Protein AF-A0A2V3HGJ3-F1 (afdb_monomer)

Solvent-accessible surface area (backbone atoms only — not comparable to full-atom values): 26111 Å² total; per-residue (Å²): 142,84,84,87,87,88,82,81,91,78,88,76,82,82,77,77,75,76,68,75,75,74,58,75,76,56,55,60,34,54,73,96,23,15,83,73,30,60,76,67,36,59,51,37,80,70,33,19,50,47,41,79,43,55,75,64,89,75,26,46,58,60,63,40,76,35,66,33,37,40,35,58,51,71,37,37,71,78,55,32,18,42,36,14,40,38,55,78,53,48,47,75,45,78,50,30,96,53,27,34,79,50,98,85,25,40,19,16,51,37,45,77,36,60,65,43,37,32,31,39,28,40,41,59,77,94,70,63,71,29,43,37,29,30,13,28,34,28,32,60,79,81,86,65,46,68,55,17,12,15,13,56,46,75,49,78,43,42,62,38,74,59,48,77,51,70,69,82,58,31,41,68,54,24,58,70,52,71,34,47,51,78,40,66,85,43,70,66,60,44,76,61,67,85,82,55,30,48,87,75,40,58,41,32,33,71,66,83,59,38,41,69,55,23,59,74,57,69,38,47,49,80,39,67,86,43,69,62,60,43,71,55,68,84,86,52,32,49,88,77,42,61,38,30,29,67,66,83,57,38,39,65,56,22,57,74,56,69,38,44,48,79,39,64,85,44,68,60,61,47,73,55,68,85,84,52,34,54,85,76,41,59,40,32,28,65,67,83,58,38,38,72,55,25,61,73,60,70,38,49,49,82,37,61,87,42,71,65,61,42,74,57,67,83,86,51,35,49,85,78,40,59,38,31,29,68,70,83,56,38,39,73,54,23,60,72,59,70,39,44,48,78,40,62,88,39,71,63,60,46,75,57,69,84,85,51,36,51,87,77,40,56,39,30,29,66,68,82,60,36,42,71,54,24,68,71,55,68,37,43,50,80,40,62,86,42,68,57,63,44,77,60,67,86,86,52,34,53,83,77,40,58,36,33,31,67,66,84,52,42,38,93,77,22,74,37,44,81,40,62,88,50,51,70,70,86,84,73,79,89,71,82,89,70,86,68,82,75,83,79,78,89,82,82,82,87,79,134

Secondary structure (DSSP, 8-state):
--------------------------TT--SS-TTTTTTTSEEEETSEEEEEE---SS-BPTTPEEEEEEEEEESS-SS-EEEEEEESSSEEE---TTEEEETTEEEESSSS-S-EEEEEE---TT--PEEEEEEEEE--SSSSSEEEEEEEEEEEEPBPPP-SSSSSS-HHHHHHHT--TT-TT-PPP-SS-SS--TTT-SSTT-SSS-HHHHHHHT--TT-TT-PPP-SS-SSS-TTT-SSTT-SSS-HHHHHHHT--TT-TT-PPP-SS-SSS-TTT-SSTT-SSS-HHHHHHHT--TT-TT-PPP-SSSSSS-TTT-SSTT-SSS-HHHHHHHT--TT-TT-PPP-SS-SSS-TTT-SSTT-SS--HHHHHHHT--TT-TT-PPP-SS-SSS-TTT-SSTT-SSS-TTT-S-TT-TT----SSSSSS-----------------

Structure (mmCIF, N/CA/C/O backbone):
data_AF-A0A2V3HGJ3-F1
#
_entry.id   AF-A0A2V3HGJ3-F1
#
loop_
_atom_site.group_PDB
_atom_site.id
_atom_site.type_symbol
_atom_site.label_atom_id
_atom_site.label_alt_id
_atom_site.label_comp_id
_atom_site.label_asym_id
_atom_site.label_entity_id
_atom_site.label_seq_id
_atom_site.pdbx_PDB_ins_code
_atom_site.Cartn_x
_atom_site.Cartn_y
_atom_site.Cartn_z
_atom_site.occupancy
_atom_site.B_iso_or_equiv
_atom_site.auth_seq_id
_atom_site.auth_comp_id
_atom_site.auth_asym_id
_atom_site.auth_atom_id
_atom_site.pdbx_PDB_model_num
ATOM 1 N N . MET A 1 1 ? -97.657 38.519 -3.695 1.00 50.34 1 MET A N 1
ATOM 2 C CA . MET A 1 1 ? -96.520 39.063 -4.468 1.00 50.34 1 MET A CA 1
ATOM 3 C C . MET A 1 1 ? -96.171 40.436 -3.916 1.00 50.34 1 MET A C 1
ATOM 5 O O . MET A 1 1 ? -96.914 41.354 -4.203 1.00 50.34 1 MET A O 1
ATOM 9 N N . THR A 1 2 ? -95.106 40.544 -3.115 1.00 35.00 2 THR A N 1
ATOM 10 C CA . THR A 1 2 ? -94.365 41.773 -2.725 1.00 35.00 2 THR A CA 1
ATOM 11 C C . THR A 1 2 ? -93.328 41.313 -1.684 1.00 35.00 2 THR A C 1
ATOM 13 O O . THR A 1 2 ? -93.688 40.787 -0.644 1.00 35.00 2 THR A O 1
ATOM 16 N N . SER A 1 3 ? -92.056 41.133 -2.039 1.00 41.47 3 SER A N 1
ATOM 17 C CA . SER A 1 3 ? -90.993 42.142 -2.173 1.00 41.47 3 SER A CA 1
ATOM 18 C C . SER A 1 3 ? -90.523 42.766 -0.847 1.00 41.47 3 SER A C 1
ATOM 20 O O . SER A 1 3 ? -91.158 43.662 -0.310 1.00 41.47 3 SER A O 1
ATOM 22 N N . ARG A 1 4 ? -89.315 42.328 -0.459 1.00 45.28 4 ARG A N 1
ATOM 23 C CA . ARG A 1 4 ? -88.152 43.112 0.003 1.00 45.28 4 ARG A CA 1
ATOM 24 C C . ARG A 1 4 ? -88.171 43.832 1.372 1.00 45.28 4 ARG A C 1
ATOM 26 O O . ARG A 1 4 ? -88.713 44.914 1.515 1.00 45.28 4 ARG A O 1
ATOM 33 N N . ARG A 1 5 ? -87.209 43.354 2.181 1.00 45.06 5 ARG A N 1
ATOM 34 C CA . ARG A 1 5 ? -86.020 44.066 2.719 1.00 45.06 5 ARG A CA 1
ATOM 35 C C . ARG A 1 5 ? -86.085 44.735 4.108 1.00 45.06 5 ARG A C 1
ATOM 37 O O . ARG A 1 5 ? -86.686 45.784 4.272 1.00 45.06 5 ARG A O 1
ATOM 44 N N . ARG A 1 6 ? -85.141 44.230 4.925 1.00 47.09 6 ARG A N 1
ATOM 45 C CA . ARG A 1 6 ? -84.151 44.903 5.802 1.00 47.09 6 ARG A CA 1
ATOM 46 C C . ARG A 1 6 ? -84.539 45.191 7.258 1.00 47.09 6 ARG A C 1
ATOM 48 O O . ARG A 1 6 ? -85.302 46.102 7.525 1.00 47.09 6 ARG A O 1
ATOM 55 N N . LEU A 1 7 ? -83.827 44.512 8.162 1.00 40.94 7 LEU A N 1
ATOM 56 C CA . LEU A 1 7 ? -83.255 45.039 9.412 1.00 40.94 7 LEU A CA 1
ATOM 57 C C . LEU A 1 7 ? -82.056 44.119 9.745 1.00 40.94 7 LEU A C 1
ATOM 59 O O . LEU A 1 7 ? -82.243 42.921 9.909 1.00 40.94 7 LEU A O 1
ATOM 63 N N . SER A 1 8 ? -80.828 44.510 9.400 1.00 45.84 8 SER A N 1
ATOM 64 C CA . SER A 1 8 ? -79.848 45.241 10.226 1.00 45.84 8 SER A CA 1
ATOM 65 C C . SER A 1 8 ? -79.201 44.391 11.328 1.00 45.84 8 SER A C 1
ATOM 67 O O . SER A 1 8 ? -79.851 43.978 12.280 1.00 45.84 8 SER A O 1
ATOM 69 N N . MET A 1 9 ? -77.892 44.180 11.138 1.00 44.62 9 MET A N 1
ATOM 70 C CA . MET A 1 9 ? -76.896 43.606 12.044 1.00 44.62 9 MET A CA 1
ATOM 71 C C . MET A 1 9 ? -77.035 44.085 13.493 1.00 44.62 9 MET A C 1
ATOM 73 O O . MET A 1 9 ? -77.054 45.289 13.738 1.00 44.62 9 MET A O 1
ATOM 77 N N . PHE A 1 10 ? -76.952 43.145 14.435 1.00 46.91 10 PHE A N 1
ATOM 78 C CA . PHE A 1 10 ? -76.269 43.370 15.706 1.00 46.91 10 PHE A CA 1
ATOM 79 C C . PHE A 1 10 ? -75.255 42.247 15.927 1.00 46.91 10 PHE A C 1
ATOM 81 O O . PHE A 1 10 ? -75.593 41.077 16.078 1.00 46.91 10 PHE A O 1
ATOM 88 N N . LEU A 1 11 ? -73.994 42.661 15.868 1.00 43.78 11 LEU A N 1
ATOM 89 C CA . LEU A 1 11 ? -72.791 41.932 16.222 1.00 43.78 11 LEU A CA 1
ATOM 90 C C . LEU A 1 11 ? -72.826 41.666 17.736 1.00 43.78 11 LEU A C 1
ATOM 92 O O . LEU A 1 11 ? -72.698 42.606 18.518 1.00 43.78 11 LEU A O 1
ATOM 96 N N . VAL A 1 12 ? -73.014 40.414 18.157 1.00 48.56 12 VAL A N 1
ATOM 97 C CA . VAL A 1 12 ? -72.750 40.002 19.544 1.00 48.56 12 VAL A CA 1
ATOM 98 C C . VAL A 1 12 ? -71.427 39.254 19.539 1.00 48.56 12 VAL A C 1
ATOM 100 O O . VAL A 1 12 ? -71.321 38.117 19.088 1.00 48.56 12 VAL A O 1
ATOM 103 N N . LEU A 1 13 ? -70.413 39.987 19.983 1.00 42.69 13 LEU A N 1
ATOM 104 C CA . LEU A 1 13 ? -69.053 39.567 20.269 1.00 42.69 13 LEU A CA 1
ATOM 105 C C . LEU A 1 13 ? -69.082 38.334 21.191 1.00 42.69 13 LEU A C 1
ATOM 107 O O . LEU A 1 13 ? -69.397 38.447 22.375 1.00 42.69 13 LEU A O 1
ATOM 111 N N . LEU A 1 14 ? -68.781 37.155 20.644 1.00 44.38 14 LEU A N 1
ATOM 112 C CA . LEU A 1 14 ? -68.619 35.923 21.413 1.00 44.38 14 LEU A CA 1
ATOM 113 C C . LEU A 1 14 ? -67.229 35.967 22.059 1.00 44.38 14 LEU A C 1
ATOM 115 O O . LEU A 1 14 ? -66.252 35.441 21.531 1.00 44.38 14 LEU A O 1
ATOM 119 N N . LEU A 1 15 ? -67.136 36.700 23.170 1.00 42.47 15 LEU A N 1
ATOM 120 C CA . LEU A 1 15 ? -65.967 36.724 24.039 1.00 42.47 15 LEU A CA 1
ATOM 121 C C . LEU A 1 15 ? -65.879 35.340 24.699 1.00 42.47 15 LEU A C 1
ATOM 123 O O . LEU A 1 15 ? -66.490 35.094 25.739 1.00 42.47 15 LEU A O 1
ATOM 127 N N . VAL A 1 16 ? -65.168 34.408 24.061 1.00 43.94 16 VAL A N 1
ATOM 128 C CA . VAL A 1 16 ? -64.696 33.196 24.733 1.00 43.94 16 VAL A CA 1
ATOM 129 C C . VAL A 1 16 ? -63.695 33.680 25.775 1.00 43.94 16 VAL A C 1
ATOM 131 O O . VAL A 1 16 ? -62.519 33.887 25.489 1.00 43.94 16 VAL A O 1
ATOM 134 N N . LEU A 1 17 ? -64.191 33.938 26.984 1.00 41.97 17 LEU A N 1
ATOM 135 C CA . LEU A 1 17 ? -63.369 33.937 28.181 1.00 41.97 17 LEU A CA 1
ATOM 136 C C . LEU A 1 17 ? -62.793 32.526 28.273 1.00 41.97 17 LEU A C 1
ATOM 138 O O . LEU A 1 17 ? -63.428 31.619 28.808 1.00 41.97 17 LEU A O 1
ATOM 142 N N . ALA A 1 18 ? -61.605 32.338 27.703 1.00 42.50 18 ALA A N 1
ATOM 143 C CA . ALA A 1 18 ? -60.699 31.311 28.164 1.00 42.50 18 ALA A CA 1
ATOM 144 C C . ALA A 1 18 ? -60.440 31.651 29.630 1.00 42.50 18 ALA A C 1
ATOM 146 O O . ALA A 1 18 ? -59.608 32.495 29.953 1.00 42.50 18 ALA A O 1
ATOM 147 N N . VAL A 1 19 ? -61.247 31.074 30.519 1.00 42.81 19 VAL A N 1
ATOM 148 C CA . VAL A 1 19 ? -60.865 30.943 31.915 1.00 42.81 19 VAL A CA 1
ATOM 149 C C . VAL A 1 19 ? -59.554 30.169 31.836 1.00 42.81 19 VAL A C 1
ATOM 151 O O . VAL A 1 19 ? -59.595 29.033 31.354 1.00 42.81 19 VAL A O 1
ATOM 154 N N . PRO A 1 20 ? -58.391 30.746 32.193 1.00 41.53 20 PRO A N 1
ATOM 155 C CA . PRO A 1 20 ? -57.225 29.908 32.377 1.00 41.53 20 PRO A CA 1
ATOM 156 C C . PRO A 1 20 ? -57.668 28.880 33.412 1.00 41.53 20 PRO A C 1
ATOM 158 O O . PRO A 1 20 ? -58.089 29.258 34.508 1.00 41.53 20 PRO A O 1
ATOM 161 N N . GLN A 1 21 ? -57.701 27.598 33.035 1.00 39.72 21 GLN A N 1
ATOM 162 C CA . GLN A 1 21 ? -57.828 26.543 34.024 1.00 39.72 21 GLN A CA 1
ATOM 163 C C . GLN A 1 21 ? -56.707 26.824 35.013 1.00 39.72 21 GLN A C 1
ATOM 165 O O . GLN A 1 21 ? -55.534 26.693 34.669 1.00 39.72 21 GLN A O 1
ATOM 170 N N . ALA A 1 22 ? -57.066 27.299 36.207 1.00 39.66 22 ALA A N 1
ATOM 171 C CA . ALA A 1 22 ? -56.153 27.275 37.322 1.00 39.66 22 ALA A CA 1
ATOM 172 C C . ALA A 1 22 ? -55.712 25.818 37.396 1.00 39.66 22 ALA A C 1
ATOM 174 O O . ALA A 1 22 ? -56.537 24.928 37.613 1.00 39.66 22 ALA A O 1
ATOM 175 N N . ALA A 1 23 ? -54.451 25.566 37.065 1.00 43.19 23 ALA A N 1
ATOM 176 C CA . ALA A 1 23 ? -53.874 24.259 37.238 1.00 43.19 23 ALA A CA 1
ATOM 177 C C . ALA A 1 23 ? -53.896 24.037 38.751 1.00 43.19 23 ALA A C 1
ATOM 179 O O . ALA A 1 23 ? -53.108 24.631 39.485 1.00 43.19 23 ALA A O 1
ATOM 180 N N . PHE A 1 24 ? -54.909 23.319 39.237 1.00 46.50 24 PHE A N 1
ATOM 181 C CA . PHE A 1 24 ? -55.047 23.025 40.652 1.00 46.50 24 PHE A CA 1
ATOM 182 C C . PHE A 1 24 ? -53.862 22.136 41.025 1.00 46.50 24 PHE A C 1
ATOM 184 O O . PHE A 1 24 ? -53.872 20.936 40.756 1.00 46.50 24 PHE A O 1
ATOM 191 N N . GLY A 1 25 ? -52.821 22.730 41.610 1.00 54.69 25 GLY A N 1
ATOM 192 C CA . GLY A 1 25 ? -51.823 21.967 42.343 1.00 54.69 25 GLY A CA 1
ATOM 193 C C . GLY A 1 25 ? -52.557 21.192 43.434 1.00 54.69 25 GLY A C 1
ATOM 194 O O . GLY A 1 25 ? -53.232 21.792 44.274 1.00 54.69 25 GLY A O 1
ATOM 195 N N . ASN A 1 26 ? -52.503 19.861 43.388 1.00 69.44 26 ASN A N 1
ATOM 196 C CA . ASN A 1 26 ? -53.144 19.046 44.408 1.00 69.44 26 ASN A CA 1
ATOM 197 C C . ASN A 1 26 ? -52.232 19.004 45.637 1.00 69.44 26 ASN A C 1
ATOM 199 O O . ASN A 1 26 ? -51.177 18.363 45.635 1.00 69.44 26 ASN A O 1
ATOM 203 N N . ALA A 1 27 ? -52.641 19.719 46.686 1.00 70.62 27 ALA A N 1
ATOM 204 C CA . ALA A 1 27 ? -51.910 19.785 47.948 1.00 70.62 27 ALA A CA 1
ATOM 205 C C . ALA A 1 27 ? -51.737 18.402 48.605 1.00 70.62 27 ALA A C 1
ATOM 207 O O . ALA A 1 27 ? -50.833 18.231 49.417 1.00 70.62 27 ALA A O 1
ATOM 208 N N . SER A 1 28 ? -52.560 17.424 48.219 1.00 74.25 28 SER A N 1
ATOM 209 C CA . SER A 1 28 ? -52.520 16.036 48.679 1.00 74.25 28 SER A CA 1
ATOM 210 C C . SER A 1 28 ? -52.154 15.071 47.547 1.00 74.25 28 SER A C 1
ATOM 212 O O . SER A 1 28 ? -52.756 14.010 47.444 1.00 74.25 28 SER A O 1
ATOM 214 N N . GLY A 1 29 ? -51.215 15.427 46.672 1.00 80.69 29 GLY A N 1
ATOM 215 C CA . GLY A 1 29 ? -50.641 14.469 45.723 1.00 80.69 29 GLY A CA 1
ATOM 216 C C . GLY A 1 29 ? -51.407 14.276 44.415 1.00 80.69 29 GLY A C 1
ATOM 217 O O . GLY A 1 29 ? -52.590 14.592 44.288 1.00 80.69 29 GLY A O 1
ATOM 218 N N . LYS A 1 30 ? -50.710 13.757 43.403 1.00 86.31 30 LYS A N 1
ATOM 219 C CA . LYS A 1 30 ? -51.253 13.418 42.080 1.00 86.31 30 LYS A CA 1
ATOM 220 C C . LYS A 1 30 ? -50.608 12.120 41.600 1.00 86.31 30 LYS A C 1
ATOM 222 O O . LYS A 1 30 ? -49.407 11.954 41.762 1.00 86.31 30 LYS A O 1
ATOM 227 N N . THR A 1 31 ? -51.409 11.258 40.983 1.00 88.44 31 THR A N 1
ATOM 228 C CA . THR A 1 31 ? -50.974 10.014 40.334 1.00 88.44 31 THR A CA 1
ATOM 229 C C . THR A 1 31 ? -51.038 10.126 38.805 1.00 88.44 31 THR A C 1
ATOM 231 O O . THR A 1 31 ? -51.634 11.075 38.275 1.00 88.44 31 THR A O 1
ATOM 234 N N . GLY A 1 32 ? -50.422 9.186 38.085 1.00 88.38 32 GLY A N 1
ATOM 235 C CA . GLY A 1 32 ? -50.331 9.166 36.621 1.00 88.38 32 GLY A CA 1
ATOM 236 C C . GLY A 1 32 ? -49.452 10.283 36.050 1.00 88.38 32 GLY A C 1
ATOM 237 O O . GLY A 1 32 ? -49.651 10.728 34.917 1.00 88.38 32 GLY A O 1
ATOM 238 N N . ALA A 1 33 ? -48.536 10.807 36.862 1.00 88.44 33 ALA A N 1
ATOM 239 C CA . ALA A 1 33 ? -47.670 11.936 36.541 1.00 88.44 33 ALA A CA 1
ATOM 240 C C . ALA A 1 33 ? -46.175 11.591 36.634 1.00 88.44 33 ALA A C 1
ATOM 242 O O . ALA A 1 33 ? -45.358 12.454 36.336 1.00 88.44 33 ALA A O 1
ATOM 243 N N . SER A 1 34 ? -45.813 10.364 37.013 1.00 88.31 34 SER A N 1
ATOM 244 C CA . SER A 1 34 ? -44.431 9.937 37.246 1.00 88.31 34 SER A CA 1
ATOM 245 C C . SER A 1 34 ? -43.544 10.079 36.005 1.00 88.31 34 SER A C 1
ATOM 247 O O . SER A 1 34 ? -42.419 10.547 36.117 1.00 88.31 34 SER A O 1
ATOM 249 N N . SER A 1 35 ? -44.072 9.766 34.817 1.00 88.56 35 SER A N 1
ATOM 250 C CA . SER A 1 35 ? -43.346 9.895 33.539 1.00 88.56 35 SER A CA 1
ATOM 251 C C . SER A 1 35 ? -43.631 11.207 32.800 1.00 88.56 35 SER A C 1
ATOM 253 O O . SER A 1 35 ? -42.793 11.705 32.060 1.00 88.56 35 SER A O 1
ATOM 255 N N . ASN A 1 36 ? -44.823 11.783 32.987 1.00 84.81 36 ASN A N 1
ATOM 256 C CA . ASN A 1 36 ? -45.251 13.009 32.291 1.00 84.81 36 ASN A CA 1
ATOM 257 C C . ASN A 1 36 ? -44.918 14.292 33.072 1.00 84.81 36 ASN A C 1
ATOM 259 O O . ASN A 1 36 ? -45.194 15.405 32.614 1.00 84.81 36 ASN A O 1
ATOM 263 N N . GLY A 1 37 ? -44.373 14.132 34.276 1.00 83.06 37 GLY A N 1
ATOM 264 C CA . GLY A 1 37 ? -43.951 15.209 35.143 1.00 83.06 37 GLY A CA 1
ATOM 265 C C . GLY A 1 37 ? -45.081 16.052 35.727 1.00 83.06 37 GLY A C 1
ATOM 266 O O . GLY A 1 37 ? -46.278 15.749 35.676 1.00 83.06 37 GLY A O 1
ATOM 267 N N . CYS A 1 38 ? -44.673 17.180 36.302 1.00 82.56 38 CYS A N 1
ATOM 268 C CA . CYS A 1 38 ? -45.548 18.116 37.002 1.00 82.56 38 CYS A CA 1
ATOM 269 C C . CYS A 1 38 ? -45.888 19.341 36.140 1.00 82.56 38 CYS A C 1
ATOM 271 O O . CYS A 1 38 ? -45.892 20.466 36.631 1.00 82.56 38 CYS A O 1
ATOM 273 N N . GLY A 1 39 ? -46.248 19.129 34.866 1.00 76.50 39 GLY A N 1
ATOM 274 C CA . GLY A 1 39 ? -46.485 20.186 33.862 1.00 76.50 39 GLY A CA 1
ATOM 275 C C . GLY A 1 39 ? -47.591 21.211 34.173 1.00 76.50 39 GLY A C 1
ATOM 276 O O . GLY A 1 39 ? -47.765 22.184 33.447 1.00 76.50 39 GLY A O 1
ATOM 277 N N . CYS A 1 40 ? -48.330 21.035 35.269 1.00 78.69 40 CYS A N 1
ATOM 278 C CA . CYS A 1 40 ? -49.203 22.062 35.841 1.00 78.69 40 CYS A CA 1
ATOM 279 C C . CYS A 1 40 ? -48.423 23.241 36.468 1.00 78.69 40 CYS A C 1
ATOM 281 O O . CYS A 1 40 ? -49.020 24.295 36.699 1.00 78.69 40 CYS A O 1
ATOM 283 N N . HIS A 1 41 ? -47.123 23.064 36.732 1.00 79.81 41 HIS A N 1
ATOM 284 C CA . HIS A 1 41 ? -46.191 24.034 37.308 1.00 79.81 41 HIS A CA 1
ATOM 285 C C . HIS A 1 41 ? -45.287 24.654 36.222 1.00 79.81 41 HIS A C 1
ATOM 287 O O . HIS A 1 41 ? -44.738 23.960 35.368 1.00 79.81 41 HIS A O 1
ATOM 293 N N . GLY A 1 42 ? -45.173 25.983 36.240 1.00 67.81 42 GLY A N 1
ATOM 294 C CA . GLY A 1 42 ? -44.666 26.852 35.175 1.00 67.81 42 GLY A CA 1
ATOM 295 C C . GLY A 1 42 ? -43.366 27.594 35.495 1.00 67.81 42 GLY A C 1
ATOM 296 O O . GLY A 1 42 ? -43.253 28.774 35.167 1.00 67.81 42 GLY A O 1
ATOM 297 N N . GLY A 1 43 ? -42.399 26.959 36.159 1.00 69.06 43 GLY A N 1
ATOM 298 C CA . GLY A 1 43 ? -40.991 27.383 36.113 1.00 69.06 43 GLY A CA 1
ATOM 299 C C . GLY A 1 43 ? -40.217 26.659 35.013 1.00 69.06 43 GLY A C 1
ATOM 300 O O . GLY A 1 43 ? -39.419 27.309 34.348 1.00 69.06 43 GLY A O 1
ATOM 301 N N . GLY A 1 44 ? -40.523 25.387 34.735 1.00 69.38 44 GLY A N 1
ATOM 302 C CA . GLY A 1 44 ? -39.976 24.612 33.611 1.00 69.38 44 GLY A CA 1
ATOM 303 C C . GLY A 1 44 ? -39.589 23.185 34.013 1.00 69.38 44 GLY A C 1
ATOM 304 O O . GLY A 1 44 ? -39.293 22.931 35.180 1.00 69.38 44 GLY A O 1
ATOM 305 N N . ALA A 1 45 ? -39.606 22.264 33.045 1.00 73.75 45 ALA A N 1
ATOM 306 C CA . ALA A 1 45 ? -39.052 20.918 33.207 1.00 73.75 45 ALA A CA 1
ATOM 307 C C . ALA A 1 45 ? -37.526 20.979 33.414 1.00 73.75 45 ALA A C 1
ATOM 309 O O . ALA A 1 45 ? -36.883 21.935 32.977 1.00 73.75 45 ALA A O 1
ATOM 310 N N . ASN A 1 46 ? -36.956 19.948 34.039 1.00 82.25 46 ASN A N 1
ATOM 311 C CA . ASN A 1 46 ? -35.518 19.756 34.271 1.00 82.25 46 ASN A CA 1
ATOM 312 C C . ASN A 1 46 ? -34.854 20.814 35.173 1.00 82.25 46 ASN A C 1
ATOM 314 O O . ASN A 1 46 ? -33.648 21.028 35.110 1.00 82.25 46 ASN A O 1
ATOM 318 N N . GLN A 1 47 ? -35.630 21.486 36.026 1.00 89.94 47 GLN A N 1
ATOM 319 C CA . GLN A 1 47 ? -35.087 22.369 37.076 1.00 89.94 47 GLN A CA 1
ATOM 320 C C . GLN A 1 47 ? -34.832 21.647 38.393 1.00 89.94 47 GLN A C 1
ATOM 322 O O . GLN A 1 47 ? -34.171 22.189 39.283 1.00 89.94 47 GLN A O 1
ATOM 327 N N . VAL A 1 48 ? -35.389 20.445 38.505 1.00 93.50 48 VAL A N 1
ATOM 328 C CA . VAL A 1 48 ? -35.165 19.510 39.594 1.00 93.50 48 VAL A CA 1
ATOM 329 C C . VAL A 1 48 ? -34.616 18.236 38.980 1.00 93.50 48 VAL A C 1
ATOM 331 O O . VAL A 1 48 ? -35.190 17.742 38.015 1.00 93.50 48 VAL A O 1
ATOM 334 N N . THR A 1 49 ? -33.546 17.706 39.551 1.00 95.75 49 THR A N 1
ATOM 335 C CA . THR A 1 49 ? -33.036 16.367 39.249 1.00 95.75 49 THR A CA 1
ATOM 336 C C . THR A 1 49 ? -33.583 15.428 40.320 1.00 95.75 49 THR A C 1
ATOM 338 O O . THR A 1 49 ? -33.195 15.583 41.485 1.00 95.75 49 THR A O 1
ATOM 341 N N . PRO A 1 50 ? -34.533 14.533 39.992 1.00 97.00 50 PRO A N 1
ATOM 342 C CA . PRO A 1 50 ? -35.040 13.545 40.937 1.00 97.00 50 PRO A CA 1
ATOM 343 C C . PRO A 1 50 ? -33.930 12.636 41.471 1.00 97.00 50 PRO A C 1
ATOM 345 O O . PRO A 1 50 ? -32.914 12.430 40.820 1.00 97.00 50 PRO A O 1
ATOM 348 N N . SER A 1 51 ? -34.130 12.087 42.663 1.00 97.31 51 SER A N 1
ATOM 349 C CA . SER A 1 51 ? -33.258 11.058 43.221 1.00 97.31 51 SER A CA 1
ATOM 350 C C . SER A 1 51 ? -34.090 9.959 43.868 1.00 97.31 51 SER A C 1
ATOM 352 O O . SER A 1 51 ? -35.011 10.238 44.645 1.00 97.31 51 SER A O 1
ATOM 354 N N . LEU A 1 52 ? -33.739 8.712 43.569 1.00 98.12 52 LEU A N 1
ATOM 355 C CA . LEU A 1 52 ? -34.303 7.514 44.173 1.00 98.12 52 LEU A CA 1
ATOM 356 C C . LEU A 1 52 ? -33.151 6.691 44.752 1.00 98.12 52 LEU A C 1
ATOM 358 O O . LEU A 1 52 ? -32.240 6.311 44.030 1.00 98.12 52 LEU A O 1
ATOM 362 N N . GLY A 1 53 ? -33.164 6.467 46.062 1.00 97.00 53 GLY A N 1
ATOM 363 C CA . GLY A 1 53 ? -32.152 5.673 46.761 1.00 97.00 53 GLY A CA 1
ATOM 364 C C . GLY A 1 53 ? -32.770 4.483 47.484 1.00 97.00 53 GLY A C 1
ATOM 365 O O . GLY A 1 53 ? -33.957 4.514 47.812 1.00 97.00 53 GLY A O 1
ATOM 366 N N . GLY A 1 54 ? -31.956 3.474 47.791 1.00 95.44 54 GLY A N 1
ATOM 367 C CA . GLY A 1 54 ? -32.398 2.237 48.447 1.00 95.44 54 GLY A CA 1
ATOM 368 C C . GLY A 1 54 ? -32.777 1.110 47.483 1.00 95.44 54 GLY A C 1
ATOM 369 O O . GLY A 1 54 ? -33.352 0.121 47.929 1.00 95.44 54 GLY A O 1
ATOM 370 N N . LEU A 1 55 ? -32.471 1.265 46.189 1.00 94.88 55 LEU A N 1
ATOM 371 C CA . LEU A 1 55 ? -32.431 0.146 45.249 1.00 94.88 55 LEU A CA 1
ATOM 372 C C . LEU A 1 55 ? -31.131 -0.656 45.486 1.00 94.88 55 LEU A C 1
ATOM 374 O O . LEU A 1 55 ? -30.104 -0.023 45.748 1.00 94.88 55 LEU A O 1
ATOM 378 N N . PRO A 1 56 ? -31.178 -1.998 45.451 1.00 92.94 56 PRO A N 1
ATOM 379 C CA . PRO A 1 56 ? -29.989 -2.853 45.517 1.00 92.94 56 PRO A CA 1
ATOM 380 C C . PRO A 1 56 ? -29.121 -2.691 44.259 1.00 92.94 56 PRO A C 1
ATOM 382 O O . PRO A 1 56 ? -29.649 -2.358 43.199 1.00 92.94 56 PRO A O 1
ATOM 385 N N . ALA A 1 57 ? -27.805 -2.879 44.399 1.00 86.75 57 ALA A N 1
ATOM 386 C CA . ALA A 1 57 ? -26.852 -2.726 43.298 1.00 86.75 57 ALA A CA 1
ATOM 387 C C . ALA A 1 57 ? -26.896 -3.927 42.344 1.00 86.75 57 ALA A C 1
ATOM 389 O O . ALA A 1 57 ? -26.976 -3.729 41.136 1.00 86.75 57 ALA A O 1
ATOM 390 N N . ASP A 1 58 ? -26.967 -5.131 42.910 1.00 83.75 58 ASP A N 1
ATOM 391 C CA . ASP A 1 58 ? -26.834 -6.407 42.190 1.00 83.75 58 ASP A CA 1
ATOM 392 C C . ASP A 1 58 ? -28.164 -6.893 41.580 1.00 83.75 58 ASP A C 1
ATOM 394 O O . ASP A 1 58 ? -28.232 -7.896 40.880 1.00 83.75 58 ASP A O 1
ATOM 398 N N . GLY A 1 59 ? -29.249 -6.149 41.814 1.00 90.94 59 GLY A N 1
ATOM 399 C CA . GLY A 1 59 ? -30.605 -6.519 41.416 1.00 90.94 59 GLY A CA 1
ATOM 400 C C . GLY A 1 59 ? -31.507 -6.821 42.609 1.00 90.94 59 GLY A C 1
ATOM 401 O O . GLY A 1 59 ? -31.114 -6.719 43.769 1.00 90.94 59 GLY A O 1
ATOM 402 N N . TYR A 1 60 ? -32.785 -7.093 42.345 1.00 92.88 60 TYR A N 1
ATOM 403 C CA . TYR A 1 60 ? -33.727 -7.440 43.409 1.00 92.88 60 TYR A CA 1
ATOM 404 C C . TYR A 1 60 ? -33.763 -8.952 43.668 1.00 92.88 60 TYR A C 1
ATOM 406 O O . TYR A 1 60 ? -33.941 -9.746 42.747 1.00 92.88 60 TYR A O 1
ATOM 414 N N . GLU A 1 61 ? -33.773 -9.335 44.941 1.00 91.94 61 GLU A N 1
ATOM 415 C CA . GLU A 1 61 ? -34.215 -10.651 45.381 1.00 91.94 61 GLU A CA 1
ATOM 416 C C . GLU A 1 61 ? -35.749 -10.749 45.278 1.00 91.94 61 GLU A C 1
ATOM 418 O O . GLU A 1 61 ? -36.464 -9.807 45.664 1.00 91.94 61 GLU A O 1
ATOM 423 N N . PRO A 1 62 ? -36.315 -11.872 44.806 1.00 91.12 62 PRO A N 1
ATOM 424 C CA . PRO A 1 62 ? -37.759 -12.056 44.713 1.00 91.12 62 PRO A CA 1
ATOM 425 C C . PRO A 1 62 ? -38.490 -11.930 46.056 1.00 91.12 62 PRO A C 1
ATOM 427 O O . PRO A 1 62 ? -38.125 -12.535 47.060 1.00 91.12 62 PRO A O 1
ATOM 430 N N . THR A 1 63 ? -39.623 -11.222 46.069 1.00 94.12 63 THR A N 1
ATOM 431 C CA . THR A 1 63 ? -40.490 -11.013 47.251 1.00 94.12 63 THR A CA 1
ATOM 432 C C . THR A 1 63 ? -39.842 -10.310 48.457 1.00 94.12 63 THR A C 1
ATOM 434 O O . THR A 1 63 ? -40.427 -10.272 49.546 1.00 94.12 63 THR A O 1
ATOM 437 N N . THR A 1 64 ? -38.685 -9.680 48.258 1.00 95.31 64 THR A N 1
ATOM 438 C CA . THR A 1 64 ? -37.931 -8.931 49.268 1.00 95.31 64 THR A CA 1
ATOM 439 C C . THR A 1 64 ? -38.405 -7.475 49.364 1.00 95.31 64 THR A C 1
ATOM 441 O O . THR A 1 64 ? -38.847 -6.855 48.396 1.00 95.31 64 THR A O 1
ATOM 444 N N . SER A 1 65 ? -38.392 -6.912 50.578 1.00 96.88 65 SER A N 1
ATOM 445 C CA . SER A 1 65 ? -38.849 -5.542 50.848 1.00 96.88 65 SER A CA 1
ATOM 446 C C . SER A 1 65 ? -37.674 -4.576 50.994 1.00 96.88 65 SER A C 1
ATOM 448 O O . SER A 1 65 ? -36.939 -4.645 51.974 1.00 96.88 65 SER A O 1
ATOM 450 N N . TYR A 1 66 ? -37.612 -3.577 50.117 1.00 97.31 66 TYR A N 1
ATOM 451 C CA . TYR A 1 66 ? -36.610 -2.513 50.095 1.00 97.31 66 TYR A CA 1
ATOM 452 C C . TYR A 1 66 ? -37.178 -1.201 50.642 1.00 97.31 66 TYR A C 1
ATOM 454 O O . TYR A 1 66 ? -38.326 -0.834 50.374 1.00 97.31 66 TYR A O 1
ATOM 462 N N . ALA A 1 67 ? -36.380 -0.479 51.429 1.00 97.94 67 ALA A N 1
ATOM 463 C CA . ALA A 1 67 ? -36.745 0.834 51.950 1.00 97.94 67 ALA A CA 1
ATOM 464 C C . ALA A 1 67 ? -36.256 1.922 50.988 1.00 97.94 67 ALA A C 1
ATOM 466 O O . ALA A 1 67 ? -35.073 2.254 50.963 1.00 97.94 67 ALA A O 1
ATOM 467 N N . LEU A 1 68 ? -37.176 2.498 50.216 1.00 98.25 68 LEU A N 1
ATOM 468 C CA . LEU A 1 68 ? -36.854 3.519 49.230 1.00 98.25 68 LEU A CA 1
ATOM 469 C C . LEU A 1 68 ? -36.878 4.916 49.848 1.00 98.25 68 LEU A C 1
ATOM 471 O O . LEU A 1 68 ? -37.767 5.276 50.629 1.00 98.25 68 LEU A O 1
ATOM 475 N N . SER A 1 69 ? -35.916 5.728 49.429 1.00 97.75 69 SER A N 1
ATOM 476 C CA . SER A 1 69 ? -35.826 7.155 49.715 1.00 97.75 69 SER A CA 1
ATOM 477 C C . SER A 1 69 ? -36.015 7.944 48.426 1.00 97.75 69 SER A C 1
ATOM 479 O O . SER A 1 69 ? -35.377 7.674 47.415 1.00 97.75 69 SER A O 1
ATOM 481 N N . ILE A 1 70 ? -36.923 8.911 48.455 1.00 98.12 70 ILE A N 1
ATOM 482 C CA . ILE A 1 70 ? -37.280 9.739 47.306 1.00 98.12 70 ILE A CA 1
ATOM 483 C C . ILE A 1 70 ? -36.899 11.178 47.622 1.00 98.12 70 ILE A C 1
ATOM 485 O O . ILE A 1 70 ? -37.225 11.689 48.698 1.00 98.12 70 ILE A O 1
ATOM 489 N N . GLY A 1 71 ? -36.268 11.856 46.675 1.00 96.44 71 GLY A N 1
ATOM 490 C CA . GLY A 1 71 ? -35.905 13.257 46.807 1.00 96.44 71 GLY A CA 1
ATOM 491 C C . GLY A 1 71 ? -35.505 13.868 45.477 1.00 96.44 71 GLY A C 1
ATOM 492 O O . GLY A 1 71 ? -35.939 13.431 44.416 1.00 96.44 71 GLY A O 1
ATOM 493 N N . GLY A 1 72 ? -34.693 14.912 45.544 1.00 94.94 72 GLY A N 1
ATOM 494 C CA . GLY A 1 72 ? -34.084 15.518 44.373 1.00 94.94 72 GLY A CA 1
ATOM 495 C C . GLY A 1 72 ? -33.221 16.713 44.750 1.00 94.94 72 GLY A C 1
ATOM 496 O O . GLY A 1 72 ? -33.149 17.116 45.915 1.00 94.94 72 GLY A O 1
ATOM 497 N N . SER A 1 73 ? -32.589 17.312 43.752 1.00 95.06 73 SER A N 1
ATOM 498 C CA . SER A 1 73 ? -31.805 18.542 43.886 1.00 95.06 73 SER A CA 1
ATOM 499 C C . SER A 1 73 ? -32.229 19.566 42.833 1.00 95.06 73 SER A C 1
ATOM 501 O O . SER A 1 73 ? -32.928 19.220 41.887 1.00 95.06 73 SER A O 1
ATOM 503 N N . GLY A 1 74 ? -31.862 20.838 43.010 1.00 92.62 74 GLY A N 1
ATOM 504 C CA . GLY A 1 74 ? -32.145 21.894 42.033 1.00 92.62 74 GLY A CA 1
ATOM 505 C C . GLY A 1 74 ? -32.955 23.069 42.584 1.00 92.62 74 GLY A C 1
ATOM 506 O O . GLY A 1 74 ? -32.932 23.372 43.781 1.00 92.62 74 GLY A O 1
ATOM 507 N N . THR A 1 75 ? -33.645 23.770 41.687 1.00 89.62 75 THR A N 1
ATOM 508 C CA . THR A 1 75 ? -34.355 25.031 41.965 1.00 89.62 75 THR A CA 1
ATOM 509 C C . THR A 1 75 ? -35.866 24.873 41.818 1.00 89.62 75 THR A C 1
ATOM 511 O O . THR A 1 75 ? -36.306 23.976 41.103 1.00 89.62 75 THR A O 1
ATOM 514 N N . PRO A 1 76 ? -36.682 25.750 42.433 1.00 90.19 76 PRO A N 1
ATOM 515 C CA . PRO A 1 76 ? -36.358 26.829 43.378 1.00 90.19 76 PRO A CA 1
ATOM 516 C C . PRO A 1 76 ? -35.963 26.314 44.772 1.00 90.19 76 PRO A C 1
ATOM 518 O O . PRO A 1 76 ? -36.335 25.211 45.173 1.00 90.19 76 PRO A O 1
ATOM 521 N N . SER A 1 77 ? -35.246 27.123 45.559 1.00 88.62 77 SER A N 1
ATOM 522 C CA . SER A 1 77 ? -34.932 26.798 46.961 1.00 88.62 77 SER A CA 1
ATOM 523 C C . SER A 1 77 ? -36.182 26.849 47.853 1.00 88.62 77 SER A C 1
ATOM 525 O O . SER A 1 77 ? -37.165 27.517 47.534 1.00 88.62 77 SER A O 1
ATOM 527 N N . GLY A 1 78 ? -36.176 26.106 48.962 1.00 90.12 78 GLY A N 1
ATOM 528 C CA . GLY A 1 78 ? -37.306 26.035 49.891 1.00 90.12 78 GLY A CA 1
ATOM 529 C C . GLY A 1 78 ? -37.483 24.651 50.509 1.00 90.12 78 GLY A C 1
ATOM 530 O O . GLY A 1 78 ? -36.626 23.783 50.377 1.00 90.12 78 GLY A O 1
ATOM 531 N N . THR A 1 79 ? -38.612 24.451 51.190 1.00 90.06 79 THR A N 1
ATOM 532 C CA . THR A 1 79 ? -38.959 23.189 51.874 1.00 90.06 79 THR A CA 1
ATOM 533 C C . THR A 1 79 ? -40.207 22.518 51.310 1.00 90.06 79 THR A C 1
ATOM 535 O O . THR A 1 79 ? -40.519 21.391 51.681 1.00 90.06 79 THR A O 1
ATOM 538 N N . GLN A 1 80 ? -40.926 23.209 50.427 1.00 91.75 80 GLN A N 1
ATOM 539 C CA . GLN A 1 80 ? -42.187 22.746 49.871 1.00 91.75 80 GLN A CA 1
ATOM 540 C C . GLN A 1 80 ? -41.970 22.058 48.525 1.00 91.75 80 GLN A C 1
ATOM 542 O O . GLN A 1 80 ? -41.112 22.471 47.734 1.00 91.75 80 GLN A O 1
ATOM 547 N N . GLY A 1 81 ? -42.770 21.040 48.248 1.00 92.25 81 GLY A N 1
ATOM 548 C CA . GLY A 1 81 ? -42.658 20.247 47.038 1.00 92.25 81 GLY A CA 1
ATOM 549 C C . GLY A 1 81 ? -43.678 19.122 46.975 1.00 92.25 81 GLY A C 1
ATOM 550 O O . GLY A 1 81 ? -44.624 19.062 47.763 1.00 92.25 81 GLY A O 1
ATOM 551 N N . GLY A 1 82 ? -43.477 18.244 46.005 1.00 93.25 82 GLY A N 1
ATOM 552 C CA . GLY A 1 82 ? -44.285 17.059 45.781 1.00 93.25 82 GLY A CA 1
ATOM 553 C C . GLY A 1 82 ? -43.575 16.068 44.872 1.00 93.25 82 GLY A C 1
ATOM 554 O O . GLY A 1 82 ? -42.545 16.391 44.280 1.00 93.25 82 GLY A O 1
ATOM 555 N N . PHE A 1 83 ? -44.133 14.870 44.758 1.00 95.44 83 PHE A N 1
ATOM 556 C CA . PHE A 1 83 ? -43.601 13.834 43.881 1.00 95.44 83 PHE A CA 1
ATOM 557 C C . PHE A 1 83 ? -44.692 12.867 43.422 1.00 95.44 83 PHE A C 1
ATOM 559 O O . PHE A 1 83 ? -45.790 12.816 43.993 1.00 95.44 83 PHE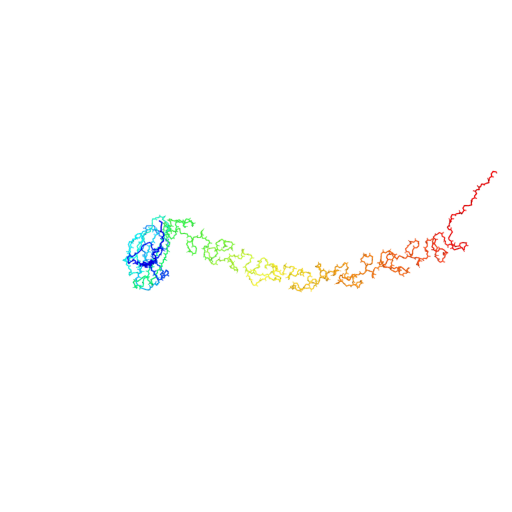 A O 1
ATOM 566 N N . ASN A 1 84 ? -44.366 12.076 42.407 1.00 96.25 84 ASN A N 1
ATOM 567 C CA . ASN A 1 84 ? -45.121 10.895 42.033 1.00 96.25 84 ASN A CA 1
ATOM 568 C C . ASN A 1 84 ? -44.161 9.793 41.575 1.00 96.25 84 ASN A C 1
ATOM 570 O O . ASN A 1 84 ? -43.464 9.974 40.582 1.00 96.25 84 ASN A O 1
ATOM 574 N N . LEU A 1 85 ? -44.123 8.689 42.321 1.00 97.81 85 LEU A N 1
ATOM 575 C CA . LEU A 1 85 ? -43.338 7.491 42.031 1.00 97.81 85 LEU A CA 1
ATOM 576 C C . LEU A 1 85 ? -44.276 6.373 41.571 1.00 97.81 85 LEU A C 1
ATOM 578 O O . LEU A 1 85 ? -45.278 6.099 42.237 1.00 97.81 85 LEU A O 1
ATOM 582 N N . ALA A 1 86 ? -43.914 5.703 40.485 1.00 97.69 86 ALA A N 1
ATOM 583 C CA . ALA A 1 86 ? -44.562 4.490 40.005 1.00 97.69 86 ALA A CA 1
ATOM 584 C C . ALA A 1 86 ? -43.508 3.417 39.707 1.00 97.69 86 ALA A C 1
ATOM 586 O O . ALA A 1 86 ? -42.365 3.749 39.398 1.00 97.69 86 ALA A O 1
ATOM 587 N N . SER A 1 87 ? -43.903 2.147 39.763 1.00 97.38 87 SER A N 1
ATOM 588 C CA . SER A 1 87 ? -43.111 1.012 39.283 1.00 97.38 87 SER A CA 1
ATOM 589 C C . SER A 1 87 ? -43.958 0.143 38.352 1.00 97.38 87 SER A C 1
ATOM 591 O O . SER A 1 87 ? -45.181 0.085 38.504 1.00 97.38 87 SER A O 1
ATOM 593 N N . THR A 1 88 ? -43.335 -0.524 37.379 1.00 97.06 88 THR A N 1
ATOM 594 C CA . THR A 1 88 ? -44.027 -1.479 36.488 1.00 97.06 88 THR A CA 1
ATOM 595 C C . THR A 1 88 ? -44.440 -2.756 37.216 1.00 97.06 88 THR A C 1
ATOM 597 O O . THR A 1 88 ? -45.483 -3.331 36.904 1.00 97.06 88 THR A O 1
ATOM 600 N N . LEU A 1 89 ? -43.638 -3.177 38.198 1.00 96.88 89 LEU A N 1
ATOM 601 C CA . LEU A 1 89 ? -43.794 -4.400 38.982 1.00 96.88 89 LEU A CA 1
ATOM 602 C C . LEU A 1 89 ? -43.527 -4.145 40.477 1.00 96.88 89 LEU A C 1
ATOM 604 O O . LEU A 1 89 ? -43.087 -3.065 40.892 1.00 96.88 89 LEU A O 1
ATOM 608 N N . GLY A 1 90 ? -43.812 -5.156 41.297 1.00 96.19 90 GLY A N 1
ATOM 609 C CA . GLY A 1 90 ? -43.739 -5.070 42.754 1.00 96.19 90 GLY A CA 1
ATOM 610 C C . GLY A 1 90 ? -44.882 -4.254 43.364 1.00 96.19 90 GLY A C 1
ATOM 611 O O . GLY A 1 90 ? -45.836 -3.860 42.689 1.00 96.19 90 GLY A O 1
ATOM 612 N N . THR A 1 91 ? -44.825 -4.033 44.676 1.00 97.38 91 THR A N 1
ATOM 613 C CA . THR A 1 91 ? -45.885 -3.324 45.410 1.00 97.38 91 THR A CA 1
ATOM 614 C C . THR A 1 91 ? -45.320 -2.341 46.423 1.00 97.38 91 THR A C 1
ATOM 616 O O . THR A 1 91 ? -44.405 -2.660 47.178 1.00 97.38 91 THR A O 1
ATOM 619 N N . PHE A 1 92 ? -45.891 -1.136 46.476 1.00 98.31 92 PHE A N 1
ATOM 620 C CA . PHE A 1 92 ? -45.527 -0.142 47.482 1.00 98.31 92 PHE A CA 1
ATOM 621 C C . PHE A 1 92 ? -46.327 -0.323 48.776 1.00 98.31 92 PHE A C 1
ATOM 623 O O . PHE A 1 92 ? -47.535 -0.567 48.761 1.00 98.31 92 PHE A O 1
ATOM 630 N N . SER A 1 93 ? -45.664 -0.142 49.915 1.00 97.81 93 SER A N 1
ATOM 631 C CA . SER A 1 93 ? -46.255 -0.215 51.250 1.00 97.81 93 SER A CA 1
ATOM 632 C C . SER A 1 93 ? -45.603 0.795 52.200 1.00 97.81 93 SER A C 1
ATOM 634 O O . SER A 1 93 ? -44.591 1.409 51.880 1.00 97.81 93 SER A O 1
ATOM 636 N N . ASN A 1 94 ? -46.198 0.999 53.378 1.00 97.06 94 ASN A N 1
ATOM 637 C CA . ASN A 1 94 ? -45.613 1.797 54.467 1.00 97.06 94 ASN A CA 1
ATOM 638 C C . ASN A 1 94 ? -45.071 3.184 54.044 1.00 97.06 94 ASN A C 1
ATOM 640 O O . ASN A 1 94 ? -43.900 3.481 54.289 1.00 97.06 94 ASN A O 1
ATOM 644 N N . PRO A 1 95 ? -45.885 4.052 53.410 1.00 96.75 95 PRO A N 1
ATOM 645 C CA . PRO A 1 95 ? -45.429 5.389 53.049 1.00 96.75 95 PRO A CA 1
ATOM 646 C C . PRO A 1 95 ? -45.040 6.186 54.303 1.00 96.75 95 PRO A C 1
ATOM 648 O O . PRO A 1 95 ? -45.723 6.133 55.330 1.00 96.75 95 PRO A O 1
ATOM 651 N N . GLY A 1 96 ? -43.951 6.950 54.212 1.00 95.12 96 GLY A N 1
ATOM 652 C CA . GLY A 1 96 ? -43.507 7.849 55.274 1.00 95.12 96 GLY A CA 1
ATOM 653 C C . GLY A 1 96 ? -44.506 8.980 55.549 1.00 95.12 96 GLY A C 1
ATOM 654 O O . GLY A 1 96 ? -45.444 9.212 54.793 1.00 95.12 96 GLY A O 1
ATOM 655 N N . THR A 1 97 ? -44.278 9.753 56.613 1.00 94.69 97 THR A N 1
ATOM 656 C CA . THR A 1 97 ? -45.228 10.761 57.137 1.00 94.69 97 THR A CA 1
ATOM 657 C C . THR A 1 97 ? -45.749 11.767 56.096 1.00 94.69 97 THR A C 1
ATOM 659 O O . THR A 1 97 ? -46.892 12.214 56.186 1.00 94.69 97 THR A O 1
ATOM 662 N N . ASN A 1 98 ? -44.927 12.129 55.104 1.00 94.81 98 ASN A N 1
ATOM 663 C CA . ASN A 1 98 ? -45.272 13.101 54.057 1.00 94.81 98 ASN A CA 1
ATOM 664 C C . ASN A 1 98 ? -45.641 12.458 52.709 1.00 94.81 98 ASN A C 1
ATOM 666 O O . ASN A 1 98 ? -45.781 13.168 51.713 1.00 94.81 98 ASN A O 1
ATOM 670 N N . ALA A 1 99 ? -45.779 11.134 52.667 1.00 96.00 99 ALA A N 1
ATOM 671 C CA . ALA A 1 99 ? -46.152 10.354 51.497 1.00 96.00 99 ALA A CA 1
ATOM 672 C C . ALA A 1 99 ? -47.474 9.615 51.741 1.00 96.00 99 ALA A C 1
ATOM 674 O O . ALA A 1 99 ? -47.948 9.479 52.869 1.00 96.00 99 ALA A O 1
ATOM 675 N N . GLN A 1 100 ? -48.089 9.147 50.667 1.00 95.88 100 GLN A N 1
ATOM 676 C CA . GLN A 1 100 ? -49.277 8.306 50.694 1.00 95.88 100 GLN A CA 1
ATOM 677 C C . GLN A 1 100 ? -49.322 7.423 49.449 1.00 95.88 100 GLN A C 1
ATOM 679 O O . GLN A 1 100 ? -48.735 7.752 48.416 1.00 95.88 100 GLN A O 1
ATOM 684 N N . LEU A 1 101 ? -50.064 6.324 49.554 1.00 95.50 101 LEU A N 1
ATOM 685 C CA . LEU A 1 101 ? -50.346 5.431 48.438 1.00 95.50 101 LEU A CA 1
ATOM 686 C C . LEU A 1 101 ? -51.668 5.822 47.791 1.00 95.50 101 LEU A C 1
ATOM 688 O O . LEU A 1 101 ? -52.671 6.021 48.480 1.00 95.50 101 LEU A O 1
ATOM 692 N N . SER A 1 102 ? -51.681 5.904 46.467 1.00 93.31 102 SER A N 1
ATOM 693 C CA . SER A 1 102 ? -52.888 6.183 45.698 1.00 93.31 102 SER A CA 1
ATOM 694 C C . SER A 1 102 ? -52.789 5.499 44.342 1.00 93.31 102 SER A C 1
ATOM 696 O O . SER A 1 102 ? -51.784 5.630 43.657 1.00 93.31 102 SER A O 1
ATOM 698 N N . ALA A 1 103 ? -53.827 4.753 43.957 1.00 90.44 103 ALA A N 1
ATOM 699 C CA . ALA A 1 103 ? -53.915 4.077 42.658 1.00 90.44 103 ALA A CA 1
ATOM 700 C C . ALA A 1 103 ? -52.701 3.189 42.281 1.00 90.44 103 ALA A C 1
ATOM 702 O O . ALA A 1 103 ? -52.386 3.064 41.106 1.00 90.44 103 ALA A O 1
ATOM 703 N N . GLY A 1 104 ? -52.036 2.564 43.263 1.00 91.19 104 GLY A N 1
ATOM 704 C CA . GLY A 1 104 ? -50.849 1.723 43.031 1.00 91.19 104 GLY A CA 1
ATOM 705 C C . GLY A 1 104 ? -49.530 2.495 42.917 1.00 91.19 104 GLY A C 1
ATOM 706 O O . GLY A 1 104 ? -48.476 1.881 42.833 1.00 91.19 104 GLY A O 1
ATOM 707 N N . GLU A 1 105 ? -49.576 3.823 42.983 1.00 96.00 105 GLU A N 1
ATOM 708 C CA . GLU A 1 105 ? -48.420 4.714 42.967 1.00 96.00 105 GLU A CA 1
ATOM 709 C C . GLU A 1 105 ? -48.211 5.369 44.339 1.00 96.00 105 GLU A C 1
ATOM 711 O O . GLU A 1 105 ? -49.072 5.321 45.231 1.00 96.00 105 GLU A O 1
ATOM 716 N N . VAL A 1 106 ? -47.075 6.046 44.493 1.00 97.25 106 VAL A N 1
ATOM 717 C CA . VAL A 1 106 ? -46.742 6.832 45.683 1.00 97.25 106 VAL A CA 1
ATOM 718 C C . VAL A 1 106 ? -46.729 8.310 45.319 1.00 97.25 106 VAL A C 1
ATOM 720 O O . VAL A 1 106 ? -46.182 8.716 44.295 1.00 97.25 106 VAL A O 1
ATOM 723 N N . THR A 1 107 ? -47.341 9.140 46.155 1.00 95.44 107 THR A N 1
ATOM 724 C CA . THR A 1 107 ? -47.326 10.599 45.994 1.00 95.44 107 THR A CA 1
ATOM 725 C C . THR A 1 107 ? -47.270 11.281 47.356 1.00 95.44 107 THR A C 1
ATOM 727 O O . THR A 1 107 ? -47.391 10.634 48.399 1.00 95.44 107 THR A O 1
ATOM 730 N N . HIS A 1 108 ? -47.068 12.594 47.390 1.00 92.81 108 HIS A N 1
ATOM 731 C CA . HIS A 1 108 ? -47.031 13.351 48.638 1.00 92.81 108 HIS A CA 1
ATOM 732 C C . HIS A 1 108 ? -48.416 13.442 49.297 1.00 92.81 108 HIS A C 1
ATOM 734 O O . HIS A 1 108 ? -49.440 13.556 48.624 1.00 92.81 108 HIS A O 1
ATOM 740 N N . SER A 1 109 ? -48.462 13.417 50.632 1.00 93.31 109 SER A N 1
ATOM 741 C CA . SER A 1 109 ? -49.692 13.622 51.425 1.00 93.31 109 SER A CA 1
ATOM 742 C C . SER A 1 109 ? -49.955 15.096 51.753 1.00 93.31 109 SER A C 1
ATOM 744 O O . SER A 1 109 ? -51.077 15.483 52.086 1.00 93.31 109 SER A O 1
ATOM 746 N N . ASN A 1 110 ? -48.915 15.924 51.647 1.00 89.81 110 ASN A N 1
ATOM 747 C CA . ASN A 1 110 ? -48.930 17.364 51.867 1.00 89.81 110 ASN A CA 1
ATOM 748 C C . ASN A 1 110 ? -47.806 18.039 51.061 1.00 89.81 110 ASN A C 1
ATOM 750 O O . ASN A 1 110 ? -46.893 17.369 50.586 1.00 89.81 110 ASN A O 1
ATOM 754 N N . SER A 1 111 ? -47.841 19.365 50.942 1.00 88.00 111 SER A N 1
ATOM 755 C CA . SER A 1 111 ? -46.879 20.135 50.143 1.00 88.00 111 SER A CA 1
ATOM 756 C C . SER A 1 111 ? -45.619 20.586 50.895 1.00 88.00 111 SER A C 1
ATOM 758 O O . SER A 1 111 ? -44.869 21.392 50.359 1.00 88.00 111 SER A O 1
ATOM 760 N N . ASN A 1 112 ? -45.380 20.147 52.136 1.00 88.94 112 ASN A N 1
ATOM 761 C CA . ASN A 1 112 ? -44.365 20.730 53.033 1.00 88.94 112 ASN A CA 1
ATOM 762 C C . ASN A 1 112 ? -43.073 19.903 53.134 1.00 88.94 112 ASN A C 1
ATOM 764 O O . ASN A 1 112 ? -42.359 19.999 54.135 1.00 88.94 112 ASN A O 1
ATOM 768 N N . ALA A 1 113 ? -42.790 19.074 52.131 1.00 92.75 113 ALA A N 1
ATOM 769 C CA . ALA A 1 113 ? -41.613 18.220 52.099 1.00 92.75 113 ALA A CA 1
ATOM 770 C C . ALA A 1 113 ? -40.969 18.189 50.708 1.00 92.75 113 ALA A C 1
ATOM 772 O O . ALA A 1 113 ? -41.612 18.481 49.701 1.00 92.75 113 ALA A O 1
ATOM 773 N N . ARG A 1 114 ? -39.687 17.812 50.683 1.00 94.75 114 ARG A N 1
ATOM 774 C CA . ARG A 1 114 ? -38.884 17.536 49.476 1.00 94.75 114 ARG A CA 1
ATOM 775 C C . ARG A 1 114 ? -38.123 16.206 49.558 1.00 94.75 114 ARG A C 1
ATOM 777 O O . ARG A 1 114 ? -37.293 15.918 48.707 1.00 94.75 114 ARG A O 1
ATOM 784 N N . ALA A 1 115 ? -38.385 15.440 50.615 1.00 95.69 115 ALA A N 1
ATOM 785 C CA . ALA A 1 115 ? -37.808 14.133 50.868 1.00 95.69 115 ALA A CA 1
ATOM 786 C C . ALA A 1 115 ? -38.896 13.232 51.454 1.00 95.69 115 ALA A C 1
ATOM 788 O O . ALA A 1 115 ? -39.658 13.655 52.336 1.00 95.69 115 ALA A O 1
ATOM 789 N N . TRP A 1 116 ? -38.973 12.009 50.949 1.00 97.56 116 TRP A N 1
ATOM 790 C CA . TRP A 1 116 ? -40.016 11.047 51.275 1.00 97.56 116 TRP A CA 1
ATOM 791 C C . TRP A 1 116 ? -39.438 9.642 51.348 1.00 97.56 116 TRP A C 1
ATOM 793 O O . TRP A 1 116 ? -38.347 9.379 50.851 1.00 97.56 116 TRP A O 1
ATOM 803 N N . THR A 1 117 ? -40.182 8.739 51.972 1.00 97.94 117 THR A N 1
ATOM 804 C CA . THR A 1 117 ? -39.822 7.327 52.048 1.00 97.94 117 THR A CA 1
ATOM 805 C C . THR A 1 117 ? -41.038 6.461 51.772 1.00 97.94 117 THR A C 1
ATOM 807 O O . THR A 1 117 ? -42.179 6.879 52.002 1.00 97.94 117 THR A O 1
ATOM 810 N N . VAL A 1 118 ? -40.794 5.258 51.272 1.00 98.25 118 VAL A N 1
ATOM 811 C CA . VAL A 1 118 ? -41.801 4.214 51.066 1.00 98.25 118 VAL A CA 1
ATOM 812 C C . VAL A 1 118 ? -41.093 2.865 51.052 1.00 98.25 118 VAL A C 1
ATOM 814 O O . VAL A 1 118 ? -39.925 2.795 50.682 1.00 98.25 118 VAL A O 1
ATOM 817 N N . ASN A 1 119 ? -41.783 1.795 51.423 1.00 98.38 119 ASN A N 1
ATOM 818 C CA . ASN A 1 119 ? -41.269 0.456 51.174 1.00 98.38 119 ASN A CA 1
ATOM 819 C C . ASN A 1 119 ? -41.742 -0.014 49.801 1.00 98.38 119 ASN A C 1
ATOM 821 O O . ASN A 1 119 ? -42.906 0.179 49.447 1.00 98.38 119 ASN A O 1
ATOM 825 N N . TRP A 1 120 ? -40.870 -0.677 49.061 1.00 98.38 120 TRP A N 1
ATOM 826 C CA . TRP A 1 120 ? -41.221 -1.399 47.848 1.00 98.38 120 TRP A CA 1
ATOM 827 C C . TRP A 1 120 ? -40.890 -2.875 48.041 1.00 98.38 120 TRP A C 1
ATOM 829 O O . TRP A 1 120 ? -39.774 -3.215 48.417 1.00 98.38 120 TRP A O 1
ATOM 839 N N . THR A 1 121 ? -41.873 -3.743 47.837 1.00 97.81 121 THR A N 1
ATOM 840 C CA . THR A 1 121 ? -41.677 -5.193 47.814 1.00 97.81 121 THR A CA 1
ATOM 841 C C . THR A 1 121 ? -41.549 -5.635 46.366 1.00 97.81 121 THR A C 1
ATOM 843 O O . THR A 1 121 ? -42.461 -5.370 45.574 1.00 97.81 121 THR A O 1
ATOM 846 N N . SER A 1 122 ? -40.432 -6.282 46.041 1.00 96.88 122 SER A N 1
ATOM 847 C CA . SER A 1 122 ? -40.115 -6.788 44.709 1.00 96.88 122 SER A CA 1
ATOM 848 C C . SER A 1 122 ? -41.125 -7.843 44.236 1.00 96.88 122 SER A C 1
ATOM 850 O O . SER A 1 122 ? -41.869 -8.417 45.047 1.00 96.88 122 SER A O 1
ATOM 852 N N . PRO A 1 123 ? -41.244 -8.062 42.915 1.00 96.31 123 PRO A N 1
ATOM 853 C CA . PRO A 1 123 ? -42.157 -9.063 42.380 1.00 96.31 123 PRO A CA 1
ATOM 854 C C . PRO A 1 123 ? -41.694 -10.498 42.704 1.00 96.31 123 PRO A C 1
ATOM 856 O O . PRO A 1 123 ? -40.680 -10.725 43.361 1.00 96.31 123 PRO A O 1
ATOM 859 N N . THR A 1 124 ? -42.487 -11.487 42.291 1.00 92.50 124 THR A N 1
ATOM 860 C CA . THR A 1 124 ? -42.112 -12.904 42.407 1.00 92.50 124 THR A CA 1
ATOM 861 C C . THR A 1 124 ? -40.972 -13.255 41.455 1.00 92.50 124 THR A C 1
ATOM 863 O O . THR A 1 124 ? -40.651 -12.475 40.560 1.00 92.50 124 THR A O 1
ATOM 866 N N . ASN A 1 125 ? -40.405 -14.448 41.619 1.00 87.31 125 ASN A N 1
ATOM 867 C CA . ASN A 1 125 ? -39.352 -14.946 40.742 1.00 87.31 125 ASN A CA 1
ATOM 868 C C . ASN A 1 125 ? -39.742 -14.868 39.258 1.00 87.31 125 ASN A C 1
ATOM 870 O O . ASN A 1 125 ? -40.925 -15.025 38.932 1.00 87.31 125 ASN A O 1
ATOM 874 N N . ASP A 1 126 ? -38.753 -14.628 38.397 1.00 85.44 126 ASP A N 1
ATOM 875 C CA . ASP A 1 126 ? -38.878 -14.608 36.932 1.00 85.44 126 ASP A CA 1
ATOM 876 C C . ASP A 1 126 ? -39.872 -13.561 36.403 1.00 85.44 126 ASP A C 1
ATOM 878 O O . ASP A 1 126 ? -40.475 -13.720 35.340 1.00 85.44 126 ASP A O 1
ATOM 882 N N . SER A 1 127 ? -40.089 -12.478 37.155 1.00 92.00 127 SER A N 1
ATOM 883 C CA . SER A 1 127 ? -41.005 -11.410 36.730 1.00 92.00 127 SER A CA 1
ATOM 884 C C . SER A 1 127 ? -40.386 -10.437 35.720 1.00 92.00 127 SER A C 1
ATOM 886 O O . SER A 1 127 ? -41.133 -9.687 35.089 1.00 92.00 127 SER A O 1
ATOM 888 N N . GLY A 1 128 ? -39.061 -10.471 35.549 1.00 91.12 128 GLY A N 1
ATOM 889 C CA . GLY A 1 128 ? -38.301 -9.575 34.678 1.00 91.12 128 GLY A CA 1
ATOM 890 C C . GLY A 1 128 ? -38.091 -8.176 35.262 1.00 91.12 128 GLY A C 1
ATOM 891 O O . GLY A 1 128 ? -38.383 -7.911 36.427 1.00 91.12 128 GLY A O 1
ATOM 892 N N . ASP A 1 129 ? -37.597 -7.267 34.424 1.00 95.56 129 ASP A N 1
ATOM 893 C CA . ASP A 1 129 ? -37.145 -5.945 34.857 1.00 95.56 129 ASP A CA 1
ATOM 894 C C . ASP A 1 129 ? -38.254 -5.061 35.448 1.00 95.56 129 ASP A C 1
ATOM 896 O O . ASP A 1 129 ? -39.362 -4.909 34.912 1.00 95.56 129 ASP A O 1
ATOM 900 N N . VAL A 1 130 ? -37.910 -4.372 36.535 1.00 97.50 130 VAL A N 1
ATOM 901 C CA . VAL A 1 130 ? -38.754 -3.368 37.181 1.00 97.50 130 VAL A CA 1
ATOM 902 C C . VAL A 1 130 ? -38.301 -1.983 36.752 1.00 97.50 130 VAL A C 1
ATOM 904 O O . VAL A 1 130 ? -37.205 -1.542 37.076 1.00 97.50 130 VAL A O 1
ATOM 907 N N . THR A 1 131 ? -39.175 -1.240 36.080 1.00 97.69 131 THR A N 1
ATOM 908 C CA . THR A 1 131 ? -38.929 0.169 35.772 1.00 97.69 131 THR A CA 1
ATOM 909 C C . THR A 1 131 ? -39.609 1.047 36.812 1.00 97.69 131 THR A C 1
ATOM 911 O O . THR A 1 131 ? -40.838 1.047 36.927 1.00 97.69 131 THR A O 1
ATOM 914 N N . PHE A 1 132 ? -38.825 1.834 37.541 1.00 98.12 132 PHE A N 1
ATOM 915 C CA . PHE A 1 132 ? -39.297 2.918 38.392 1.00 98.12 132 PHE A CA 1
ATOM 916 C C . PHE A 1 132 ? -39.330 4.209 37.592 1.00 98.12 132 PHE A C 1
ATOM 918 O O . PHE A 1 132 ? -38.342 4.572 36.972 1.00 98.12 132 PHE A O 1
ATOM 925 N N . THR A 1 133 ? -40.439 4.940 37.653 1.00 97.88 133 THR A N 1
ATOM 926 C CA . THR A 1 133 ? -40.538 6.296 37.101 1.00 97.88 133 THR A CA 1
ATOM 927 C C . THR A 1 133 ? -40.873 7.262 38.219 1.00 97.88 133 THR A C 1
ATOM 929 O O . THR A 1 133 ? -41.745 6.986 39.049 1.00 97.88 133 THR A O 1
ATOM 932 N N . LEU A 1 134 ? -40.192 8.402 38.257 1.00 97.50 134 LEU A N 1
ATOM 933 C CA . LEU A 1 134 ? -40.341 9.385 39.320 1.00 97.50 134 LEU A CA 1
ATOM 934 C C . LEU A 1 134 ? -40.446 10.787 38.741 1.00 97.50 134 LEU A C 1
ATOM 936 O O . LEU A 1 134 ? -39.548 11.239 38.045 1.00 97.50 134 LEU A O 1
ATOM 940 N N . ALA A 1 135 ? -41.483 11.515 39.139 1.00 95.69 135 ALA A N 1
ATOM 941 C CA . ALA A 1 135 ? -41.564 12.959 38.977 1.00 95.69 135 ALA A CA 1
ATOM 942 C C . ALA A 1 135 ? -41.354 13.645 40.326 1.00 95.69 135 ALA A C 1
ATOM 944 O O . ALA A 1 135 ? -41.996 13.266 41.306 1.00 95.69 135 ALA A O 1
ATOM 945 N N . VAL A 1 136 ? -40.533 14.696 40.374 1.00 95.31 136 VAL A N 1
ATOM 946 C CA . VAL A 1 136 ? -40.321 15.521 41.578 1.00 95.31 136 VAL A CA 1
ATOM 947 C C . VAL A 1 136 ? -40.541 16.984 41.244 1.00 95.31 136 VAL A C 1
ATOM 949 O O . VAL A 1 136 ? -40.119 17.468 40.197 1.00 95.31 136 VAL A O 1
ATOM 952 N N . ASN A 1 137 ? -41.216 17.691 42.144 1.00 93.00 137 ASN A N 1
ATOM 953 C CA . ASN A 1 137 ? -41.580 19.093 42.007 1.00 93.00 137 ASN A CA 1
ATOM 954 C C . ASN A 1 137 ? -41.143 19.881 43.244 1.00 93.00 137 ASN A C 1
ATOM 956 O O . ASN A 1 137 ? -41.531 19.548 44.366 1.00 93.00 137 ASN A O 1
ATOM 960 N N . PHE A 1 138 ? -40.383 20.951 43.044 1.00 93.50 138 PHE A N 1
ATOM 961 C CA . PHE A 1 138 ? -39.981 21.917 44.059 1.00 93.50 138 PHE A CA 1
ATOM 962 C C . PHE A 1 138 ? -40.737 23.221 43.838 1.00 93.50 138 PHE A C 1
ATOM 964 O O . PHE A 1 138 ? -40.626 23.858 42.793 1.00 93.50 138 PHE A O 1
ATOM 971 N N . VAL A 1 139 ? -41.494 23.645 44.850 1.00 90.00 139 VAL A N 1
ATOM 972 C CA . VAL A 1 139 ? -42.312 24.860 44.753 1.00 90.00 139 VAL A CA 1
ATOM 973 C C . VAL A 1 139 ? -41.678 26.021 45.514 1.00 90.00 139 VAL A C 1
ATOM 975 O O . VAL A 1 139 ? -41.019 25.818 46.541 1.00 90.00 139 VAL A O 1
ATOM 978 N N . ASN A 1 140 ? -41.870 27.242 45.011 1.00 88.75 140 ASN A N 1
ATOM 979 C CA . ASN A 1 140 ? -41.299 28.476 45.570 1.00 88.75 140 ASN A CA 1
ATOM 980 C C . ASN A 1 140 ? -42.152 29.111 46.690 1.00 88.75 140 ASN A C 1
ATOM 982 O O . ASN A 1 140 ? -41.732 30.087 47.311 1.00 88.75 140 ASN A O 1
ATOM 986 N N . GLY A 1 141 ? -43.350 28.575 46.952 1.00 85.25 141 GLY A N 1
ATOM 987 C CA . GLY A 1 141 ? -44.231 29.010 48.040 1.00 85.25 141 GLY A CA 1
ATOM 988 C C . GLY A 1 141 ? -45.006 30.311 47.788 1.00 85.25 141 GLY A C 1
ATOM 989 O O . GLY A 1 141 ? -45.583 30.852 48.730 1.00 85.25 141 GLY A O 1
ATOM 990 N N . ASN A 1 142 ? -45.058 30.823 46.553 1.00 85.31 142 ASN A N 1
ATOM 991 C CA . ASN A 1 142 ? -45.791 32.056 46.221 1.00 85.31 142 ASN A CA 1
ATOM 992 C C . ASN A 1 142 ? -47.322 31.870 46.095 1.00 85.31 142 ASN A C 1
ATOM 994 O O . ASN A 1 142 ? -48.039 32.850 45.890 1.00 85.31 142 ASN A O 1
ATOM 998 N N . GLY A 1 143 ? -47.824 30.635 46.220 1.00 82.12 143 GLY A N 1
ATOM 999 C CA . GLY A 1 143 ? -49.248 30.293 46.109 1.00 82.12 143 GLY A CA 1
ATOM 1000 C C . GLY A 1 143 ? -49.789 30.226 44.673 1.00 82.12 143 GLY A C 1
ATOM 1001 O O . GLY A 1 143 ? -50.984 29.999 44.488 1.00 82.12 143 GLY A O 1
ATOM 1002 N N . PHE A 1 144 ? -48.929 30.402 43.670 1.00 83.44 144 PHE A N 1
ATOM 1003 C CA . PHE A 1 144 ? -49.206 30.246 42.243 1.00 83.44 144 PHE A CA 1
ATOM 1004 C C . PHE A 1 144 ? -48.396 29.077 41.676 1.00 83.44 144 PHE A C 1
ATOM 1006 O O . PHE A 1 144 ? -47.531 28.527 42.344 1.00 83.44 144 PHE A O 1
ATOM 1013 N N . ASN A 1 145 ? -48.675 28.698 40.430 1.00 81.62 145 ASN A N 1
ATOM 1014 C CA . ASN A 1 145 ? -47.922 27.657 39.734 1.00 81.62 145 ASN A CA 1
ATOM 1015 C C . ASN A 1 145 ? -46.686 28.198 38.993 1.00 81.62 145 ASN A C 1
ATOM 1017 O O . ASN A 1 145 ? -45.959 27.429 38.381 1.00 81.62 145 ASN A O 1
ATOM 1021 N N . THR A 1 146 ? -46.452 29.511 38.980 1.00 85.69 146 THR A N 1
ATOM 1022 C CA . THR A 1 146 ? -45.341 30.138 38.249 1.00 85.69 146 THR A CA 1
ATOM 1023 C C . THR A 1 146 ? -44.062 30.181 39.082 1.00 85.69 146 THR A C 1
ATOM 1025 O O . THR A 1 146 ? -44.099 30.597 40.244 1.00 85.69 146 THR A O 1
ATOM 1028 N N . GLY A 1 147 ? -42.923 29.862 38.455 1.00 86.25 147 GLY A N 1
ATOM 1029 C CA . GLY A 1 147 ? -41.600 29.888 39.096 1.00 86.25 147 GLY A CA 1
ATOM 1030 C C . GLY A 1 147 ? -41.282 28.663 39.963 1.00 86.25 147 GLY A C 1
ATOM 1031 O O . GLY A 1 147 ? -40.407 28.755 40.822 1.00 86.25 147 GLY A O 1
ATOM 1032 N N . ASP A 1 148 ? -42.013 27.565 39.766 1.00 90.94 148 ASP A N 1
ATOM 1033 C CA . ASP A 1 148 ? -41.787 26.254 40.385 1.00 90.94 148 ASP A CA 1
ATOM 1034 C C . ASP A 1 148 ? -41.007 25.340 39.433 1.00 90.94 148 ASP A C 1
ATOM 1036 O O . ASP A 1 148 ? -41.259 25.348 38.228 1.00 90.94 148 ASP A O 1
ATOM 1040 N N . GLY A 1 149 ? -40.101 24.525 39.960 1.00 91.31 149 GLY A N 1
ATOM 1041 C CA . GLY A 1 149 ? -39.249 23.644 39.166 1.00 91.31 149 GLY A CA 1
ATOM 1042 C C . GLY A 1 149 ? -39.657 22.189 39.329 1.00 91.31 149 GLY A C 1
ATOM 1043 O O . GLY A 1 149 ? -39.974 21.757 40.434 1.00 91.31 149 GLY A O 1
ATOM 1044 N N . TRP A 1 150 ? -39.620 21.411 38.253 1.00 93.44 150 TRP A N 1
ATOM 1045 C CA . TRP A 1 150 ? -39.841 19.968 38.330 1.00 93.44 150 TRP A CA 1
ATOM 1046 C C . TRP A 1 150 ? -38.923 19.211 37.376 1.00 93.44 150 TRP A C 1
ATOM 1048 O O . TRP A 1 150 ? -38.352 19.801 36.461 1.00 93.44 150 TRP A O 1
ATOM 1058 N N . GLY A 1 151 ? -38.795 17.906 37.585 1.00 94.31 151 GLY A N 1
ATOM 1059 C CA . GLY A 1 151 ? -38.116 16.988 36.675 1.00 94.31 151 GLY A CA 1
ATOM 1060 C C . GLY A 1 151 ? -38.637 15.568 36.825 1.00 94.31 151 GLY A C 1
ATOM 1061 O O . GLY A 1 151 ? -39.432 15.281 37.727 1.00 94.31 151 GLY A O 1
ATOM 1062 N N . THR A 1 152 ? -38.213 14.709 35.908 1.00 95.75 152 THR A N 1
ATOM 1063 C CA . THR A 1 152 ? -38.546 13.285 35.876 1.00 95.75 152 THR A CA 1
ATOM 1064 C C . THR A 1 152 ? -37.287 12.463 35.694 1.00 95.75 152 THR A C 1
ATOM 1066 O O . THR A 1 152 ? -36.361 12.931 35.038 1.00 95.75 152 THR A O 1
ATOM 1069 N N . ASP A 1 153 ? -37.279 11.256 36.238 1.00 97.12 153 ASP A N 1
ATOM 1070 C CA . ASP A 1 153 ? -36.194 10.298 36.054 1.00 97.12 153 ASP A CA 1
ATOM 1071 C C . ASP A 1 153 ? -36.736 8.862 36.094 1.00 97.12 153 ASP A C 1
ATOM 1073 O O . ASP A 1 153 ? -37.887 8.634 36.503 1.00 97.12 153 ASP A O 1
ATOM 1077 N N . SER A 1 154 ? -35.930 7.912 35.628 1.00 97.06 154 SER A N 1
ATOM 1078 C CA . SER A 1 154 ? -36.294 6.504 35.515 1.00 97.06 154 SER A CA 1
ATOM 1079 C C . SER A 1 154 ? -35.129 5.592 35.884 1.00 97.06 154 SER A C 1
ATOM 1081 O O . SER A 1 154 ? -34.009 5.813 35.441 1.00 97.06 154 SER A O 1
ATOM 1083 N N . TRP A 1 155 ? -35.417 4.517 36.618 1.00 97.69 155 TRP A N 1
ATOM 1084 C CA . TRP A 1 155 ? -34.450 3.468 36.962 1.00 97.69 155 TRP A CA 1
ATOM 1085 C C . TRP A 1 155 ? -34.988 2.116 36.521 1.00 97.69 155 TRP A C 1
ATOM 1087 O O . TRP A 1 155 ? -36.170 1.836 36.728 1.00 97.69 155 TRP A O 1
ATOM 1097 N N . VAL A 1 156 ? -34.136 1.289 35.925 1.00 96.81 156 VAL A N 1
ATOM 1098 C CA . VAL A 1 156 ? -34.436 -0.112 35.621 1.00 96.81 156 VAL A CA 1
ATOM 1099 C C . VAL A 1 156 ? -33.680 -0.960 36.633 1.00 96.81 156 VAL A C 1
ATOM 1101 O O . VAL A 1 156 ? -32.502 -0.715 36.867 1.00 96.81 156 VAL A O 1
ATOM 1104 N N . LEU A 1 157 ? -34.378 -1.892 37.274 1.00 95.62 157 LEU A N 1
ATOM 1105 C CA . LEU A 1 157 ? -33.808 -2.826 38.233 1.00 95.62 157 LEU A CA 1
ATOM 1106 C C . LEU A 1 157 ? -34.171 -4.248 37.808 1.00 95.62 157 LEU A C 1
ATOM 1108 O O . LEU A 1 157 ? -35.356 -4.602 37.797 1.00 95.62 157 LEU A O 1
ATOM 1112 N N . SER A 1 158 ? -33.158 -5.029 37.463 1.00 94.19 158 SER A N 1
ATOM 1113 C CA . SER A 1 158 ? -33.284 -6.441 37.104 1.00 94.19 158 SER A CA 1
ATOM 1114 C C . SER A 1 158 ? -33.299 -7.323 38.355 1.00 94.19 158 SER A C 1
ATOM 1116 O O . SER A 1 158 ? -33.039 -6.851 39.466 1.00 94.19 158 SER A O 1
ATOM 1118 N N . GLN A 1 159 ? -33.691 -8.586 38.190 1.00 91.31 159 GLN A N 1
ATOM 1119 C CA . GLN A 1 159 ? -33.568 -9.583 39.251 1.00 91.31 159 GLN A CA 1
ATOM 1120 C C . GLN A 1 159 ? -32.084 -9.892 39.478 1.00 91.31 159 GLN A C 1
ATOM 1122 O O . GLN A 1 159 ? -31.341 -9.958 38.505 1.00 91.31 159 GLN A O 1
ATOM 1127 N N . GLU A 1 160 ? -31.686 -10.078 40.733 1.00 87.56 160 GLU A N 1
ATOM 1128 C CA . GLU A 1 160 ? -30.344 -10.567 41.069 1.00 87.56 160 GLU A CA 1
ATOM 1129 C C . GLU A 1 160 ? -30.140 -12.001 40.528 1.00 87.56 160 GLU A C 1
ATOM 1131 O O . GLU A 1 160 ? -31.093 -12.799 40.592 1.00 87.56 160 GLU A O 1
ATOM 1136 N N . PRO A 1 161 ? -28.959 -12.331 39.966 1.00 85.25 161 PRO A N 1
ATOM 1137 C CA . PRO A 1 161 ? -28.599 -13.698 39.590 1.00 85.25 161 PRO A CA 1
ATOM 1138 C C . PRO A 1 161 ? -28.691 -14.668 40.775 1.00 85.25 161 PRO A C 1
ATOM 1140 O O . PRO A 1 161 ? -28.654 -14.268 41.936 1.00 85.25 161 PRO A O 1
ATOM 1143 N N . TRP A 1 162 ? -28.860 -15.958 40.491 1.00 85.88 162 TRP A N 1
ATOM 1144 C CA . TRP A 1 162 ? -28.868 -16.971 41.546 1.00 85.88 162 TRP A CA 1
ATOM 1145 C C . TRP A 1 162 ? -27.438 -17.270 41.976 1.00 85.88 162 TRP A C 1
ATOM 1147 O O . TRP A 1 162 ? -26.635 -17.567 41.111 1.00 85.88 162 TRP A O 1
ATOM 1157 N N . ASP A 1 163 ? -27.169 -17.223 43.277 1.00 88.19 163 ASP A N 1
ATOM 1158 C CA . ASP A 1 163 ? -25.920 -17.666 43.907 1.00 88.19 163 ASP A CA 1
ATOM 1159 C C . ASP A 1 163 ? -26.306 -18.670 45.007 1.00 88.19 163 ASP A C 1
ATOM 1161 O O . ASP A 1 163 ? -26.833 -18.319 46.075 1.00 88.19 163 ASP A O 1
ATOM 1165 N N . SER A 1 164 ? -26.197 -19.956 44.684 1.00 90.25 164 SER A N 1
ATOM 1166 C CA . SER A 1 164 ? -26.738 -21.048 45.491 1.00 90.25 164 SER A CA 1
ATOM 1167 C C . SER A 1 164 ? -25.925 -21.346 46.753 1.00 90.25 164 SER A C 1
ATOM 1169 O O . SER A 1 164 ? -26.487 -21.903 47.712 1.00 90.25 164 SER A O 1
ATOM 1171 N N . ASP A 1 165 ? -24.640 -20.999 46.797 1.00 89.25 165 ASP A N 1
ATOM 1172 C CA . ASP A 1 165 ? -23.756 -21.272 47.935 1.00 89.25 165 ASP A CA 1
ATOM 1173 C C . ASP A 1 165 ? -23.192 -20.021 48.635 1.00 89.25 165 ASP A C 1
ATOM 1175 O O . ASP A 1 165 ? -22.682 -20.130 49.765 1.00 89.25 165 ASP A O 1
ATOM 1179 N N . GLY A 1 166 ? -23.448 -18.843 48.067 1.00 88.25 166 GLY A N 1
ATOM 1180 C CA . GLY A 1 166 ? -23.207 -17.530 48.645 1.00 88.25 166 GLY A CA 1
ATOM 1181 C C . GLY A 1 166 ? -21.755 -17.079 48.557 1.00 88.25 166 GLY A C 1
ATOM 1182 O O . GLY A 1 166 ? -21.302 -16.398 49.490 1.00 88.25 166 GLY A O 1
ATOM 1183 N N . ASP A 1 167 ? -21.004 -17.525 47.551 1.00 88.19 167 ASP A N 1
ATOM 1184 C CA . ASP A 1 167 ? -19.584 -17.203 47.393 1.00 88.19 167 ASP A CA 1
ATOM 1185 C C . ASP A 1 167 ? -19.310 -15.931 46.572 1.00 88.19 167 ASP A C 1
ATOM 1187 O O . ASP A 1 167 ? -18.193 -15.403 46.629 1.00 88.19 167 ASP A O 1
ATOM 1191 N N . GLY A 1 168 ? -20.352 -15.366 45.953 1.00 87.75 168 GLY A N 1
ATOM 1192 C CA . GLY A 1 168 ? -20.295 -14.140 45.164 1.00 87.75 168 GLY A CA 1
ATOM 1193 C C . GLY A 1 168 ? -20.301 -14.355 43.652 1.00 87.75 168 GLY A C 1
ATOM 1194 O O . GLY A 1 168 ? -20.347 -13.355 42.938 1.00 87.75 168 GLY A O 1
ATOM 1195 N N . TRP A 1 169 ? -20.293 -15.601 43.175 1.00 89.38 169 TRP A N 1
ATOM 1196 C CA . TRP A 1 169 ? -20.491 -15.944 41.768 1.00 89.38 169 TRP A CA 1
ATOM 1197 C C . TRP A 1 169 ? -21.895 -16.489 41.538 1.00 89.38 169 TRP A C 1
ATOM 1199 O O . TRP A 1 169 ? -22.489 -17.119 42.410 1.00 89.38 169 TRP A O 1
ATOM 1209 N N . SER A 1 170 ? -22.469 -16.206 40.369 1.00 90.50 170 SER A N 1
ATOM 1210 C CA . SER A 1 170 ? -23.781 -16.759 40.052 1.00 90.50 170 SER A CA 1
ATOM 1211 C C . SER A 1 170 ? -23.671 -18.200 39.556 1.00 90.50 170 SER A C 1
ATOM 1213 O O . SER A 1 170 ? -22.719 -18.551 38.864 1.00 90.50 170 SER A O 1
ATOM 1215 N N . ASP A 1 171 ? -24.700 -19.012 39.806 1.00 90.50 171 ASP A N 1
ATOM 1216 C CA . ASP A 1 171 ? -24.806 -20.393 39.327 1.00 90.50 171 ASP A CA 1
ATOM 1217 C C . ASP A 1 171 ? -24.602 -20.486 37.797 1.00 90.50 171 ASP A C 1
ATOM 1219 O O . ASP A 1 171 ? -24.101 -21.490 37.278 1.00 90.50 171 ASP A O 1
ATOM 1223 N N . ASP A 1 172 ? -25.028 -19.450 37.061 1.00 90.12 172 ASP A N 1
ATOM 1224 C CA . ASP A 1 172 ? -24.871 -19.357 35.608 1.00 90.12 172 ASP A CA 1
ATOM 1225 C C . ASP A 1 172 ? -23.408 -19.072 35.221 1.00 90.12 172 ASP A C 1
ATOM 1227 O O . ASP A 1 172 ? -22.892 -19.729 34.310 1.00 90.12 172 ASP A O 1
ATOM 1231 N N . ASP A 1 173 ? -22.736 -18.158 35.929 1.00 91.88 173 ASP A N 1
ATOM 1232 C CA . ASP A 1 173 ? -21.319 -17.841 35.710 1.00 91.88 173 ASP A CA 1
ATOM 1233 C C . ASP A 1 173 ? -20.453 -19.049 36.058 1.00 91.88 173 ASP A C 1
ATOM 1235 O O . ASP A 1 173 ? -19.690 -19.525 35.225 1.00 91.88 173 ASP A O 1
ATOM 1239 N N . GLU A 1 174 ? -20.653 -19.662 37.220 1.00 93.50 174 GLU A N 1
ATOM 1240 C CA . GLU A 1 174 ? -19.930 -20.868 37.622 1.00 93.50 174 GLU A CA 1
ATOM 1241 C C . GLU A 1 174 ? -20.111 -22.020 36.636 1.00 93.50 174 GLU A C 1
ATOM 1243 O O . GLU A 1 174 ? -19.157 -22.722 36.285 1.00 93.50 174 GLU A O 1
ATOM 1248 N N . SER A 1 175 ? -21.326 -22.200 36.110 1.00 93.25 175 SER A N 1
ATOM 1249 C CA . SER A 1 175 ? -21.560 -23.183 35.056 1.00 93.25 175 SER A CA 1
ATOM 1250 C C . SER A 1 175 ? -20.779 -22.866 33.777 1.00 93.25 175 SER A C 1
ATOM 1252 O O . SER A 1 175 ? -20.424 -23.809 33.060 1.00 93.25 175 SER A O 1
ATOM 1254 N N . ALA A 1 176 ? -20.562 -21.592 33.447 1.00 92.81 176 ALA A N 1
ATOM 1255 C CA . ALA A 1 176 ? -19.776 -21.169 32.290 1.00 92.81 176 ALA A CA 1
ATOM 1256 C C . ALA A 1 176 ? -18.266 -21.336 32.538 1.00 92.81 176 ALA A C 1
ATOM 1258 O O . ALA A 1 176 ? -17.561 -21.852 31.671 1.00 92.81 176 ALA A O 1
ATOM 1259 N N . CYS A 1 177 ? -17.807 -21.016 33.748 1.00 94.19 177 CYS A N 1
ATOM 1260 C CA . CYS A 1 177 ? -16.425 -21.157 34.213 1.00 94.19 177 CYS A CA 1
ATOM 1261 C C . CYS A 1 177 ? -16.030 -22.613 34.513 1.00 94.19 177 CYS A C 1
ATOM 1263 O O . CYS A 1 177 ? -14.850 -22.941 34.643 1.00 94.19 177 CYS A O 1
ATOM 1265 N N . GLY A 1 178 ? -17.012 -23.511 34.629 1.00 93.62 178 GLY A N 1
ATOM 1266 C CA . GLY A 1 178 ? -16.802 -24.925 34.929 1.00 93.62 178 GLY A CA 1
ATOM 1267 C C . GLY A 1 178 ? -16.566 -25.231 36.412 1.00 93.62 178 GLY A C 1
ATOM 1268 O O . GLY A 1 178 ? -15.945 -26.256 36.718 1.00 93.62 178 GLY A O 1
ATOM 1269 N N . THR A 1 179 ? -17.055 -24.382 37.316 1.00 94.69 179 THR A N 1
ATOM 1270 C CA . THR A 1 179 ? -16.999 -24.557 38.773 1.00 94.69 179 THR A CA 1
ATOM 1271 C C . THR A 1 179 ? -18.315 -25.102 39.357 1.00 94.69 179 THR A C 1
ATOM 1273 O O . THR A 1 179 ? -19.295 -25.304 38.636 1.00 94.69 179 THR A O 1
ATOM 1276 N N . ASP A 1 180 ? -18.314 -25.498 40.636 1.00 93.50 180 ASP A N 1
ATOM 1277 C CA . ASP A 1 180 ? -19.456 -26.138 41.309 1.00 93.50 180 ASP A CA 1
ATOM 1278 C C . ASP A 1 180 ? -20.256 -25.149 42.171 1.00 93.50 180 ASP A C 1
ATOM 1280 O O . ASP A 1 180 ? -19.929 -24.989 43.342 1.00 93.50 180 ASP A O 1
ATOM 1284 N N . SER A 1 181 ? -21.380 -24.658 41.629 1.00 94.88 181 SER A N 1
ATOM 1285 C CA . SER A 1 181 ? -22.369 -23.750 42.270 1.00 94.88 181 SER A CA 1
ATOM 1286 C C . SER A 1 181 ? -23.026 -24.184 43.581 1.00 94.88 181 SER A C 1
ATOM 1288 O O . SER A 1 181 ? -24.035 -23.650 44.047 1.00 94.88 181 SER A O 1
ATOM 1290 N N . GLN A 1 182 ? -22.541 -25.263 44.174 1.00 94.44 182 GLN A N 1
ATOM 1291 C CA . GLN A 1 182 ? -23.022 -25.766 45.450 1.00 94.44 182 GLN A CA 1
ATOM 1292 C C . GLN A 1 182 ? -21.891 -25.930 46.471 1.00 94.44 182 GLN A C 1
ATOM 1294 O O . GLN A 1 182 ? -22.150 -26.413 47.584 1.00 94.44 182 GLN A O 1
ATOM 1299 N N . ASP A 1 183 ? -20.665 -25.567 46.106 1.00 94.38 183 ASP A N 1
ATOM 1300 C CA . ASP A 1 183 ? -19.463 -25.623 46.921 1.00 94.38 183 ASP A CA 1
ATOM 1301 C C . ASP A 1 183 ? -18.709 -24.288 46.868 1.00 94.38 183 ASP A C 1
ATOM 1303 O O . ASP A 1 183 ? -17.816 -24.118 46.052 1.00 94.38 183 ASP A O 1
ATOM 1307 N N . ASN A 1 184 ? -18.946 -23.431 47.866 1.00 93.81 184 ASN A N 1
ATOM 1308 C CA . ASN A 1 184 ? -18.314 -22.110 48.013 1.00 93.81 184 ASN A CA 1
ATOM 1309 C C . ASN A 1 184 ? -16.774 -22.078 48.102 1.00 93.81 184 ASN A C 1
ATOM 1311 O O . ASN A 1 184 ? -16.172 -21.037 48.375 1.00 93.81 184 ASN A O 1
ATOM 1315 N N . SER A 1 185 ? -16.113 -23.235 48.026 1.00 94.62 185 SER A N 1
ATOM 1316 C CA . SER A 1 185 ? -14.661 -23.332 47.882 1.00 94.62 185 SER A CA 1
ATOM 1317 C C . SER A 1 185 ? -14.206 -23.524 46.432 1.00 94.62 185 SER A C 1
ATOM 1319 O O . SER A 1 185 ? -13.002 -23.490 46.168 1.00 94.62 185 SER A O 1
ATOM 1321 N N . SER A 1 186 ? -15.151 -23.716 45.515 1.00 94.06 186 SER A N 1
ATOM 1322 C CA . SER A 1 186 ? -14.986 -23.881 44.079 1.00 94.06 186 SER A CA 1
ATOM 1323 C C . SER A 1 186 ? -15.293 -22.568 43.352 1.00 94.06 186 SER A C 1
ATOM 1325 O O . SER A 1 186 ? -16.204 -22.517 42.542 1.00 94.06 186 SER A O 1
ATOM 1327 N N . VAL A 1 187 ? -14.493 -21.531 43.583 1.00 92.56 187 VAL A N 1
ATOM 1328 C CA . VAL A 1 187 ? -14.654 -20.241 42.891 1.00 92.56 187 VAL A CA 1
ATOM 1329 C C . VAL A 1 187 ? -14.017 -20.256 41.492 1.00 92.56 187 VAL A C 1
ATOM 1331 O O . VAL A 1 187 ? -12.960 -20.886 41.323 1.00 92.56 187 VAL A O 1
ATOM 1334 N N . PRO A 1 188 ? -14.606 -19.571 40.494 1.00 95.25 188 PRO A N 1
ATOM 1335 C CA . PRO A 1 188 ? -13.951 -19.272 39.223 1.00 95.25 188 PRO A CA 1
ATOM 1336 C C . PRO A 1 188 ? -12.587 -18.589 39.393 1.00 95.25 188 PRO A C 1
ATOM 1338 O O . PRO A 1 188 ? -12.316 -17.938 40.402 1.00 95.25 188 PRO A O 1
ATOM 1341 N N . THR A 1 189 ? -11.700 -18.788 38.413 1.00 94.75 189 THR A N 1
ATOM 1342 C CA . THR A 1 189 ? -10.479 -17.973 38.282 1.00 94.75 189 THR A CA 1
ATOM 1343 C C . THR A 1 189 ? -10.842 -16.733 37.488 1.00 94.75 189 THR A C 1
ATOM 1345 O O . THR A 1 189 ? -11.544 -16.861 36.491 1.00 94.75 189 THR A O 1
ATOM 1348 N N . ASP A 1 190 ? -10.414 -15.591 37.998 1.00 95.00 190 ASP A N 1
ATOM 1349 C CA . ASP A 1 190 ? -10.720 -14.243 37.534 1.00 95.00 190 ASP A CA 1
ATOM 1350 C C . ASP A 1 190 ? -9.458 -13.434 37.872 1.00 95.00 190 ASP A C 1
ATOM 1352 O O . ASP A 1 190 ? -9.169 -13.177 39.052 1.00 95.00 190 ASP A O 1
ATOM 1356 N N . THR A 1 191 ? -8.584 -13.276 36.877 1.00 95.88 191 THR A N 1
ATOM 1357 C CA . THR A 1 191 ? -7.210 -12.793 37.071 1.00 95.88 191 THR A CA 1
ATOM 1358 C C . THR A 1 191 ? -7.175 -11.282 37.317 1.00 95.88 191 THR A C 1
ATOM 1360 O O . THR A 1 191 ? -6.396 -10.828 38.170 1.00 95.88 191 THR A O 1
ATOM 1363 N N . ASP A 1 192 ? -8.049 -10.517 36.669 1.00 94.88 192 ASP A N 1
ATOM 1364 C CA . ASP A 1 192 ? -8.154 -9.062 36.782 1.00 94.88 192 ASP A CA 1
ATOM 1365 C C . ASP A 1 192 ? -9.186 -8.584 37.828 1.00 94.88 192 ASP A C 1
ATOM 1367 O O . ASP A 1 192 ? -9.037 -7.503 38.421 1.00 94.88 192 ASP A O 1
ATOM 1371 N N . GLY A 1 193 ? -10.159 -9.426 38.176 1.00 93.56 193 GLY A N 1
ATOM 1372 C CA . GLY A 1 193 ? -11.207 -9.148 39.147 1.00 93.56 193 GLY A CA 1
ATOM 1373 C C . GLY A 1 193 ? -12.393 -8.367 38.583 1.00 93.56 193 GLY A C 1
ATOM 1374 O O . GLY A 1 193 ? -13.034 -7.644 39.367 1.00 93.56 193 GLY A O 1
ATOM 1375 N N . ASP A 1 194 ? -12.663 -8.427 37.277 1.00 92.12 194 ASP A N 1
ATOM 1376 C CA . ASP A 1 194 ? -13.754 -7.676 36.637 1.00 92.12 194 ASP A CA 1
ATOM 1377 C C . ASP A 1 194 ? -15.142 -8.342 36.802 1.00 92.12 194 ASP A C 1
ATOM 1379 O O . ASP A 1 194 ? -16.185 -7.684 36.655 1.00 92.12 194 ASP A O 1
ATOM 1383 N N . GLY A 1 195 ? -15.158 -9.606 37.242 1.00 89.12 195 GLY A N 1
ATOM 1384 C CA . GLY A 1 195 ? -16.356 -10.424 37.442 1.00 89.12 195 GLY A CA 1
ATOM 1385 C C . GLY A 1 195 ? -16.701 -11.344 36.268 1.00 89.12 195 GLY A C 1
ATOM 1386 O O . GLY A 1 195 ? -17.756 -11.986 36.295 1.00 89.12 195 GLY A O 1
ATOM 1387 N N . VAL A 1 196 ? -15.841 -11.423 35.259 1.00 92.25 196 VAL A N 1
ATOM 1388 C CA . VAL A 1 196 ? -15.791 -12.451 34.224 1.00 92.25 196 VAL A CA 1
ATOM 1389 C C . VAL A 1 196 ? -14.646 -13.401 34.582 1.00 92.25 196 VAL A C 1
ATOM 1391 O O . VAL A 1 196 ? -13.709 -13.064 35.287 1.00 92.25 196 VAL A O 1
ATOM 1394 N N . CYS A 1 197 ? -14.789 -14.678 34.247 1.00 94.69 197 CYS A N 1
ATOM 1395 C CA . CYS A 1 197 ? -13.778 -15.671 34.593 1.00 94.69 197 CYS A CA 1
ATOM 1396 C C . CYS A 1 197 ? -12.961 -16.043 33.366 1.00 94.69 197 CYS A C 1
ATOM 1398 O O . CYS A 1 197 ? -13.528 -16.184 32.280 1.00 94.69 197 CYS A O 1
ATOM 1400 N N . ASN A 1 198 ? -11.684 -16.365 33.570 1.00 95.12 198 ASN A N 1
ATOM 1401 C CA . ASN A 1 198 ? -10.731 -16.571 32.482 1.00 95.12 198 ASN A CA 1
ATOM 1402 C C . ASN A 1 198 ? -11.217 -17.471 31.322 1.00 95.12 198 ASN A C 1
ATOM 1404 O O . ASN A 1 198 ? -11.010 -17.176 30.155 1.00 95.12 198 ASN A O 1
ATOM 1408 N N . PRO A 1 199 ? -11.931 -18.596 31.559 1.00 94.31 199 PRO A N 1
ATOM 1409 C CA . PRO A 1 199 ? -12.395 -19.442 30.454 1.00 94.31 199 PRO A CA 1
ATOM 1410 C C . PRO A 1 199 ? -13.369 -18.784 29.460 1.00 94.31 199 PRO A C 1
ATOM 1412 O O . PRO A 1 199 ? -13.631 -19.375 28.405 1.00 94.31 199 PRO A O 1
ATOM 1415 N N . ILE A 1 200 ? -13.987 -17.659 29.827 1.00 94.12 200 ILE A N 1
ATOM 1416 C CA . ILE A 1 200 ? -14.936 -16.901 28.996 1.00 94.12 200 ILE A CA 1
ATOM 1417 C C . ILE A 1 200 ? -14.591 -15.415 28.892 1.00 94.12 200 ILE A C 1
ATOM 1419 O O . ILE A 1 200 ? -15.281 -14.716 28.142 1.00 94.12 200 ILE A O 1
ATOM 1423 N N . ASP A 1 201 ? -13.589 -14.960 29.638 1.00 95.69 201 ASP A N 1
ATOM 1424 C CA . ASP A 1 201 ? -12.984 -13.663 29.423 1.00 95.69 201 ASP A CA 1
ATOM 1425 C C . ASP A 1 201 ? -12.298 -13.638 28.056 1.00 95.69 201 ASP A C 1
ATOM 1427 O O . ASP A 1 201 ? -12.060 -14.673 27.426 1.00 95.69 201 ASP A O 1
ATOM 1431 N N . THR A 1 202 ? -12.115 -12.440 27.531 1.00 96.69 202 THR A N 1
ATOM 1432 C CA . THR A 1 202 ? -11.363 -12.205 26.306 1.00 96.69 202 THR A CA 1
ATOM 1433 C C . THR A 1 202 ? -10.068 -11.448 26.548 1.00 96.69 202 THR A C 1
ATOM 1435 O O . THR A 1 202 ? -9.312 -11.333 25.587 1.00 96.69 202 THR A O 1
ATOM 1438 N N . ASP A 1 203 ? -9.872 -10.898 27.747 1.00 96.81 203 ASP A N 1
ATOM 1439 C CA . ASP A 1 203 ? -8.690 -10.156 28.195 1.00 96.81 203 ASP A CA 1
ATOM 1440 C C . ASP A 1 203 ? -8.486 -10.481 29.684 1.00 96.81 203 ASP A C 1
ATOM 1442 O O . ASP A 1 203 ? -8.921 -9.749 30.566 1.00 96.81 203 ASP A O 1
ATOM 1446 N N . ASP A 1 204 ? -7.904 -11.651 29.951 1.00 97.31 204 ASP A N 1
ATOM 1447 C CA . ASP A 1 204 ? -7.795 -12.254 31.286 1.00 97.31 204 ASP A CA 1
ATOM 1448 C C . ASP A 1 204 ? -7.116 -11.348 32.341 1.00 97.31 204 ASP A C 1
ATOM 1450 O O . ASP A 1 204 ? -7.309 -11.550 33.545 1.00 97.31 204 ASP A O 1
ATOM 1454 N N . ASP A 1 205 ? -6.276 -10.394 31.935 1.00 97.06 205 ASP A N 1
ATOM 1455 C CA . ASP A 1 205 ? -5.514 -9.525 32.837 1.00 97.06 205 ASP A CA 1
ATOM 1456 C C . ASP A 1 205 ? -5.762 -8.013 32.664 1.00 97.06 205 ASP A C 1
ATOM 1458 O O . ASP A 1 205 ? -5.153 -7.205 33.390 1.00 97.06 205 ASP A O 1
ATOM 1462 N N . ASP A 1 206 ? -6.719 -7.658 31.800 1.00 96.44 206 ASP A N 1
ATOM 1463 C CA . ASP A 1 206 ? -7.261 -6.315 31.560 1.00 96.44 206 ASP A CA 1
ATOM 1464 C C . ASP A 1 206 ? -6.172 -5.303 31.135 1.00 96.44 206 ASP A C 1
ATOM 1466 O O . ASP A 1 206 ? -6.216 -4.101 31.465 1.00 96.44 206 ASP A O 1
ATOM 1470 N N . ASP A 1 207 ? -5.133 -5.780 30.438 1.00 95.38 207 ASP A N 1
ATOM 1471 C CA . ASP A 1 207 ? -4.020 -4.956 29.958 1.00 95.38 207 ASP A CA 1
ATOM 1472 C C . ASP A 1 207 ? -4.292 -4.277 28.604 1.00 95.38 207 ASP A C 1
ATOM 1474 O O . ASP A 1 207 ? -3.577 -3.336 28.214 1.00 95.38 207 ASP A O 1
ATOM 1478 N N . GLY A 1 208 ? -5.403 -4.653 27.961 1.00 94.50 208 GLY A N 1
ATOM 1479 C CA . GLY A 1 208 ? -5.902 -4.098 26.710 1.00 94.50 208 GLY A CA 1
ATOM 1480 C C . GLY A 1 208 ? -5.597 -4.947 25.478 1.00 94.50 208 GLY A C 1
ATOM 1481 O O . GLY A 1 208 ? -5.943 -4.508 24.373 1.00 94.50 208 GLY A O 1
ATOM 1482 N N . TRP A 1 209 ? -4.977 -6.117 25.640 1.00 96.25 209 TRP A N 1
ATOM 1483 C CA . TRP A 1 209 ? -4.768 -7.104 24.584 1.00 96.25 209 TRP A CA 1
ATOM 1484 C C . TRP A 1 209 ? -5.655 -8.321 24.797 1.00 96.25 209 TRP A C 1
ATOM 1486 O O . TRP A 1 209 ? -5.790 -8.826 25.897 1.00 96.25 209 TRP A O 1
ATOM 1496 N N . SER A 1 210 ? -6.267 -8.824 23.723 1.00 96.31 210 SER A N 1
ATOM 1497 C CA . SER A 1 210 ? -7.082 -10.028 23.872 1.00 96.31 210 SER A CA 1
ATOM 1498 C C . SER A 1 210 ? -6.211 -11.272 24.033 1.00 96.31 210 SER A C 1
ATOM 1500 O O . SER A 1 210 ? -5.189 -11.385 23.349 1.00 96.31 210 SER A O 1
ATOM 1502 N N . ASP A 1 211 ? -6.678 -12.286 24.768 1.00 96.44 211 ASP A N 1
ATOM 1503 C CA . ASP A 1 211 ? -5.944 -13.556 24.930 1.00 96.44 211 ASP A CA 1
ATOM 1504 C C . ASP A 1 211 ? -5.597 -14.194 23.572 1.00 96.44 211 ASP A C 1
ATOM 1506 O O . ASP A 1 211 ? -4.623 -14.934 23.405 1.00 96.44 211 ASP A O 1
ATOM 1510 N N . THR A 1 212 ? -6.445 -13.941 22.567 1.00 96.44 212 THR A N 1
ATOM 1511 C CA . THR A 1 212 ? -6.233 -14.423 21.199 1.00 96.44 212 THR A CA 1
ATOM 1512 C C . THR A 1 212 ? -5.054 -13.721 20.537 1.00 96.44 212 THR A C 1
ATOM 1514 O O . THR A 1 212 ? -4.251 -14.392 19.880 1.00 96.44 212 THR A O 1
ATOM 1517 N N . ASP A 1 213 ? -4.952 -12.405 20.701 1.00 96.19 213 ASP A N 1
ATOM 1518 C CA . ASP A 1 213 ? -3.865 -11.605 20.143 1.00 96.19 213 ASP A CA 1
ATOM 1519 C C . ASP A 1 213 ? -2.565 -11.915 20.878 1.00 96.19 213 ASP A C 1
ATOM 1521 O O . ASP A 1 213 ? -1.566 -12.252 20.247 1.00 96.19 213 ASP A O 1
AT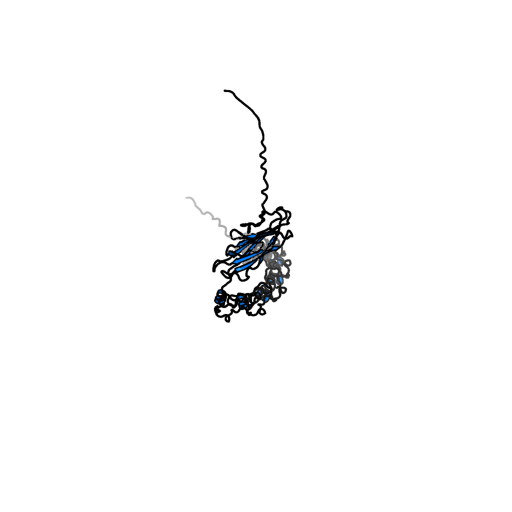OM 1525 N N . GLU A 1 214 ? -2.591 -11.971 22.203 1.00 96.81 214 GLU A N 1
ATOM 1526 C CA . GLU A 1 214 ? -1.443 -12.360 23.016 1.00 96.81 214 GLU A CA 1
ATOM 1527 C C . GLU A 1 214 ? -0.914 -13.751 22.687 1.00 96.81 214 GLU A C 1
ATOM 1529 O O . GLU A 1 214 ? 0.288 -13.946 22.482 1.00 96.81 214 GLU A O 1
ATOM 1534 N N . SER A 1 215 ? -1.807 -14.731 22.525 1.00 95.69 215 SER A N 1
ATOM 1535 C CA . SER A 1 215 ? -1.417 -16.070 22.089 1.00 95.69 215 SER A CA 1
ATOM 1536 C C . SER A 1 215 ? -0.729 -16.052 20.720 1.00 95.69 215 SER A C 1
ATOM 1538 O O . SER A 1 215 ? 0.226 -16.805 20.491 1.00 95.69 215 SER A O 1
ATOM 1540 N N . ALA A 1 216 ? -1.194 -15.199 19.805 1.00 95.94 216 ALA A N 1
ATOM 1541 C CA . ALA A 1 216 ? -0.622 -15.058 18.472 1.00 95.94 216 ALA A CA 1
ATOM 1542 C C . ALA A 1 216 ? 0.721 -14.301 18.485 1.00 95.94 216 ALA A C 1
ATOM 1544 O O . ALA A 1 216 ? 1.627 -14.658 17.726 1.00 95.94 216 ALA A O 1
ATOM 1545 N N . CYS A 1 217 ? 0.873 -13.334 19.388 1.00 96.06 217 CYS A N 1
ATOM 1546 C CA . CYS A 1 217 ? 2.073 -12.522 19.594 1.00 96.06 217 CYS A CA 1
ATOM 1547 C C . CYS A 1 217 ? 3.103 -13.187 20.527 1.00 96.06 217 CYS A C 1
ATOM 1549 O O . CYS A 1 217 ? 4.266 -12.781 20.576 1.00 96.06 217 CYS A O 1
ATOM 1551 N N . GLY A 1 218 ? 2.714 -14.264 21.214 1.00 95.44 218 GLY A N 1
ATOM 1552 C CA . GLY A 1 218 ? 3.577 -15.066 22.076 1.00 95.44 218 GLY A CA 1
ATOM 1553 C C . GLY A 1 218 ? 3.757 -14.509 23.488 1.00 95.44 218 GLY A C 1
ATOM 1554 O O . GLY A 1 218 ? 4.806 -14.766 24.091 1.00 95.44 218 GLY A O 1
ATOM 1555 N N . THR A 1 219 ? 2.771 -13.772 23.995 1.00 97.00 219 THR A N 1
ATOM 1556 C CA . THR A 1 219 ? 2.721 -13.261 25.368 1.00 97.00 219 THR A CA 1
ATOM 1557 C C . THR A 1 219 ? 1.808 -14.093 26.278 1.00 97.00 219 THR A C 1
ATOM 1559 O O . THR A 1 219 ? 1.311 -15.142 25.856 1.00 97.00 219 THR A O 1
ATOM 1562 N N . ASP A 1 220 ? 1.744 -13.739 27.562 1.00 96.88 220 ASP A N 1
ATOM 1563 C CA . ASP A 1 220 ? 1.075 -14.492 28.626 1.00 96.88 220 ASP A CA 1
ATOM 1564 C C . ASP A 1 220 ? -0.145 -13.709 29.107 1.00 96.88 220 ASP A C 1
ATOM 1566 O O . ASP A 1 220 ? 0.041 -12.726 29.815 1.00 96.88 220 ASP A O 1
ATOM 1570 N N . SER A 1 221 ? -1.344 -14.194 28.772 1.00 97.19 221 SER A N 1
ATOM 1571 C CA . SER A 1 221 ? -2.607 -13.488 29.016 1.00 97.19 221 SER A CA 1
ATOM 1572 C C . SER A 1 221 ? -3.053 -13.423 30.466 1.00 97.19 221 SER A C 1
ATOM 1574 O O . SER A 1 221 ? -4.068 -12.835 30.796 1.00 97.19 221 SER A O 1
A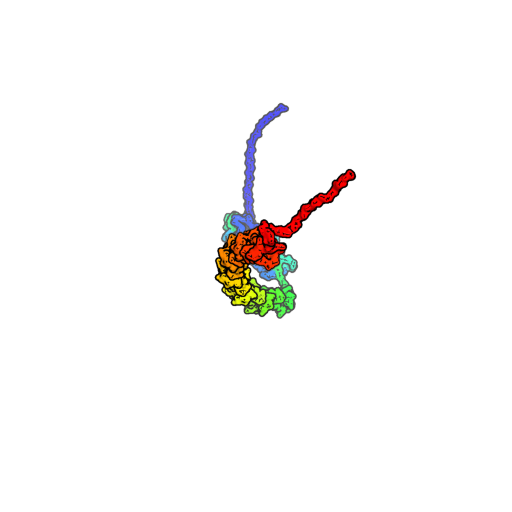TOM 1576 N N . GLU A 1 222 ? -2.309 -14.054 31.371 1.00 96.75 222 GLU A N 1
ATOM 1577 C CA . GLU A 1 222 ? -2.570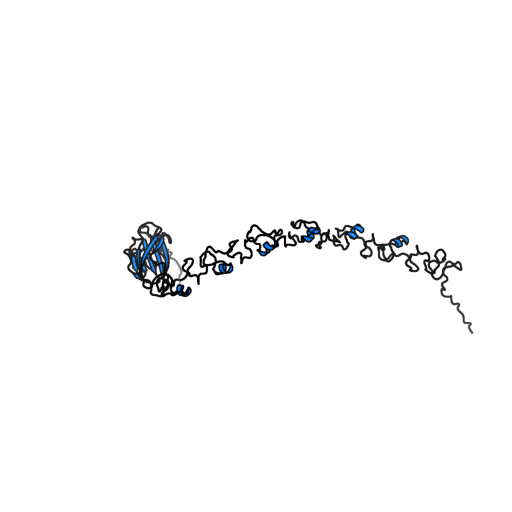 -13.968 32.806 1.00 96.75 222 GLU A CA 1
ATOM 1578 C C . GLU A 1 222 ? -1.590 -13.003 33.525 1.00 96.75 222 GLU A C 1
ATOM 1580 O O . GLU A 1 222 ? -1.547 -12.974 34.764 1.00 96.75 222 GLU A O 1
ATOM 1585 N N . ASP A 1 223 ? -0.748 -12.252 32.801 1.00 97.19 223 ASP A N 1
ATOM 1586 C CA . ASP A 1 223 ? 0.233 -11.303 33.353 1.00 97.19 223 ASP A CA 1
ATOM 1587 C C . ASP A 1 223 ? 0.270 -9.979 32.580 1.00 97.19 223 ASP A C 1
ATOM 1589 O O . ASP A 1 223 ? 1.087 -9.814 31.683 1.00 97.19 223 ASP A O 1
ATOM 1593 N N . SER A 1 224 ? -0.442 -8.971 33.094 1.00 96.44 224 SER A N 1
ATOM 1594 C CA . SER A 1 224 ? -0.523 -7.599 32.543 1.00 96.44 224 SER A CA 1
ATOM 1595 C C . SER A 1 224 ? 0.803 -6.840 32.344 1.00 96.44 224 SER A C 1
ATOM 1597 O O . SER A 1 224 ? 0.839 -5.670 31.951 1.00 96.44 224 SER A O 1
ATOM 1599 N N . ASN A 1 225 ? 1.948 -7.433 32.700 1.00 96.31 225 ASN A N 1
ATOM 1600 C CA . ASN A 1 225 ? 3.278 -6.913 32.356 1.00 96.31 225 ASN A CA 1
ATOM 1601 C C . ASN A 1 225 ? 3.881 -7.581 31.112 1.00 96.31 225 ASN A C 1
ATOM 1603 O O . ASN A 1 225 ? 5.001 -7.233 30.718 1.00 96.31 225 ASN A O 1
ATOM 1607 N N . SER A 1 226 ? 3.183 -8.551 30.540 1.00 96.69 226 SER A N 1
ATOM 1608 C CA . SER A 1 226 ? 3.540 -9.331 29.373 1.00 96.69 226 SER A CA 1
ATOM 1609 C C . SER A 1 226 ? 2.718 -8.859 28.174 1.00 96.69 226 SER A C 1
ATOM 1611 O O . SER A 1 226 ? 2.063 -9.652 27.529 1.00 96.69 226 SER A O 1
ATOM 1613 N N . THR A 1 227 ? 2.826 -7.588 27.804 1.00 95.81 227 THR A N 1
ATOM 1614 C CA . THR A 1 227 ? 2.134 -7.067 26.617 1.00 95.81 227 THR A CA 1
ATOM 1615 C C . THR A 1 227 ? 2.885 -7.381 25.319 1.00 95.81 227 THR A C 1
ATOM 1617 O O . THR A 1 227 ? 4.129 -7.381 25.300 1.00 95.81 227 THR A O 1
ATOM 1620 N N . PRO A 1 228 ? 2.167 -7.610 24.205 1.00 97.06 228 PRO A N 1
ATOM 1621 C CA . PRO A 1 228 ? 2.750 -7.612 22.871 1.00 97.06 228 PRO A CA 1
ATOM 1622 C C . PRO A 1 228 ? 3.511 -6.314 22.563 1.00 97.06 228 PRO A C 1
ATOM 1624 O O . PRO A 1 228 ? 3.180 -5.233 23.049 1.00 97.06 228 PRO A O 1
ATOM 1627 N N . ILE A 1 229 ? 4.565 -6.420 21.748 1.00 96.12 229 ILE A N 1
ATOM 1628 C CA . ILE A 1 229 ? 5.237 -5.238 21.194 1.00 96.12 229 ILE A CA 1
ATOM 1629 C C . ILE A 1 229 ? 4.391 -4.756 20.021 1.00 96.12 229 ILE A C 1
ATOM 1631 O O . ILE A 1 229 ? 4.168 -5.533 19.099 1.00 96.12 229 ILE A O 1
ATOM 1635 N N . ASP A 1 230 ? 3.960 -3.505 20.088 1.00 96.50 230 ASP A N 1
ATOM 1636 C CA . ASP A 1 230 ? 3.166 -2.798 19.085 1.00 96.50 230 ASP A CA 1
ATOM 1637 C C . ASP A 1 230 ? 3.770 -1.393 18.967 1.00 96.50 230 ASP A C 1
ATOM 1639 O O . ASP A 1 230 ? 3.655 -0.557 19.875 1.00 96.50 230 ASP A O 1
ATOM 1643 N N . THR A 1 231 ? 4.591 -1.205 17.937 1.00 96.88 231 THR A N 1
ATOM 1644 C CA . THR A 1 231 ? 5.487 -0.049 17.841 1.00 96.88 231 THR A CA 1
ATOM 1645 C C . THR A 1 231 ? 4.754 1.209 17.375 1.00 96.88 231 THR A C 1
ATOM 1647 O O . THR A 1 231 ? 5.085 2.301 17.858 1.00 96.88 231 THR A O 1
ATOM 1650 N N . ASP A 1 232 ? 3.717 1.073 16.554 1.00 95.88 232 ASP A N 1
ATOM 1651 C CA . ASP A 1 232 ? 2.900 2.180 16.055 1.00 95.88 232 ASP A CA 1
ATOM 1652 C C . ASP A 1 232 ? 1.585 2.383 16.846 1.00 95.88 232 ASP A C 1
ATOM 1654 O O . ASP A 1 232 ? 0.968 3.456 16.779 1.00 95.88 232 ASP A O 1
ATOM 1658 N N . SER A 1 233 ? 1.242 1.432 17.724 1.00 95.12 233 SER A N 1
ATOM 1659 C CA . SER A 1 233 ? 0.050 1.422 18.578 1.00 95.12 233 SER A CA 1
ATOM 1660 C C . SER A 1 233 ? -1.272 1.297 17.811 1.00 95.12 233 SER A C 1
ATOM 1662 O O . SER A 1 233 ? -2.271 1.916 18.216 1.00 95.12 233 SER A O 1
ATOM 1664 N N . ASP A 1 234 ? -1.300 0.543 16.710 1.00 94.62 234 ASP A N 1
ATOM 1665 C CA . ASP A 1 234 ? -2.512 0.300 15.918 1.00 94.62 234 ASP A CA 1
ATOM 1666 C C . ASP A 1 234 ? -3.396 -0.853 16.441 1.00 94.62 234 ASP A C 1
ATOM 1668 O O . ASP A 1 234 ? -4.568 -0.962 16.049 1.00 94.62 234 ASP A O 1
ATOM 1672 N N . GLY A 1 235 ? -2.888 -1.636 17.400 1.00 92.69 235 GLY A N 1
ATOM 1673 C CA . GLY A 1 235 ? -3.547 -2.815 17.968 1.00 92.69 235 GLY A CA 1
ATOM 1674 C C . GLY A 1 235 ? -3.132 -4.140 17.323 1.00 92.69 235 GLY A C 1
ATOM 1675 O O . GLY A 1 235 ? -3.715 -5.178 17.641 1.00 92.69 235 GLY A O 1
ATOM 1676 N N . THR A 1 236 ? -2.137 -4.125 16.441 1.00 95.44 236 THR A N 1
ATOM 1677 C CA . THR A 1 236 ? -1.486 -5.295 15.856 1.00 95.44 236 THR A CA 1
ATOM 1678 C C . THR A 1 236 ? -0.065 -5.364 16.393 1.00 95.44 236 THR A C 1
ATOM 1680 O O . THR A 1 236 ? 0.685 -4.401 16.368 1.00 95.44 236 THR A O 1
ATOM 1683 N N . CYS A 1 237 ? 0.343 -6.509 16.932 1.00 96.50 237 CYS A N 1
ATOM 1684 C CA . CYS A 1 237 ? 1.720 -6.628 17.396 1.00 96.50 237 CYS A CA 1
ATOM 1685 C C . CYS A 1 237 ? 2.692 -6.758 16.220 1.00 96.50 237 CYS A C 1
ATOM 1687 O O . CYS A 1 237 ? 2.365 -7.406 15.225 1.00 96.50 237 CYS A O 1
ATOM 1689 N N . ASN A 1 238 ? 3.938 -6.321 16.407 1.00 96.44 238 ASN A N 1
ATOM 1690 C CA . ASN A 1 238 ? 4.997 -6.373 15.395 1.00 96.44 238 ASN A CA 1
ATOM 1691 C C . ASN A 1 238 ? 5.224 -7.770 14.769 1.00 96.44 238 ASN A C 1
ATOM 1693 O O . ASN A 1 238 ? 5.784 -7.947 13.697 1.00 96.44 238 ASN A O 1
ATOM 1697 N N . ALA A 1 239 ? 4.848 -8.846 15.468 1.00 94.94 239 ALA A N 1
ATOM 1698 C CA . ALA A 1 239 ? 4.981 -10.199 14.923 1.00 94.94 239 ALA A CA 1
ATOM 1699 C C . ALA A 1 239 ? 3.953 -10.521 13.817 1.00 94.94 239 ALA A C 1
ATOM 1701 O O . ALA A 1 239 ? 4.114 -11.521 13.106 1.00 94.94 239 ALA A O 1
ATOM 1702 N N . LEU A 1 240 ? 2.875 -9.740 13.736 1.00 95.38 240 LEU A N 1
ATOM 1703 C CA . LEU A 1 240 ? 1.730 -9.905 12.839 1.00 95.38 240 LEU A CA 1
ATOM 1704 C C . LEU A 1 240 ? 1.456 -8.659 11.992 1.00 95.38 240 LEU A C 1
ATOM 1706 O O . LEU A 1 240 ? 0.670 -8.761 11.045 1.00 95.38 240 LEU A O 1
ATOM 1710 N N . ASP A 1 241 ? 2.078 -7.537 12.334 1.00 96.88 241 ASP A N 1
ATOM 1711 C CA . ASP A 1 241 ? 2.083 -6.325 11.536 1.00 96.88 241 ASP A CA 1
ATOM 1712 C C . ASP A 1 241 ? 2.995 -6.487 10.310 1.00 96.88 241 ASP A C 1
ATOM 1714 O O . ASP A 1 241 ? 3.867 -7.355 10.259 1.00 96.88 241 ASP A O 1
ATOM 1718 N N . SER A 1 242 ? 2.703 -5.723 9.267 1.00 96.94 242 SER A N 1
ATOM 1719 C CA . SER A 1 242 ? 3.533 -5.594 8.074 1.00 96.94 242 SER A CA 1
ATOM 1720 C C . SER A 1 242 ? 4.205 -4.230 7.950 1.00 96.94 242 SER A C 1
ATOM 1722 O O . SER A 1 242 ? 4.991 -4.074 7.018 1.00 96.94 242 SER A O 1
ATOM 1724 N N . ASP A 1 243 ? 3.833 -3.267 8.792 1.00 97.31 243 ASP A N 1
ATOM 1725 C CA . ASP A 1 243 ? 4.378 -1.908 8.879 1.00 97.31 243 ASP A CA 1
ATOM 1726 C C . ASP A 1 243 ? 4.511 -1.568 10.370 1.00 97.31 243 ASP A C 1
ATOM 1728 O O . ASP A 1 243 ? 3.676 -0.882 10.952 1.00 97.31 243 ASP A O 1
ATOM 1732 N N . ASP A 1 244 ? 5.537 -2.141 10.997 1.00 97.94 244 ASP A N 1
ATOM 1733 C CA . ASP A 1 244 ? 5.734 -2.139 12.449 1.00 97.94 244 ASP A CA 1
ATOM 1734 C C . ASP A 1 244 ? 5.694 -0.726 13.076 1.00 97.94 244 ASP A C 1
ATOM 1736 O O . ASP A 1 244 ? 5.316 -0.582 14.239 1.00 97.94 244 ASP A O 1
ATOM 1740 N N . ASP A 1 245 ? 6.123 0.322 12.366 1.00 97.50 245 ASP A N 1
ATOM 1741 C CA . ASP A 1 245 ? 6.180 1.698 12.880 1.00 97.50 245 ASP A CA 1
ATOM 1742 C C . ASP A 1 245 ? 5.183 2.684 12.245 1.00 97.50 245 ASP A C 1
ATOM 1744 O O . ASP A 1 245 ? 5.130 3.857 12.659 1.00 97.50 245 ASP A O 1
ATOM 1748 N N . GLY A 1 246 ? 4.346 2.198 11.326 1.00 96.94 246 GLY A N 1
ATOM 1749 C CA . GLY A 1 246 ? 3.229 2.921 10.732 1.00 96.94 246 GLY A CA 1
ATOM 1750 C C . GLY A 1 246 ? 3.653 4.119 9.881 1.00 96.94 246 GLY A C 1
ATOM 1751 O O . GLY A 1 246 ? 2.891 5.094 9.759 1.00 96.94 246 GLY A O 1
ATOM 1752 N N . ASP A 1 247 ? 4.876 4.119 9.342 1.00 95.81 247 ASP A N 1
ATOM 1753 C CA . ASP A 1 247 ? 5.396 5.220 8.528 1.00 95.81 247 ASP A CA 1
ATOM 1754 C C . ASP A 1 247 ? 4.976 5.152 7.048 1.00 95.81 247 ASP A C 1
ATOM 1756 O O . ASP A 1 247 ? 5.108 6.145 6.313 1.00 95.81 247 ASP A O 1
ATOM 1760 N N . GLY A 1 248 ? 4.340 4.042 6.656 1.00 94.88 248 GLY A N 1
ATOM 1761 C CA . GLY A 1 248 ? 3.791 3.793 5.330 1.00 94.88 248 GLY A CA 1
ATOM 1762 C C . GLY A 1 248 ? 4.661 2.903 4.445 1.00 94.88 248 GLY A C 1
ATOM 1763 O O . GLY A 1 248 ? 4.272 2.674 3.294 1.00 94.88 248 GLY A O 1
ATOM 1764 N N . TRP A 1 249 ? 5.793 2.411 4.950 1.00 96.44 249 TRP A N 1
ATOM 1765 C CA . TRP A 1 249 ? 6.635 1.417 4.291 1.00 96.44 249 TRP A CA 1
ATOM 1766 C C . TRP A 1 249 ? 6.485 0.058 4.960 1.00 96.44 249 TRP A C 1
ATOM 1768 O O . TRP A 1 249 ? 6.420 -0.047 6.173 1.00 96.44 249 TRP A O 1
ATOM 1778 N N . SER A 1 250 ? 6.418 -1.013 4.165 1.00 96.44 250 SER A N 1
ATOM 1779 C CA . SER A 1 250 ? 6.339 -2.343 4.766 1.00 96.44 250 SER A CA 1
ATOM 1780 C C . SER A 1 250 ? 7.695 -2.781 5.316 1.00 96.44 250 SER A C 1
ATOM 1782 O O . SER A 1 250 ? 8.724 -2.502 4.696 1.00 96.44 250 SER A O 1
ATOM 1784 N N . ASP A 1 251 ? 7.707 -3.606 6.366 1.00 97.06 251 ASP A N 1
ATOM 1785 C CA . ASP A 1 251 ? 8.942 -4.160 6.945 1.00 97.06 251 ASP A CA 1
ATOM 1786 C C . ASP A 1 251 ? 9.814 -4.861 5.892 1.00 97.06 251 ASP A C 1
ATOM 1788 O O . ASP A 1 251 ? 11.040 -4.941 5.998 1.00 97.06 251 ASP A O 1
ATOM 1792 N N . THR A 1 252 ? 9.163 -5.437 4.873 1.00 96.75 252 THR A N 1
ATOM 1793 C CA . THR A 1 252 ? 9.846 -6.111 3.766 1.00 96.75 252 THR A CA 1
ATOM 1794 C C . THR A 1 252 ? 10.534 -5.104 2.856 1.00 96.75 252 THR A C 1
ATOM 1796 O O . THR A 1 252 ? 11.703 -5.305 2.522 1.00 96.75 252 THR A O 1
ATOM 1799 N N . ASP A 1 253 ? 9.840 -4.027 2.488 1.00 96.12 253 ASP A N 1
ATOM 1800 C CA . ASP A 1 253 ? 10.408 -2.976 1.645 1.00 96.12 253 ASP A CA 1
ATOM 1801 C C . ASP A 1 253 ? 11.548 -2.275 2.383 1.00 96.12 253 ASP A C 1
ATOM 1803 O O . ASP A 1 253 ? 12.640 -2.126 1.845 1.00 96.12 253 ASP A O 1
ATOM 1807 N N . GLU A 1 254 ? 11.371 -1.956 3.659 1.00 97.19 254 GLU A N 1
ATOM 1808 C CA . GLU A 1 254 ? 12.427 -1.373 4.479 1.00 97.19 254 GLU A CA 1
ATOM 1809 C C . GLU A 1 254 ? 13.649 -2.272 4.628 1.00 97.19 254 GLU A C 1
ATOM 1811 O O . GLU A 1 254 ? 14.786 -1.804 4.527 1.00 97.19 254 GLU A O 1
ATOM 1816 N N . ALA A 1 255 ? 13.451 -3.577 4.819 1.00 96.56 255 ALA A N 1
ATOM 1817 C CA . ALA A 1 255 ? 14.557 -4.524 4.864 1.00 96.56 255 ALA A CA 1
ATOM 1818 C C . ALA A 1 255 ? 15.336 -4.558 3.538 1.00 96.56 255 ALA A C 1
ATOM 1820 O O . ALA A 1 255 ? 16.573 -4.619 3.560 1.00 96.56 255 ALA A O 1
ATOM 1821 N N . ASP A 1 256 ? 14.638 -4.498 2.403 1.00 96.12 256 ASP A N 1
ATOM 1822 C CA . ASP A 1 256 ? 15.252 -4.490 1.073 1.00 96.12 256 ASP A CA 1
ATOM 1823 C C . ASP A 1 256 ? 15.934 -3.141 0.760 1.00 96.12 256 ASP A C 1
ATOM 1825 O O . ASP A 1 256 ? 17.014 -3.116 0.159 1.00 96.12 256 ASP A O 1
ATOM 1829 N N . CYS A 1 257 ? 15.378 -2.033 1.251 1.00 96.38 257 CYS A N 1
ATOM 1830 C CA . CYS A 1 257 ? 15.910 -0.673 1.116 1.00 96.38 257 CYS A CA 1
ATOM 1831 C C . CYS A 1 257 ? 16.961 -0.317 2.188 1.00 96.38 257 CYS A C 1
ATOM 1833 O O . CYS A 1 257 ? 17.657 0.698 2.084 1.00 96.38 257 CYS A O 1
ATOM 1835 N N . GLY A 1 258 ? 17.136 -1.170 3.200 1.00 95.56 258 GLY A N 1
ATOM 1836 C CA . GLY A 1 258 ? 18.144 -1.038 4.250 1.00 95.56 258 GLY A CA 1
ATOM 1837 C C . GLY A 1 258 ? 17.795 -0.048 5.362 1.00 95.56 258 GLY A C 1
ATOM 1838 O O . GLY A 1 258 ? 18.715 0.497 5.987 1.00 95.56 258 GLY A O 1
ATOM 1839 N N . THR A 1 259 ? 16.508 0.187 5.606 1.00 97.25 259 THR A N 1
ATOM 1840 C CA . THR A 1 259 ? 15.998 1.003 6.711 1.00 97.25 259 THR A CA 1
ATOM 1841 C C . THR A 1 259 ? 15.522 0.145 7.887 1.00 97.25 259 THR A C 1
ATOM 1843 O O . THR A 1 259 ? 15.893 -1.028 7.977 1.00 97.25 259 THR A O 1
ATOM 1846 N N . ASN A 1 260 ? 14.889 0.747 8.895 1.00 97.00 260 ASN A N 1
ATOM 1847 C CA . ASN A 1 260 ? 14.624 0.103 10.175 1.00 97.00 260 ASN A CA 1
ATOM 1848 C C . ASN A 1 260 ? 13.143 0.199 10.505 1.00 97.00 260 ASN A C 1
ATOM 1850 O O . ASN A 1 260 ? 12.736 1.235 11.017 1.00 97.00 260 ASN A O 1
ATOM 1854 N N . SER A 1 261 ? 12.454 -0.932 10.390 1.00 97.56 261 SER A N 1
ATOM 1855 C CA . SER A 1 261 ? 10.997 -1.005 10.476 1.00 97.56 261 SER A CA 1
ATOM 1856 C C . SER A 1 261 ? 10.366 -0.743 11.825 1.00 97.56 261 SER A C 1
ATOM 1858 O O . SER A 1 261 ? 9.166 -0.814 11.995 1.00 97.56 261 SER A O 1
ATOM 1860 N N . THR A 1 262 ? 11.170 -0.441 12.835 1.00 97.31 262 THR A N 1
ATOM 1861 C CA . THR A 1 262 ? 10.660 -0.092 14.162 1.00 97.31 262 THR A CA 1
ATOM 1862 C C . THR A 1 262 ? 11.003 1.354 14.537 1.00 97.31 262 THR A C 1
ATOM 1864 O O . THR A 1 262 ? 11.142 1.668 15.725 1.00 97.31 262 THR A O 1
ATOM 1867 N N . ASP A 1 263 ? 11.313 2.212 13.569 1.00 97.56 263 ASP A N 1
ATOM 1868 C CA . ASP A 1 263 ? 11.652 3.623 13.758 1.00 97.56 263 ASP A CA 1
ATOM 1869 C C . ASP A 1 263 ? 11.104 4.444 12.591 1.00 97.56 263 ASP A C 1
ATOM 1871 O O . ASP A 1 263 ? 11.853 4.723 11.663 1.00 97.56 263 ASP A O 1
ATOM 1875 N N . GLY A 1 264 ? 9.871 4.952 12.706 1.00 96.12 264 GLY A N 1
ATOM 1876 C CA . GLY A 1 264 ? 9.175 5.659 11.614 1.00 96.12 264 GLY A CA 1
ATOM 1877 C C . GLY A 1 264 ? 9.768 7.012 11.184 1.00 96.12 264 GLY A C 1
ATOM 1878 O O . GLY A 1 264 ? 9.114 7.862 10.577 1.00 96.12 264 GLY A O 1
ATOM 1879 N N . GLN A 1 265 ? 11.007 7.310 11.583 1.00 96.50 265 GLN A N 1
ATOM 1880 C CA . GLN A 1 265 ? 11.845 8.350 10.977 1.00 96.50 265 GLN A CA 1
ATOM 1881 C C . GLN A 1 265 ? 12.907 7.778 10.028 1.00 96.50 265 GLN A C 1
ATOM 1883 O O . GLN A 1 265 ? 13.645 8.546 9.400 1.00 96.50 265 GLN A O 1
ATOM 1888 N N . SER A 1 266 ? 13.028 6.459 9.966 1.00 96.94 266 SER A N 1
ATOM 1889 C CA . SER A 1 266 ? 13.942 5.693 9.143 1.00 96.94 266 SER A CA 1
ATOM 1890 C C . SER A 1 266 ? 13.201 5.209 7.900 1.00 96.94 266 SER A C 1
ATOM 1892 O O . SER A 1 266 ? 13.115 4.018 7.667 1.00 96.94 266 SER A O 1
ATOM 1894 N N . THR A 1 267 ? 12.741 6.135 7.067 1.00 96.12 267 THR A N 1
ATOM 1895 C CA . THR A 1 267 ? 12.058 5.802 5.812 1.00 96.12 267 THR A CA 1
ATOM 1896 C C . THR A 1 267 ? 13.046 5.529 4.674 1.00 96.12 267 THR A C 1
ATOM 1898 O O . THR A 1 267 ? 14.102 6.183 4.601 1.00 96.12 267 TH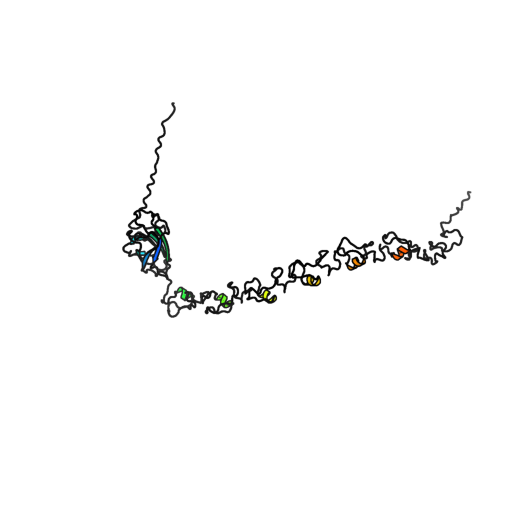R A O 1
ATOM 1901 N N . PRO A 1 268 ? 12.725 4.602 3.755 1.00 97.25 268 PRO A N 1
ATOM 1902 C CA . PRO A 1 268 ? 13.407 4.469 2.476 1.00 97.25 268 PRO A CA 1
ATOM 1903 C C . PRO A 1 268 ? 13.445 5.790 1.695 1.00 97.25 268 PRO A C 1
ATOM 1905 O O . PRO A 1 268 ? 12.552 6.632 1.800 1.00 97.25 268 PRO A O 1
ATOM 1908 N N . LEU A 1 269 ? 14.509 5.992 0.912 1.00 96.38 269 LEU A N 1
ATOM 1909 C CA . LEU A 1 269 ? 14.558 7.101 -0.039 1.00 96.38 269 LEU A CA 1
ATOM 1910 C C . LEU A 1 269 ? 13.724 6.720 -1.261 1.00 96.38 269 LEU A C 1
ATOM 1912 O O . LEU A 1 269 ? 13.993 5.680 -1.849 1.00 96.38 269 LEU A O 1
ATOM 1916 N N . ASP A 1 270 ? 12.766 7.567 -1.607 1.00 97.00 270 ASP A N 1
ATOM 1917 C CA . ASP A 1 270 ? 11.849 7.426 -2.738 1.00 97.00 270 ASP A CA 1
ATOM 1918 C C . ASP A 1 270 ? 11.718 8.818 -3.369 1.00 97.00 270 ASP A C 1
ATOM 1920 O O . ASP A 1 270 ? 11.164 9.747 -2.766 1.00 97.00 270 ASP A O 1
ATOM 1924 N N . THR A 1 271 ? 12.411 9.021 -4.487 1.00 97.38 271 THR A N 1
ATOM 1925 C CA . THR A 1 271 ? 12.653 10.357 -5.044 1.00 97.38 271 THR A CA 1
ATOM 1926 C C . THR A 1 271 ? 11.474 10.856 -5.877 1.00 97.38 271 THR A C 1
ATOM 1928 O O . THR A 1 271 ? 11.198 12.065 -5.851 1.00 97.38 271 THR A O 1
ATOM 1931 N N . ASP A 1 272 ? 10.727 9.962 -6.520 1.00 96.69 272 ASP A N 1
ATOM 1932 C CA . ASP A 1 272 ? 9.539 10.287 -7.308 1.00 96.69 272 ASP A CA 1
ATOM 1933 C C . ASP A 1 272 ? 8.214 10.071 -6.537 1.00 96.69 272 ASP A C 1
ATOM 1935 O O . ASP A 1 272 ? 7.193 10.702 -6.852 1.00 96.69 272 ASP A O 1
ATOM 1939 N N . GLY A 1 273 ? 8.251 9.311 -5.440 1.00 95.94 273 GLY A N 1
ATOM 1940 C CA . GLY A 1 273 ? 7.120 9.053 -4.557 1.00 95.94 273 GLY A CA 1
ATOM 1941 C C . GLY A 1 273 ? 6.178 7.960 -5.060 1.00 95.94 273 GLY A C 1
ATOM 1942 O O . GLY A 1 273 ? 4.980 8.032 -4.744 1.00 95.94 273 GLY A O 1
ATOM 1943 N N . ASP A 1 274 ? 6.646 7.019 -5.883 1.00 95.44 274 ASP A N 1
ATOM 1944 C CA . ASP A 1 274 ? 5.819 5.948 -6.451 1.00 95.44 274 ASP A CA 1
ATOM 1945 C C . ASP A 1 274 ? 5.621 4.734 -5.518 1.00 95.44 274 ASP A C 1
ATOM 1947 O O . ASP A 1 274 ? 4.732 3.903 -5.760 1.00 95.44 274 ASP A O 1
ATOM 1951 N N . GLY A 1 275 ? 6.355 4.693 -4.399 1.00 93.25 275 GLY A N 1
ATOM 1952 C CA . GLY A 1 275 ? 6.328 3.616 -3.410 1.00 93.25 275 GLY A CA 1
ATOM 1953 C C . GLY A 1 275 ? 7.380 2.527 -3.629 1.00 93.25 275 GLY A C 1
ATOM 1954 O O . GLY A 1 275 ? 7.334 1.502 -2.946 1.00 93.25 275 GLY A O 1
ATOM 1955 N N . VAL A 1 276 ? 8.321 2.719 -4.553 1.00 95.69 276 VAL A N 1
ATOM 1956 C CA . VAL A 1 276 ? 9.524 1.904 -4.716 1.00 95.69 276 VAL A CA 1
ATOM 1957 C C . VAL A 1 276 ? 10.722 2.753 -4.311 1.00 95.69 276 VAL A C 1
ATOM 1959 O O . VAL A 1 276 ? 10.933 3.855 -4.791 1.00 95.69 276 VAL A O 1
ATOM 1962 N N . CYS A 1 277 ? 11.534 2.265 -3.377 1.00 96.75 277 CYS A N 1
ATOM 1963 C CA . CYS A 1 277 ? 12.701 3.038 -2.972 1.00 96.75 277 CYS A CA 1
ATOM 1964 C C . CYS A 1 277 ? 13.761 3.070 -4.080 1.00 96.75 277 CYS A C 1
ATOM 1966 O O . CYS A 1 277 ? 13.950 2.079 -4.785 1.00 96.75 277 CYS A O 1
ATOM 1968 N N . ASN A 1 278 ? 14.579 4.122 -4.106 1.00 96.88 278 ASN A N 1
ATOM 1969 C CA . ASN A 1 278 ? 15.672 4.318 -5.063 1.00 96.88 278 ASN A CA 1
ATOM 1970 C C . ASN A 1 278 ? 16.674 3.145 -5.175 1.00 96.88 278 ASN A C 1
ATOM 1972 O O . ASN A 1 278 ? 17.484 3.045 -6.087 1.00 96.88 278 ASN A O 1
ATOM 1976 N N . ALA A 1 279 ? 16.733 2.264 -4.172 1.00 95.12 279 ALA A N 1
ATOM 1977 C CA . ALA A 1 279 ? 17.606 1.091 -4.231 1.00 95.12 279 ALA A CA 1
ATOM 1978 C C . ALA A 1 279 ? 17.044 -0.039 -5.118 1.00 95.12 279 ALA A C 1
ATOM 1980 O O . ALA A 1 279 ? 17.791 -0.954 -5.486 1.00 95.12 279 ALA A O 1
ATOM 1981 N N . LEU A 1 280 ? 15.739 -0.008 -5.393 1.00 95.62 280 LEU A N 1
ATOM 1982 C CA . LEU A 1 280 ? 14.965 -1.023 -6.108 1.00 95.62 280 LEU A CA 1
ATOM 1983 C C . LEU A 1 280 ? 14.235 -0.460 -7.332 1.00 95.62 280 LEU A C 1
ATOM 1985 O O . LEU A 1 280 ? 13.831 -1.250 -8.190 1.00 95.62 280 LEU A O 1
ATOM 1989 N N . ASP A 1 281 ? 14.063 0.857 -7.392 1.00 97.31 281 ASP A N 1
ATOM 1990 C CA . ASP A 1 281 ? 13.538 1.561 -8.548 1.00 97.31 281 ASP A CA 1
ATOM 1991 C C . ASP A 1 281 ? 14.582 1.585 -9.677 1.00 97.31 281 ASP A C 1
ATOM 1993 O O . ASP A 1 281 ? 15.782 1.401 -9.469 1.00 97.31 281 ASP A O 1
ATOM 1997 N N . SER A 1 282 ? 14.095 1.649 -10.909 1.00 97.19 282 SER A N 1
ATOM 1998 C CA . SER A 1 282 ? 14.903 1.765 -12.115 1.00 97.19 282 SER A CA 1
ATOM 1999 C C . SER A 1 282 ? 14.800 3.130 -12.782 1.00 97.19 282 SER A C 1
ATOM 2001 O O . SER A 1 282 ? 15.518 3.321 -13.760 1.00 97.19 282 SER A O 1
ATOM 2003 N N . ASP A 1 283 ? 13.881 3.987 -12.334 1.00 97.50 283 ASP A N 1
ATOM 2004 C CA . ASP A 1 283 ? 13.618 5.351 -12.811 1.00 97.50 283 ASP A CA 1
ATOM 2005 C C . ASP A 1 283 ? 13.371 6.237 -11.581 1.00 97.50 283 ASP A C 1
ATOM 2007 O O . ASP A 1 283 ? 12.252 6.661 -11.312 1.00 97.50 283 ASP A O 1
ATOM 2011 N N . ASP A 1 284 ? 14.438 6.451 -10.808 1.00 98.25 284 ASP A N 1
ATOM 2012 C CA . ASP A 1 284 ? 14.404 7.016 -9.454 1.00 98.25 284 ASP A CA 1
ATOM 2013 C C . ASP A 1 284 ? 13.651 8.363 -9.345 1.00 98.25 284 ASP A C 1
ATOM 2015 O O . ASP A 1 284 ? 13.191 8.730 -8.261 1.00 98.25 284 ASP A O 1
ATOM 2019 N N . ASP A 1 285 ? 13.570 9.155 -10.417 1.00 97.94 285 ASP A N 1
ATOM 2020 C CA . ASP A 1 285 ? 12.904 10.463 -10.427 1.00 97.94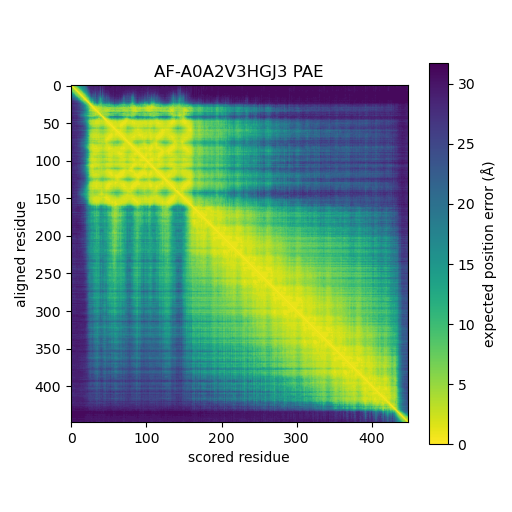 285 ASP A CA 1
ATOM 2021 C C . ASP A 1 285 ? 11.612 10.531 -11.263 1.00 97.94 285 ASP A C 1
ATOM 2023 O O . ASP A 1 285 ? 10.937 11.578 -11.268 1.00 97.94 285 ASP A O 1
ATOM 2027 N N . GLY A 1 286 ? 11.240 9.415 -11.896 1.00 97.38 286 GLY A N 1
ATOM 2028 C CA . GLY A 1 286 ? 9.984 9.217 -12.608 1.00 97.38 286 GLY A CA 1
ATOM 2029 C C . GLY A 1 286 ? 9.831 10.073 -13.867 1.00 97.38 286 GLY A C 1
ATOM 2030 O O . GLY A 1 286 ? 8.701 10.437 -14.234 1.00 97.38 286 GLY A O 1
ATOM 2031 N N . ASP A 1 287 ? 10.930 10.464 -14.518 1.00 96.25 287 ASP A N 1
ATOM 2032 C CA . ASP A 1 287 ? 10.892 11.266 -15.746 1.00 96.25 287 ASP A CA 1
ATOM 2033 C C . ASP A 1 287 ? 10.736 10.444 -17.037 1.00 96.25 287 ASP A C 1
ATOM 2035 O O . ASP A 1 287 ? 10.427 11.005 -18.100 1.00 96.25 287 ASP A O 1
ATOM 2039 N N . GLY A 1 288 ? 10.809 9.114 -16.920 1.00 95.12 288 GLY A N 1
ATOM 2040 C CA . GLY A 1 288 ? 10.626 8.152 -18.001 1.00 95.12 288 GLY A CA 1
ATOM 2041 C C . GLY A 1 288 ? 11.930 7.592 -18.565 1.00 95.12 288 GLY A C 1
ATOM 2042 O O . GLY A 1 288 ? 11.868 6.770 -19.488 1.00 95.12 288 GLY A O 1
ATOM 2043 N N . TRP A 1 289 ? 13.085 8.004 -18.037 1.00 96.44 289 TRP A N 1
ATOM 2044 C CA . TRP A 1 289 ? 14.396 7.481 -18.398 1.00 96.44 289 TRP A CA 1
ATOM 2045 C C . TRP A 1 289 ? 14.983 6.662 -17.257 1.00 96.44 289 TRP A C 1
ATOM 2047 O O . TRP A 1 289 ? 15.165 7.140 -16.154 1.00 96.44 289 TRP A O 1
ATOM 2057 N N . SER A 1 290 ? 15.352 5.409 -17.531 1.00 96.81 290 SER A N 1
ATOM 2058 C CA . SER A 1 290 ? 15.923 4.581 -16.465 1.00 96.81 290 SER A CA 1
ATOM 2059 C C . SER A 1 290 ? 17.294 5.096 -16.007 1.00 96.81 290 SER A C 1
ATOM 2061 O O . SER A 1 290 ? 18.100 5.470 -16.869 1.00 96.81 290 SER A O 1
ATOM 2063 N N . ASP A 1 291 ? 17.647 4.918 -14.732 1.00 97.31 291 ASP A N 1
ATOM 2064 C CA . ASP A 1 291 ? 18.933 5.345 -14.152 1.00 97.31 291 ASP A CA 1
ATOM 2065 C C . ASP A 1 291 ? 20.142 4.833 -14.949 1.00 97.31 291 ASP A C 1
ATOM 2067 O O . ASP A 1 291 ? 21.194 5.470 -15.056 1.00 97.31 291 ASP A O 1
ATOM 2071 N N . VAL A 1 292 ? 20.014 3.624 -15.510 1.00 96.88 292 VAL A N 1
ATOM 2072 C CA . VAL A 1 292 ? 21.054 3.004 -16.338 1.00 96.88 292 VAL A CA 1
ATOM 2073 C C . VAL A 1 292 ? 21.270 3.801 -17.619 1.00 96.88 292 VAL A C 1
ATOM 2075 O O . VAL A 1 292 ? 22.417 4.006 -18.015 1.00 96.88 292 VAL A O 1
ATOM 2078 N N . VAL A 1 293 ? 20.191 4.228 -18.272 1.00 96.38 293 VAL A N 1
ATOM 2079 C CA . VAL A 1 293 ? 20.255 5.030 -19.498 1.00 96.38 293 VAL A CA 1
ATOM 2080 C C . VAL A 1 293 ? 20.762 6.423 -19.171 1.00 96.38 293 VAL A C 1
ATOM 2082 O O . VAL A 1 293 ? 21.724 6.868 -19.787 1.00 96.38 293 VAL A O 1
ATOM 2085 N N . GLU A 1 294 ? 20.235 7.067 -18.141 1.00 97.31 294 GLU A N 1
ATOM 2086 C CA . GLU A 1 294 ? 20.702 8.381 -17.709 1.00 97.31 294 GLU A CA 1
ATOM 2087 C C . GLU A 1 294 ? 22.186 8.408 -17.349 1.00 97.31 294 GLU A C 1
ATOM 2089 O O . GLU A 1 294 ? 22.930 9.295 -17.773 1.00 97.31 294 GLU A O 1
ATOM 2094 N N . SER A 1 295 ? 22.674 7.373 -16.661 1.00 96.25 295 SER A N 1
ATOM 2095 C CA . SER A 1 295 ? 24.100 7.224 -16.374 1.00 96.25 295 SER A CA 1
ATOM 2096 C C . SER A 1 295 ? 24.951 7.138 -17.647 1.00 96.25 295 SER A C 1
ATOM 2098 O O . SER A 1 295 ? 26.072 7.658 -17.677 1.00 96.25 295 SER A O 1
ATOM 2100 N N . LEU A 1 296 ? 24.436 6.498 -18.702 1.00 96.56 296 LEU A N 1
ATOM 2101 C CA . LEU A 1 296 ? 25.104 6.398 -20.002 1.00 96.56 296 LEU A CA 1
ATOM 2102 C C . LEU A 1 296 ? 25.030 7.713 -20.793 1.00 96.56 296 LEU A C 1
ATOM 2104 O O . LEU A 1 296 ? 26.026 8.097 -21.408 1.00 96.56 296 LEU A O 1
ATOM 2108 N N . CYS A 1 297 ? 23.897 8.412 -20.734 1.00 96.38 297 CYS A N 1
ATOM 2109 C CA . CYS A 1 297 ? 23.645 9.683 -21.420 1.00 96.38 297 CYS A CA 1
ATOM 2110 C C . CYS A 1 297 ? 24.219 10.897 -20.662 1.00 96.38 297 CYS A C 1
ATOM 2112 O O . CYS A 1 297 ? 24.323 11.994 -21.211 1.00 96.38 297 CYS A O 1
ATOM 2114 N N . GLY A 1 298 ? 24.660 10.704 -19.416 1.00 95.75 298 GLY A N 1
ATOM 2115 C CA . GLY A 1 298 ? 25.319 11.719 -18.596 1.00 95.75 298 GLY A CA 1
ATOM 2116 C C . GLY A 1 298 ? 24.366 12.659 -17.858 1.00 95.75 298 GLY A C 1
ATOM 2117 O O . GLY A 1 298 ? 24.761 13.792 -17.561 1.00 95.75 298 GLY A O 1
ATOM 2118 N N . THR A 1 299 ? 23.150 12.203 -17.569 1.00 97.50 299 THR A N 1
ATOM 2119 C CA . THR A 1 299 ? 22.145 12.928 -16.788 1.00 97.50 299 THR A CA 1
ATOM 2120 C C . THR A 1 299 ? 22.064 12.445 -15.334 1.00 97.50 299 THR A C 1
ATOM 2122 O O . THR A 1 299 ? 22.875 11.621 -14.906 1.00 97.50 299 THR A O 1
ATOM 2125 N N . ASP A 1 300 ? 21.219 13.089 -14.528 1.00 97.75 300 ASP A N 1
ATOM 2126 C CA . ASP A 1 300 ? 21.138 12.923 -13.075 1.00 97.75 300 ASP A CA 1
ATOM 2127 C C . ASP A 1 300 ? 19.805 12.280 -12.707 1.00 97.75 300 ASP A C 1
ATOM 2129 O O . ASP A 1 300 ? 18.817 13.002 -12.629 1.00 97.75 300 ASP A O 1
ATOM 2133 N N . SER A 1 301 ? 19.836 10.980 -12.399 1.00 97.81 301 SER A N 1
ATOM 2134 C CA . SER A 1 301 ? 18.650 10.148 -12.150 1.00 97.81 301 SER A CA 1
ATOM 2135 C C . SER A 1 301 ? 17.867 10.445 -10.883 1.00 97.81 301 SER A C 1
ATOM 2137 O O . SER A 1 301 ? 16.950 9.733 -10.512 1.00 97.81 301 SER A O 1
ATOM 2139 N N . LEU A 1 302 ? 18.253 11.489 -10.156 1.00 97.88 302 LEU A N 1
ATOM 2140 C CA . LEU A 1 302 ? 17.545 11.956 -8.966 1.00 97.88 302 LEU A CA 1
ATOM 2141 C C . LEU A 1 302 ? 16.849 13.299 -9.216 1.00 97.88 302 LEU A C 1
ATOM 2143 O O . LEU A 1 302 ? 16.522 14.030 -8.272 1.00 97.88 302 LEU A O 1
ATOM 2147 N N . ASN A 1 303 ? 16.726 13.712 -10.474 1.00 97.88 303 ASN A N 1
ATOM 2148 C CA . ASN A 1 303 ? 16.273 15.029 -10.864 1.00 97.88 303 ASN A CA 1
ATOM 2149 C C . ASN A 1 303 ? 15.552 14.990 -12.212 1.00 97.88 303 ASN A C 1
ATOM 2151 O O . ASN A 1 303 ? 16.144 15.313 -13.237 1.00 97.88 303 ASN A O 1
ATOM 2155 N N . SER A 1 304 ? 14.229 14.855 -12.154 1.00 97.50 304 SER A N 1
ATOM 2156 C CA . SER A 1 304 ? 13.323 14.749 -13.312 1.00 97.50 304 SER A CA 1
ATOM 2157 C C . SER A 1 304 ? 13.291 15.931 -14.290 1.00 97.50 304 SER A C 1
ATOM 2159 O O . SER A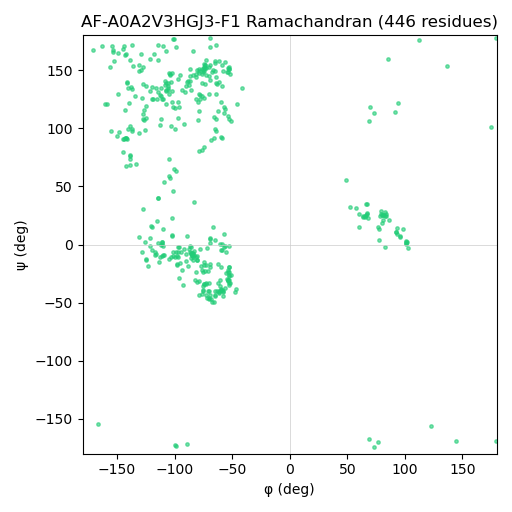 1 304 ? 12.501 15.998 -15.231 1.00 97.50 304 SER A O 1
ATOM 2161 N N . SER A 1 305 ? 14.092 16.968 -14.042 1.00 97.25 305 SER A N 1
ATOM 2162 C CA . SER A 1 305 ? 14.356 18.040 -15.011 1.00 97.25 305 SER A CA 1
ATOM 2163 C C . SER A 1 305 ? 15.648 17.825 -15.803 1.00 97.25 305 SER A C 1
ATOM 2165 O O . SER A 1 305 ? 16.001 18.673 -16.627 1.00 97.25 305 SER A O 1
ATOM 2167 N N . SER A 1 306 ? 16.380 16.755 -15.515 1.00 97.38 306 SER A N 1
ATOM 2168 C CA . SER A 1 306 ? 17.643 16.362 -16.116 1.00 97.38 306 SER A CA 1
ATOM 2169 C C . SER A 1 306 ? 17.422 15.207 -17.091 1.00 97.38 306 SER A C 1
ATOM 2171 O O . SER A 1 306 ? 18.081 14.194 -16.985 1.00 97.38 306 SER A O 1
ATOM 2173 N N . ILE A 1 307 ? 16.570 15.387 -18.094 1.00 95.88 307 ILE A N 1
ATOM 2174 C CA . ILE A 1 307 ? 16.340 14.350 -19.108 1.00 95.88 307 ILE A CA 1
ATOM 2175 C C . ILE A 1 307 ? 17.493 14.259 -20.126 1.00 95.88 307 ILE A C 1
ATOM 2177 O O . ILE A 1 307 ? 18.083 15.296 -20.479 1.00 95.88 307 ILE A O 1
ATOM 2181 N N . PRO A 1 308 ? 17.801 13.057 -20.645 1.00 97.25 308 PRO A N 1
ATOM 2182 C CA . PRO A 1 308 ? 18.621 12.882 -21.838 1.00 97.25 308 PRO A CA 1
ATOM 2183 C C . PRO A 1 308 ? 18.093 13.686 -23.038 1.00 97.25 308 PRO A C 1
ATOM 2185 O O . PRO A 1 308 ? 16.901 13.981 -23.141 1.00 97.25 308 PRO A O 1
ATOM 2188 N N . ILE A 1 309 ? 18.998 14.078 -23.938 1.00 96.25 309 ILE A N 1
ATOM 2189 C CA . ILE A 1 309 ? 18.609 14.628 -25.245 1.00 96.25 309 ILE A CA 1
ATOM 2190 C C . ILE A 1 309 ? 18.233 13.438 -26.130 1.00 96.25 309 ILE A C 1
ATOM 2192 O O . ILE A 1 309 ? 18.990 12.475 -26.158 1.00 96.25 309 ILE A O 1
ATOM 2196 N N . ASP A 1 310 ? 17.066 13.524 -26.759 1.00 96.56 310 ASP A N 1
ATOM 2197 C CA . ASP A 1 310 ? 16.450 12.521 -27.631 1.00 96.56 310 ASP A CA 1
ATOM 2198 C C . ASP A 1 310 ? 15.771 13.308 -28.761 1.00 96.56 310 ASP A C 1
ATOM 2200 O O . ASP A 1 310 ? 14.691 13.893 -28.580 1.00 96.56 310 ASP A O 1
ATOM 2204 N N . THR A 1 311 ? 16.515 13.517 -29.845 1.00 96.88 311 THR A N 1
ATOM 2205 C CA . THR A 1 311 ? 16.164 14.479 -30.895 1.00 96.88 311 THR A CA 1
ATOM 2206 C C . THR A 1 311 ? 14.992 13.996 -31.764 1.00 96.88 311 THR A C 1
ATOM 2208 O O . THR A 1 311 ? 14.151 14.826 -32.147 1.00 96.88 311 THR A O 1
ATOM 2211 N N . ASP A 1 312 ? 14.853 12.690 -31.992 1.00 95.81 312 ASP A N 1
ATOM 2212 C CA . ASP A 1 312 ? 13.776 12.088 -32.787 1.00 95.81 312 ASP A CA 1
ATOM 2213 C C . ASP A 1 312 ? 12.599 11.538 -31.941 1.00 95.81 312 ASP A C 1
ATOM 2215 O O . ASP A 1 312 ? 11.467 11.411 -32.436 1.00 95.81 312 ASP A O 1
ATOM 2219 N N . GLY A 1 313 ? 12.806 11.344 -30.636 1.00 95.19 313 GLY A N 1
ATOM 2220 C CA . GLY A 1 313 ? 11.803 10.897 -29.675 1.00 95.19 313 GLY A CA 1
ATOM 2221 C C . GLY A 1 313 ? 11.606 9.381 -29.631 1.00 95.19 313 GLY A C 1
ATOM 2222 O O . GLY A 1 313 ? 10.494 8.941 -29.291 1.00 95.19 313 GLY A O 1
ATOM 2223 N N . ASP A 1 314 ? 12.601 8.583 -30.020 1.00 94.50 314 ASP A N 1
ATOM 2224 C CA . ASP A 1 314 ? 12.512 7.121 -30.065 1.00 94.50 314 ASP A CA 1
ATOM 2225 C C . ASP A 1 314 ? 12.857 6.417 -28.737 1.00 94.50 314 ASP A C 1
ATOM 2227 O O . ASP A 1 314 ? 12.667 5.198 -28.629 1.00 94.50 314 ASP A O 1
ATOM 2231 N N . THR A 1 315 ? 13.228 7.183 -27.698 1.00 92.31 315 THR A N 1
ATOM 2232 C CA . THR A 1 315 ? 13.670 6.751 -26.353 1.00 92.31 315 THR A CA 1
ATOM 2233 C C . THR A 1 315 ? 15.105 6.227 -26.257 1.00 92.31 315 THR A C 1
ATOM 2235 O O . THR A 1 315 ? 15.490 5.623 -25.248 1.00 92.31 315 THR A O 1
ATOM 2238 N N . ILE A 1 316 ? 15.920 6.483 -27.272 1.00 94.56 316 ILE A N 1
ATOM 2239 C CA . ILE A 1 316 ? 17.372 6.371 -27.237 1.00 94.56 316 ILE A CA 1
ATOM 2240 C C . ILE A 1 316 ? 17.919 7.800 -27.200 1.00 94.56 316 ILE A C 1
ATOM 2242 O O . ILE A 1 316 ? 17.445 8.692 -27.883 1.00 94.56 316 ILE A O 1
ATOM 2246 N N . CYS A 1 317 ? 18.866 8.072 -26.306 1.00 96.50 317 CYS A N 1
ATOM 2247 C CA . CYS A 1 317 ? 19.446 9.410 -26.252 1.00 96.50 317 CYS A CA 1
ATOM 2248 C C . CYS A 1 317 ? 20.474 9.595 -27.371 1.00 96.50 317 CYS A C 1
ATOM 2250 O O . CYS A 1 317 ? 21.191 8.638 -27.659 1.00 96.50 317 CYS A O 1
ATOM 2252 N N . ASP A 1 318 ? 20.675 10.824 -27.856 1.00 96.50 318 ASP A N 1
ATOM 2253 C CA . ASP A 1 318 ? 21.595 11.159 -28.964 1.00 96.50 318 ASP A CA 1
ATOM 2254 C C . ASP A 1 318 ? 23.030 10.594 -28.774 1.00 96.50 318 ASP A C 1
ATOM 2256 O O . ASP A 1 318 ? 23.806 10.344 -29.684 1.00 96.50 318 ASP A O 1
ATOM 2260 N N . VAL A 1 319 ? 23.461 10.374 -27.526 1.00 95.38 319 VAL A N 1
ATOM 2261 C CA . VAL A 1 319 ? 24.799 9.811 -27.241 1.00 95.38 319 VAL A CA 1
ATOM 2262 C C . VAL A 1 319 ? 24.894 8.306 -27.553 1.00 95.38 319 VAL A C 1
ATOM 2264 O O . VAL A 1 319 ? 25.998 7.766 -27.695 1.00 95.38 319 VAL A O 1
ATOM 2267 N N . LEU A 1 320 ? 23.760 7.610 -27.565 1.00 95.62 320 LEU A N 1
ATOM 2268 C CA . LEU A 1 320 ? 23.621 6.173 -27.803 1.00 95.62 320 LEU A CA 1
ATOM 2269 C C . LEU A 1 320 ? 22.887 5.855 -29.109 1.00 95.62 320 LEU A C 1
ATOM 2271 O O . LEU A 1 320 ? 22.936 4.691 -29.525 1.00 95.62 320 LEU A O 1
ATOM 2275 N N . ASP A 1 321 ? 22.217 6.841 -29.697 1.00 96.81 321 ASP A N 1
ATOM 2276 C CA . ASP A 1 321 ? 21.603 6.743 -31.009 1.00 96.81 321 ASP A CA 1
ATOM 2277 C C . ASP A 1 321 ? 22.675 6.791 -32.107 1.00 96.81 321 ASP A C 1
ATOM 2279 O O . ASP A 1 321 ? 23.811 7.207 -31.882 1.00 96.81 321 ASP A O 1
ATOM 2283 N N . ALA A 1 322 ? 22.354 6.220 -33.260 1.00 97.12 322 ALA A N 1
ATOM 2284 C CA . ALA A 1 322 ? 23.167 6.299 -34.462 1.00 97.12 322 ALA A CA 1
ATOM 2285 C C . ALA A 1 322 ? 22.509 7.148 -35.559 1.00 97.12 322 ALA A C 1
ATOM 2287 O O . ALA A 1 322 ? 23.163 7.349 -36.580 1.00 97.12 322 ALA A O 1
ATOM 2288 N N . ASP A 1 323 ? 21.244 7.539 -35.394 1.00 97.19 323 ASP A N 1
ATOM 2289 C CA . ASP A 1 323 ? 20.452 8.386 -36.296 1.00 97.19 323 ASP A CA 1
ATOM 2290 C C . ASP A 1 323 ? 19.651 9.365 -35.423 1.00 97.19 323 ASP A C 1
ATOM 2292 O O . ASP A 1 323 ? 18.467 9.163 -35.159 1.00 97.19 323 ASP A O 1
ATOM 2296 N N . ASP A 1 324 ? 20.341 10.391 -34.918 1.00 97.94 324 ASP A N 1
ATOM 2297 C CA . ASP A 1 324 ? 19.850 11.327 -33.896 1.00 97.94 324 ASP A CA 1
ATOM 2298 C C . ASP A 1 324 ? 18.496 11.983 -34.261 1.00 97.94 324 ASP A C 1
ATOM 2300 O O . ASP A 1 324 ? 17.717 12.344 -33.377 1.00 97.94 324 ASP A O 1
ATOM 2304 N N . ASP A 1 325 ? 18.189 12.189 -35.547 1.00 97.38 325 ASP A N 1
ATOM 2305 C CA . ASP A 1 325 ? 16.948 12.837 -35.996 1.00 97.38 325 ASP A CA 1
ATOM 2306 C C . ASP A 1 325 ? 15.943 11.922 -36.719 1.00 97.38 325 ASP A C 1
ATOM 2308 O O . ASP A 1 325 ? 14.839 12.377 -37.075 1.00 97.38 325 ASP A O 1
ATOM 2312 N N . GLY A 1 326 ? 16.282 10.638 -36.858 1.00 97.00 326 GLY A N 1
ATOM 2313 C CA . GLY A 1 326 ? 15.414 9.580 -37.357 1.00 97.00 326 GLY A CA 1
ATOM 2314 C C . GLY A 1 326 ? 15.036 9.729 -38.832 1.00 97.00 326 GLY A C 1
ATOM 2315 O O . GLY A 1 326 ? 13.950 9.282 -39.243 1.00 97.00 326 GLY A O 1
ATOM 2316 N N . ASP A 1 327 ? 15.860 10.402 -39.641 1.00 95.88 327 ASP A N 1
ATOM 2317 C CA . ASP A 1 327 ? 15.594 10.614 -41.066 1.00 95.88 327 ASP A CA 1
ATOM 2318 C C . ASP A 1 327 ? 16.040 9.448 -41.969 1.00 95.88 327 ASP A C 1
ATOM 2320 O O . ASP A 1 327 ? 15.624 9.368 -43.138 1.00 95.88 327 ASP A O 1
ATOM 2324 N N . GLY A 1 328 ? 16.754 8.476 -41.393 1.00 95.12 328 GLY A N 1
ATOM 2325 C CA . GLY A 1 328 ? 17.219 7.253 -42.037 1.00 95.12 328 GLY A CA 1
ATOM 2326 C C . GLY A 1 328 ? 18.691 7.271 -42.443 1.00 95.12 328 GLY A C 1
ATOM 2327 O O . GLY A 1 328 ? 19.142 6.280 -43.033 1.00 95.12 328 GLY A O 1
ATOM 2328 N N . TRP A 1 329 ? 19.423 8.346 -42.148 1.00 96.38 329 TRP A N 1
ATOM 2329 C CA . TRP A 1 329 ? 20.869 8.448 -42.326 1.00 96.38 329 TRP A CA 1
ATOM 2330 C C . TRP A 1 329 ? 21.579 8.421 -40.979 1.00 96.38 329 TRP A C 1
ATOM 2332 O O . TRP A 1 329 ? 21.135 9.026 -40.020 1.00 96.38 329 TRP A O 1
ATOM 2342 N N . THR A 1 330 ? 22.699 7.701 -40.893 1.00 97.25 330 THR A N 1
ATOM 2343 C CA . THR A 1 330 ? 23.436 7.666 -39.626 1.00 97.25 330 THR A CA 1
ATOM 2344 C C . THR A 1 330 ? 24.220 8.957 -39.407 1.00 97.25 330 THR A C 1
ATOM 2346 O O . THR A 1 330 ? 24.721 9.532 -40.376 1.00 97.25 330 THR A O 1
ATOM 2349 N N . ASP A 1 331 ? 24.450 9.358 -38.155 1.00 96.69 331 ASP A N 1
ATOM 2350 C CA . ASP A 1 331 ? 25.222 10.572 -37.842 1.00 96.69 331 ASP A CA 1
ATOM 2351 C C . ASP A 1 331 ? 26.619 10.536 -38.485 1.00 96.69 331 ASP A C 1
ATOM 2353 O O . ASP A 1 331 ? 27.152 11.548 -38.949 1.00 96.69 331 ASP A O 1
ATOM 2357 N N . ASP A 1 332 ? 27.231 9.347 -38.523 1.00 96.56 332 ASP A N 1
ATOM 2358 C CA . ASP A 1 332 ? 28.532 9.111 -39.152 1.00 96.56 332 ASP A CA 1
ATOM 2359 C C . ASP A 1 332 ? 28.474 9.335 -40.678 1.00 96.56 332 ASP A C 1
ATOM 2361 O O . ASP A 1 332 ? 29.404 9.922 -41.259 1.00 96.56 332 ASP A O 1
ATOM 2365 N N . ASP A 1 333 ? 2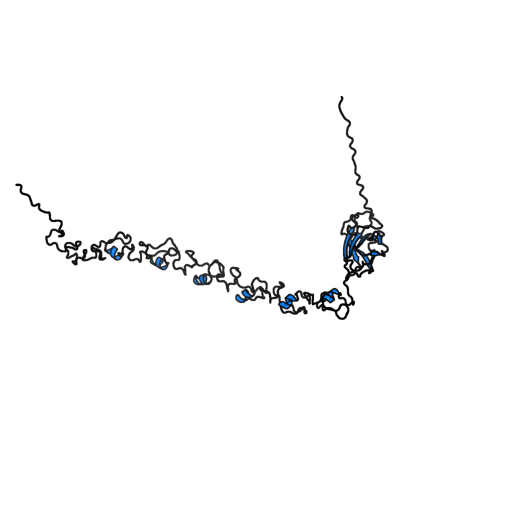7.391 8.902 -41.331 1.00 96.25 333 ASP A N 1
ATOM 2366 C CA . ASP A 1 333 ? 27.162 9.135 -42.758 1.00 96.25 333 ASP A CA 1
ATOM 2367 C C . ASP A 1 333 ? 26.900 10.616 -43.014 1.00 96.25 333 ASP A C 1
ATOM 2369 O O . ASP A 1 333 ? 27.559 11.219 -43.856 1.00 96.25 333 ASP A O 1
ATOM 2373 N N . GLU A 1 334 ? 26.047 11.264 -42.233 1.00 96.88 334 GLU A N 1
ATOM 2374 C CA . GLU A 1 334 ? 25.742 12.683 -42.383 1.00 96.88 334 GLU A CA 1
ATOM 2375 C C . GLU A 1 334 ? 26.942 13.598 -42.157 1.00 96.88 334 GLU A C 1
ATOM 2377 O O . GLU A 1 334 ? 27.176 14.537 -42.926 1.00 96.88 334 GLU A O 1
ATOM 2382 N N . VAL A 1 335 ? 27.781 13.296 -41.165 1.00 95.94 335 VAL A N 1
ATOM 2383 C CA . VAL A 1 335 ? 29.064 13.984 -40.971 1.00 95.94 335 VAL A CA 1
ATOM 2384 C C . VAL A 1 335 ? 29.951 13.833 -42.206 1.00 95.94 335 VAL A C 1
ATOM 2386 O O . VAL A 1 335 ? 30.638 14.786 -42.599 1.00 95.94 335 VAL A O 1
ATOM 2389 N N . THR A 1 336 ? 29.943 12.655 -42.830 1.00 96.12 336 THR A N 1
ATOM 2390 C CA . THR A 1 336 ? 30.701 12.375 -44.054 1.00 96.12 336 THR A CA 1
ATOM 2391 C C . THR A 1 336 ? 30.114 13.116 -45.260 1.00 96.12 336 THR A C 1
ATOM 2393 O O . THR A 1 336 ? 30.867 13.698 -46.048 1.00 96.12 336 THR A O 1
ATOM 2396 N N . CYS A 1 337 ? 28.786 13.172 -45.362 1.00 95.62 337 CYS A N 1
ATOM 2397 C CA . CYS A 1 337 ? 28.033 13.821 -46.432 1.00 95.62 337 CYS A CA 1
ATOM 2398 C C . CYS A 1 337 ? 27.898 15.343 -46.257 1.00 95.62 337 CYS A C 1
ATOM 2400 O O . CYS A 1 337 ? 27.514 16.055 -47.187 1.00 95.62 337 CYS A O 1
ATOM 2402 N N . GLY A 1 338 ? 28.282 15.868 -45.092 1.00 95.19 338 GLY A N 1
ATOM 2403 C CA . GLY A 1 338 ? 28.264 17.293 -44.776 1.00 95.19 338 GLY A CA 1
ATOM 2404 C C . GLY A 1 338 ? 26.880 17.837 -44.422 1.00 95.19 338 GLY A C 1
ATOM 2405 O O . GLY A 1 338 ? 26.650 19.040 -44.600 1.00 95.19 338 GLY A O 1
ATOM 2406 N N . THR A 1 339 ? 25.985 16.978 -43.943 1.00 97.06 339 THR A N 1
ATOM 2407 C CA . THR A 1 339 ? 24.664 17.338 -43.427 1.00 97.06 339 THR A CA 1
ATOM 2408 C C . THR A 1 339 ? 24.650 17.417 -41.896 1.00 97.06 339 THR A C 1
ATOM 2410 O O . THR A 1 339 ? 25.716 17.499 -41.280 1.00 97.06 339 THR A O 1
ATOM 2413 N N . ASN A 1 340 ? 23.478 17.595 -41.283 1.00 96.62 340 ASN A N 1
ATOM 2414 C CA . ASN A 1 340 ? 23.341 17.883 -39.860 1.00 96.62 340 ASN A CA 1
ATOM 2415 C C . ASN A 1 340 ? 22.426 16.854 -39.212 1.00 96.62 340 ASN A C 1
ATOM 2417 O O . ASN A 1 340 ? 21.218 17.019 -39.325 1.00 96.62 340 ASN A O 1
ATOM 2421 N N . SER A 1 341 ? 23.012 15.977 -38.401 1.00 97.19 341 SER A N 1
ATOM 2422 C CA . SER A 1 341 ? 22.327 14.841 -37.783 1.00 97.19 341 SER A CA 1
ATOM 2423 C C . SER A 1 341 ? 21.296 15.135 -36.718 1.00 97.19 341 SER A C 1
ATOM 2425 O O . SER A 1 341 ? 20.754 14.253 -36.089 1.00 97.19 341 SER A O 1
ATOM 2427 N N . THR A 1 342 ? 20.995 16.405 -36.494 1.00 96.81 342 THR A N 1
ATOM 2428 C CA . THR A 1 342 ? 19.979 16.814 -35.516 1.00 96.81 342 THR A CA 1
ATOM 2429 C C . THR A 1 342 ? 18.843 17.589 -36.181 1.00 96.81 342 THR A C 1
ATOM 2431 O O . THR A 1 342 ? 18.108 18.338 -35.531 1.00 96.81 342 THR A O 1
ATOM 2434 N N . ASP A 1 343 ? 18.749 17.524 -37.507 1.00 97.38 343 ASP A N 1
ATOM 2435 C CA . ASP A 1 343 ? 17.765 18.226 -38.320 1.00 97.38 343 ASP A CA 1
ATOM 2436 C C . ASP A 1 343 ? 17.318 17.332 -39.474 1.00 97.38 343 ASP A C 1
ATOM 2438 O O . ASP A 1 343 ? 17.839 17.465 -40.574 1.00 97.38 343 ASP A O 1
ATOM 2442 N N . SER A 1 344 ? 16.251 16.559 -39.259 1.00 96.75 344 SER A N 1
ATOM 2443 C CA . SER A 1 344 ? 15.645 15.647 -40.252 1.00 96.75 344 SER A CA 1
ATOM 2444 C C . SER A 1 344 ? 15.225 16.286 -41.587 1.00 96.75 344 SER A C 1
ATOM 2446 O O . SER A 1 344 ? 14.743 15.630 -42.515 1.00 96.75 344 SER A O 1
ATOM 2448 N N . GLY A 1 345 ? 15.315 17.615 -41.710 1.00 96.00 345 GLY A N 1
ATOM 2449 C CA . GLY A 1 345 ? 15.206 18.319 -42.987 1.00 96.00 345 GLY A CA 1
ATOM 2450 C C . GLY A 1 345 ? 16.511 18.371 -43.790 1.00 96.00 345 GLY A C 1
ATOM 2451 O O . GLY A 1 345 ? 16.502 18.887 -44.914 1.00 96.00 345 GLY A O 1
ATOM 2452 N N . SER A 1 346 ? 17.614 17.898 -43.221 1.00 96.62 346 SER A N 1
ATOM 2453 C CA . SER A 1 346 ? 18.982 17.988 -43.706 1.00 96.62 346 SER A CA 1
ATOM 2454 C C . SER A 1 346 ? 19.490 16.622 -44.171 1.00 96.62 346 SER A C 1
ATOM 2456 O O . SER A 1 346 ? 20.578 16.226 -43.808 1.00 96.62 346 SER A O 1
ATOM 2458 N N . VAL A 1 347 ? 18.776 15.953 -45.068 1.00 96.12 347 VAL A N 1
ATOM 2459 C CA . VAL A 1 347 ? 19.233 14.668 -45.621 1.00 96.12 347 VAL A CA 1
ATOM 2460 C C . VAL A 1 347 ? 20.402 14.820 -46.612 1.00 96.12 347 VAL A C 1
ATOM 2462 O O . VAL A 1 347 ? 20.431 15.786 -47.397 1.00 96.12 347 VAL A O 1
ATOM 2465 N N . PRO A 1 348 ? 21.342 13.859 -46.655 1.00 96.75 348 PRO A N 1
ATOM 2466 C CA . PRO A 1 348 ? 22.295 13.711 -47.746 1.00 96.75 348 PRO A CA 1
ATOM 2467 C C . PRO A 1 348 ? 21.620 13.649 -49.125 1.00 96.75 348 PRO A C 1
ATOM 2469 O O . PRO A 1 348 ? 20.473 13.232 -49.280 1.00 96.75 348 PRO A O 1
ATOM 2472 N N . THR A 1 349 ? 22.334 14.103 -50.159 1.00 96.25 349 THR A N 1
ATOM 2473 C CA . THR A 1 349 ? 21.897 13.882 -51.547 1.00 96.25 349 THR A CA 1
ATOM 2474 C C . THR A 1 349 ? 22.305 12.476 -51.958 1.00 96.25 349 THR A C 1
ATOM 2476 O O . THR A 1 349 ? 23.482 12.152 -51.839 1.00 96.25 349 THR A O 1
ATOM 2479 N N . ASP A 1 350 ? 21.335 11.696 -52.416 1.00 96.38 350 ASP A N 1
ATOM 2480 C CA . ASP A 1 350 ? 21.459 10.304 -52.851 1.00 96.38 350 ASP A CA 1
ATOM 2481 C C . ASP A 1 350 ? 20.561 10.154 -54.092 1.00 96.38 350 ASP A C 1
ATOM 2483 O O . ASP A 1 350 ? 19.325 10.185 -54.003 1.00 96.38 350 ASP A O 1
ATOM 2487 N N . THR A 1 351 ? 21.178 10.202 -55.272 1.00 96.62 351 THR A N 1
ATOM 2488 C CA . THR A 1 351 ? 20.468 10.393 -56.545 1.00 96.62 351 THR A CA 1
ATOM 2489 C C . THR A 1 351 ? 19.845 9.096 -57.060 1.00 96.62 351 THR A C 1
ATOM 2491 O O . THR A 1 351 ? 18.746 9.149 -57.632 1.00 96.62 351 THR A O 1
ATOM 2494 N N . ASP A 1 352 ? 20.462 7.949 -56.793 1.00 95.44 352 ASP A N 1
ATOM 2495 C CA . ASP A 1 352 ? 19.963 6.628 -57.177 1.00 95.44 352 ASP A CA 1
ATOM 2496 C C . ASP A 1 352 ? 19.197 5.903 -56.042 1.00 95.44 352 ASP A C 1
ATOM 2498 O O . ASP A 1 352 ? 18.429 4.966 -56.301 1.00 95.44 352 ASP A O 1
ATOM 2502 N N . SER A 1 353 ? 19.262 6.441 -54.816 1.00 95.44 353 SER A N 1
ATOM 2503 C CA . SER A 1 353 ? 18.605 5.938 -53.604 1.00 95.44 353 SER A CA 1
ATOM 2504 C C . SER A 1 353 ? 19.138 4.589 -53.112 1.00 95.44 353 SER A C 1
ATOM 2506 O O . SER A 1 353 ? 18.350 3.770 -52.609 1.00 95.44 353 SER A O 1
ATOM 2508 N N . ASP A 1 354 ? 20.435 4.322 -53.270 1.00 94.50 354 ASP A N 1
ATOM 2509 C CA . ASP A 1 354 ? 21.075 3.089 -52.802 1.00 94.50 354 ASP A CA 1
ATOM 2510 C C . ASP A 1 354 ? 21.525 3.126 -51.323 1.00 94.50 354 ASP A C 1
ATOM 2512 O O . ASP A 1 354 ? 21.833 2.074 -50.742 1.00 94.50 354 ASP A O 1
ATOM 2516 N N . GLY A 1 355 ? 21.446 4.300 -50.680 1.00 92.94 355 GLY A N 1
ATOM 2517 C CA . GLY A 1 355 ? 21.858 4.537 -49.295 1.00 92.94 355 GLY A CA 1
ATOM 2518 C C . GLY A 1 355 ? 23.301 5.025 -49.143 1.00 92.94 355 GLY A C 1
ATOM 2519 O O . GLY A 1 355 ? 23.816 5.053 -48.023 1.00 92.94 355 GLY A O 1
ATOM 2520 N N . ILE A 1 356 ? 23.961 5.396 -50.238 1.00 95.06 356 ILE A N 1
ATOM 2521 C CA . ILE A 1 356 ? 25.272 6.031 -50.270 1.00 95.06 356 ILE A CA 1
ATOM 2522 C C . ILE A 1 356 ? 25.084 7.433 -50.849 1.00 95.06 356 ILE A C 1
ATOM 2524 O O . ILE A 1 356 ? 24.511 7.636 -51.907 1.00 95.06 356 ILE A O 1
ATOM 2528 N N . CYS A 1 357 ? 25.528 8.459 -50.130 1.00 96.38 357 CYS A N 1
ATOM 2529 C CA . CYS A 1 357 ? 25.351 9.818 -50.624 1.00 96.38 357 CYS A CA 1
ATOM 2530 C C . CYS A 1 357 ? 26.346 10.137 -51.751 1.00 96.38 357 CYS A C 1
ATOM 2532 O O . CYS A 1 357 ? 27.510 9.731 -51.688 1.00 96.38 357 CYS A O 1
ATOM 2534 N N . ASN A 1 358 ? 25.940 10.996 -52.690 1.00 96.19 358 ASN A N 1
ATOM 2535 C CA . ASN A 1 358 ? 26.704 11.360 -53.890 1.00 96.19 358 ASN A CA 1
ATOM 2536 C C . ASN A 1 358 ? 28.158 11.835 -53.640 1.00 96.19 358 ASN A C 1
ATOM 2538 O O . ASN A 1 358 ? 28.994 11.927 -54.528 1.00 96.19 358 ASN A O 1
ATOM 2542 N N . ILE A 1 359 ? 28.499 12.261 -52.419 1.00 95.31 359 ILE A N 1
ATOM 2543 C CA . ILE A 1 359 ? 29.873 12.696 -52.111 1.00 95.31 359 ILE A CA 1
ATOM 2544 C C . ILE A 1 359 ? 30.856 11.524 -51.942 1.00 95.31 359 ILE A C 1
ATOM 2546 O O . ILE A 1 359 ? 32.072 11.732 -52.013 1.00 95.31 359 ILE A O 1
ATOM 2550 N N . VAL A 1 360 ? 30.349 10.326 -51.644 1.00 95.31 360 VAL A N 1
ATOM 2551 C CA . VAL A 1 360 ? 31.137 9.109 -51.404 1.00 95.31 360 VAL A CA 1
ATOM 2552 C C . VAL A 1 360 ? 30.719 7.946 -52.296 1.00 95.31 360 VAL A C 1
ATOM 2554 O O . VAL A 1 360 ? 31.472 6.969 -52.363 1.00 95.31 360 VAL A O 1
ATOM 2557 N N . ASP A 1 361 ? 29.574 8.057 -52.965 1.00 96.56 361 ASP A N 1
ATOM 2558 C CA . ASP A 1 361 ? 29.196 7.177 -54.058 1.00 96.56 361 ASP A CA 1
ATOM 2559 C C . ASP A 1 361 ? 30.155 7.352 -55.248 1.00 96.56 361 ASP A C 1
ATOM 2561 O O . ASP A 1 361 ? 30.802 8.388 -55.417 1.00 96.56 361 ASP A O 1
ATOM 2565 N N . LEU A 1 362 ? 30.358 6.272 -55.994 1.00 96.81 362 LEU A N 1
ATOM 2566 C CA . LEU A 1 362 ? 31.171 6.248 -57.203 1.00 96.81 362 LEU A CA 1
ATOM 2567 C C . LEU A 1 362 ? 30.323 6.196 -58.473 1.00 96.81 362 LEU A C 1
ATOM 2569 O O . LEU A 1 362 ? 30.922 6.336 -59.533 1.00 96.81 362 LEU A O 1
ATOM 2573 N N . ASP A 1 363 ? 29.022 5.931 -58.376 1.00 96.75 363 ASP A N 1
ATOM 2574 C CA . ASP A 1 363 ? 28.065 5.847 -59.488 1.00 96.75 363 ASP A CA 1
ATOM 2575 C C . ASP A 1 363 ? 26.770 6.539 -59.045 1.00 96.75 363 ASP A C 1
ATOM 2577 O O . ASP A 1 363 ? 25.781 5.895 -58.709 1.00 96.75 363 ASP A O 1
ATOM 2581 N N . ASP A 1 364 ? 26.826 7.872 -58.994 1.00 97.62 364 ASP A N 1
ATOM 2582 C CA . ASP A 1 364 ? 25.821 8.738 -58.369 1.00 97.62 364 ASP A CA 1
ATOM 2583 C C . ASP A 1 364 ? 24.376 8.492 -58.864 1.00 97.62 364 ASP A C 1
ATOM 2585 O O . ASP A 1 364 ? 23.418 8.804 -58.152 1.00 97.62 364 ASP A O 1
ATOM 2589 N N . ASP A 1 365 ? 24.170 8.002 -60.090 1.00 97.06 365 ASP A N 1
ATOM 2590 C CA . ASP A 1 365 ? 22.842 7.744 -60.659 1.00 97.06 365 ASP A CA 1
ATOM 2591 C C . ASP A 1 365 ? 22.521 6.263 -60.933 1.00 97.06 365 ASP A C 1
ATOM 2593 O O . ASP A 1 365 ? 21.395 5.947 -61.361 1.00 97.06 365 ASP A O 1
ATOM 2597 N N . GLY A 1 366 ? 23.457 5.367 -60.609 1.00 96.75 366 GLY A N 1
ATOM 2598 C CA . GLY A 1 366 ? 23.293 3.919 -60.635 1.00 96.75 366 GLY A CA 1
ATOM 2599 C C . GLY A 1 366 ? 23.096 3.340 -62.037 1.00 96.75 366 GLY A C 1
ATOM 2600 O O . GLY A 1 366 ? 22.442 2.292 -62.189 1.00 96.75 366 GLY A O 1
ATOM 2601 N N . ASP A 1 367 ? 23.575 4.017 -63.084 1.00 95.38 367 ASP A N 1
ATOM 2602 C CA . ASP A 1 367 ? 23.439 3.559 -64.469 1.00 95.38 367 ASP A CA 1
ATOM 2603 C C . ASP A 1 367 ? 24.528 2.564 -64.911 1.00 95.38 367 ASP A C 1
ATOM 2605 O O . ASP A 1 367 ? 24.377 1.891 -65.943 1.00 95.38 367 ASP A O 1
ATOM 2609 N N . GLY A 1 368 ? 25.535 2.356 -64.056 1.00 94.31 368 GLY A N 1
ATOM 2610 C CA . GLY A 1 368 ? 26.613 1.389 -64.222 1.00 94.31 368 GLY A CA 1
ATOM 2611 C C . GLY A 1 368 ? 27.931 1.987 -64.708 1.00 94.31 368 GLY A C 1
ATOM 2612 O O . GLY A 1 368 ? 28.877 1.213 -64.895 1.00 94.31 368 GLY A O 1
ATOM 2613 N N . TRP A 1 369 ? 28.001 3.305 -64.904 1.00 94.81 369 TRP A N 1
ATOM 2614 C CA . TRP A 1 369 ? 29.226 4.045 -65.199 1.00 94.81 369 TRP A CA 1
ATOM 2615 C C . TRP A 1 369 ? 29.648 4.866 -63.987 1.00 94.81 369 TRP A C 1
ATOM 2617 O O . TRP A 1 369 ? 28.848 5.580 -63.406 1.00 94.81 369 TRP A O 1
ATOM 2627 N N . SER A 1 370 ? 30.922 4.791 -63.601 1.00 96.25 370 SER A N 1
ATOM 2628 C CA . SER A 1 370 ? 31.375 5.585 -62.458 1.00 96.25 370 SER A CA 1
ATOM 2629 C C . SER A 1 370 ? 31.502 7.071 -62.793 1.00 96.25 370 SER A C 1
ATOM 2631 O O . SER A 1 370 ? 31.915 7.431 -63.897 1.00 96.25 370 SER A O 1
ATOM 2633 N N . ASP A 1 371 ? 31.328 7.936 -61.797 1.00 95.50 371 ASP A N 1
ATOM 2634 C CA . ASP A 1 371 ? 31.549 9.383 -61.875 1.00 95.50 371 ASP A CA 1
ATOM 2635 C C . ASP A 1 371 ? 32.884 9.758 -62.548 1.00 95.50 371 ASP A C 1
ATOM 2637 O O . ASP A 1 371 ? 32.994 10.750 -63.278 1.00 95.50 371 ASP A O 1
ATOM 2641 N N . GLU A 1 372 ? 33.945 8.983 -62.281 1.00 95.75 372 GLU A N 1
ATOM 2642 C CA . GLU A 1 372 ? 35.276 9.194 -62.865 1.00 95.75 372 GLU A CA 1
ATOM 2643 C C . GLU A 1 372 ? 35.308 8.850 -64.365 1.00 95.75 372 GLU A C 1
ATOM 2645 O O . GLU A 1 372 ? 35.934 9.573 -65.156 1.00 95.75 372 GLU A O 1
ATOM 2650 N N . GLU A 1 373 ? 34.628 7.775 -64.766 1.00 95.44 373 GLU A N 1
ATOM 2651 C CA . GLU A 1 373 ? 34.474 7.370 -66.166 1.00 95.44 373 GLU A CA 1
ATOM 2652 C C . GLU A 1 373 ? 33.613 8.384 -66.912 1.00 95.44 373 GLU A C 1
ATOM 2654 O O . GLU A 1 373 ? 34.042 8.933 -67.925 1.00 95.44 373 GLU A O 1
ATOM 2659 N N . GLU A 1 374 ? 32.465 8.753 -66.366 1.00 96.25 374 GLU A N 1
ATOM 2660 C CA . GLU A 1 374 ? 31.558 9.726 -66.959 1.00 96.25 374 GLU A CA 1
ATOM 2661 C C . GLU A 1 374 ? 32.169 11.118 -67.113 1.00 96.25 374 GLU A C 1
ATOM 2663 O O . GLU A 1 374 ? 32.038 11.756 -68.162 1.00 96.25 374 GLU A O 1
ATOM 2668 N N . ALA A 1 375 ? 32.932 11.582 -66.118 1.00 94.88 375 ALA A N 1
ATOM 2669 C CA . ALA A 1 375 ? 33.689 12.826 -66.227 1.00 94.88 375 ALA A CA 1
ATOM 2670 C C . ALA A 1 375 ? 34.726 12.781 -67.363 1.00 94.88 375 ALA A C 1
ATOM 2672 O O . ALA A 1 375 ? 35.045 13.820 -67.958 1.00 94.88 375 ALA A O 1
ATOM 2673 N N . THR A 1 376 ? 35.257 11.594 -67.666 1.00 94.50 376 THR A N 1
ATOM 2674 C CA . THR A 1 376 ? 36.204 11.362 -68.764 1.00 94.50 376 THR A CA 1
ATOM 2675 C C . THR A 1 376 ? 35.487 11.283 -70.114 1.00 94.50 376 THR A C 1
ATOM 2677 O O . THR A 1 376 ? 35.938 11.906 -71.080 1.00 94.50 376 THR A O 1
ATOM 2680 N N . CYS A 1 377 ? 34.357 10.581 -70.171 1.00 93.38 377 CYS A N 1
ATOM 2681 C CA . CYS A 1 377 ? 33.578 10.313 -71.380 1.00 93.38 377 CYS A CA 1
ATOM 2682 C C . CYS A 1 377 ? 32.602 11.449 -71.744 1.00 93.38 377 CYS A C 1
ATOM 2684 O O . CYS A 1 377 ? 32.128 11.536 -72.875 1.00 93.38 377 CYS A O 1
ATOM 2686 N N . GLY A 1 378 ? 32.362 12.386 -70.824 1.00 93.12 378 GLY A N 1
ATOM 2687 C CA . GLY A 1 378 ? 31.566 13.592 -71.047 1.00 93.12 378 GLY A CA 1
ATOM 2688 C C . GLY A 1 378 ? 30.060 13.420 -70.842 1.00 93.12 378 GLY A C 1
ATOM 2689 O O . GLY A 1 378 ? 29.299 14.235 -71.378 1.00 93.12 378 GLY A O 1
ATOM 2690 N N . SER A 1 379 ? 29.644 12.402 -70.091 1.00 95.62 379 SER A N 1
ATOM 2691 C CA . SER A 1 379 ? 28.266 12.206 -69.638 1.00 95.62 379 SER A CA 1
ATOM 2692 C C . SER A 1 379 ? 28.007 12.909 -68.290 1.00 95.62 379 SER A C 1
ATOM 2694 O O . SER A 1 379 ? 28.796 13.770 -67.885 1.00 95.62 379 SER A O 1
ATOM 2696 N N . ASN A 1 380 ? 26.847 12.691 -67.664 1.00 95.94 380 ASN A N 1
ATOM 2697 C CA . ASN A 1 380 ? 26.414 13.430 -66.479 1.00 95.94 380 ASN A CA 1
ATOM 2698 C C . ASN A 1 380 ? 26.033 12.453 -65.376 1.00 95.94 380 ASN A C 1
ATOM 2700 O O . ASN A 1 380 ? 24.907 11.972 -65.407 1.00 95.94 380 ASN A O 1
ATOM 2704 N N . SER A 1 381 ? 26.875 12.375 -64.350 1.00 96.69 381 SER A N 1
ATOM 2705 C CA . SER A 1 381 ? 26.762 11.406 -63.258 1.00 96.69 381 SER A CA 1
ATOM 2706 C C . SER A 1 381 ? 25.559 11.511 -62.345 1.00 96.69 381 SER A C 1
ATOM 2708 O O . SER A 1 381 ? 25.435 10.799 -61.374 1.00 96.69 381 SER A O 1
ATOM 2710 N N . THR A 1 382 ? 24.635 12.420 -62.618 1.00 96.75 382 THR A N 1
ATOM 2711 C CA . THR A 1 382 ? 23.421 12.578 -61.803 1.00 96.75 382 THR A CA 1
ATOM 2712 C C . THR A 1 382 ? 22.155 12.380 -62.632 1.00 96.75 382 THR A C 1
ATOM 2714 O O . THR A 1 382 ? 21.068 12.830 -62.257 1.00 96.75 382 THR A O 1
ATOM 2717 N N . ASP A 1 383 ? 22.284 11.796 -63.820 1.00 97.31 383 ASP A N 1
ATOM 2718 C CA . ASP A 1 383 ? 21.209 11.561 -64.771 1.00 97.31 383 ASP A CA 1
ATOM 2719 C C . ASP A 1 383 ? 21.420 10.219 -65.470 1.00 97.31 383 ASP A C 1
ATOM 2721 O O . ASP A 1 383 ? 21.960 10.189 -66.567 1.00 97.31 383 ASP A O 1
ATOM 2725 N N . SER A 1 384 ? 20.834 9.157 -64.912 1.00 96.38 384 SER A N 1
ATOM 2726 C CA . SER A 1 384 ? 20.910 7.770 -65.418 1.00 96.38 384 SER A CA 1
ATOM 2727 C C . SER A 1 384 ? 20.432 7.535 -66.858 1.00 96.38 384 SER A C 1
ATOM 2729 O O . SER A 1 384 ? 20.387 6.411 -67.363 1.00 96.38 384 SER A O 1
ATOM 2731 N N . SER A 1 385 ? 19.949 8.578 -67.538 1.00 96.38 385 SER A N 1
ATOM 2732 C CA . SER A 1 385 ? 19.662 8.546 -68.974 1.00 96.38 385 SER A CA 1
ATOM 2733 C C . SER A 1 385 ? 20.809 9.068 -69.842 1.00 96.38 385 SER A C 1
ATOM 2735 O O . SER A 1 385 ? 20.728 8.996 -71.074 1.00 96.38 385 SER A O 1
ATOM 2737 N N . SER A 1 386 ? 21.847 9.601 -69.212 1.00 96.50 386 SER A N 1
ATOM 2738 C CA . SER A 1 386 ? 23.045 10.172 -69.794 1.00 96.50 386 SER A CA 1
ATOM 2739 C C . SER A 1 386 ? 24.205 9.199 -69.607 1.00 96.50 386 SER A C 1
ATOM 2741 O O . SER A 1 386 ? 25.111 9.488 -68.850 1.00 96.50 386 SER A O 1
ATOM 2743 N N . VAL A 1 387 ? 24.217 8.114 -70.376 1.00 95.12 387 VAL A N 1
ATOM 2744 C CA . VAL A 1 387 ? 25.352 7.181 -70.430 1.00 95.12 387 VAL A CA 1
ATOM 2745 C C . VAL A 1 387 ? 26.400 7.631 -71.462 1.00 95.12 387 VAL A C 1
ATOM 2747 O O . VAL A 1 387 ? 26.030 8.262 -72.465 1.00 95.12 387 VAL A O 1
ATOM 2750 N N . PRO A 1 388 ? 27.688 7.299 -71.274 1.00 95.75 388 PRO A N 1
ATOM 2751 C CA . PRO A 1 388 ? 28.699 7.349 -72.327 1.00 95.75 388 PRO A CA 1
ATOM 2752 C C . PRO A 1 388 ? 28.301 6.574 -73.598 1.00 95.75 388 PRO A C 1
ATOM 2754 O O . PRO A 1 388 ? 27.557 5.594 -73.536 1.00 95.75 388 PRO A O 1
ATOM 2757 N N . ASP A 1 389 ? 28.809 7.009 -74.757 1.00 93.38 389 ASP A N 1
ATOM 2758 C CA . ASP A 1 389 ? 28.777 6.185 -75.972 1.00 93.38 389 ASP A CA 1
ATOM 2759 C C . ASP A 1 389 ? 29.767 5.008 -75.784 1.00 93.38 389 ASP A C 1
ATOM 2761 O O . ASP A 1 389 ? 30.899 5.234 -75.357 1.00 93.38 389 ASP A O 1
ATOM 2765 N N . ASP A 1 390 ? 29.300 3.782 -76.039 1.00 93.50 390 ASP A N 1
ATOM 2766 C CA . ASP A 1 390 ? 30.022 2.499 -75.920 1.00 93.50 390 ASP A CA 1
ATOM 2767 C C . ASP A 1 390 ? 29.539 1.597 -77.073 1.00 93.50 390 ASP A C 1
ATOM 2769 O O . ASP A 1 390 ? 28.457 0.988 -77.017 1.00 93.50 390 ASP A O 1
ATOM 2773 N N . PHE A 1 391 ? 30.240 1.663 -78.204 1.00 93.62 391 PHE A N 1
ATOM 2774 C CA . PHE A 1 391 ? 29.753 1.153 -79.483 1.00 93.62 391 PHE A CA 1
ATOM 2775 C C . PHE A 1 391 ? 29.783 -0.381 -79.573 1.00 93.62 391 PHE A C 1
ATOM 2777 O O . PHE A 1 391 ? 28.860 -0.969 -80.163 1.00 93.62 391 PHE A O 1
ATOM 2784 N N . ASP A 1 392 ? 30.764 -1.040 -78.958 1.00 92.31 392 ASP A N 1
ATOM 2785 C CA . ASP A 1 392 ? 30.875 -2.501 -78.922 1.00 92.31 392 ASP A CA 1
ATOM 2786 C C . ASP A 1 392 ? 30.269 -3.143 -77.649 1.00 92.31 392 ASP A C 1
ATOM 2788 O O . ASP A 1 392 ? 29.896 -4.330 -77.666 1.00 92.31 392 ASP A O 1
ATOM 2792 N N . GLY A 1 393 ? 30.021 -2.348 -76.603 1.00 92.56 393 GLY A N 1
ATOM 2793 C CA . GLY A 1 393 ? 29.354 -2.751 -75.369 1.00 92.56 393 GLY A CA 1
ATOM 2794 C C . GLY A 1 393 ? 30.265 -3.467 -74.373 1.00 92.56 393 GLY A C 1
ATOM 2795 O O . GLY A 1 393 ? 29.763 -4.322 -73.623 1.00 92.56 393 GLY A O 1
ATOM 2796 N N . ASP A 1 394 ? 31.578 -3.232 -74.409 1.00 91.81 394 ASP A N 1
ATOM 2797 C CA . ASP A 1 394 ? 32.548 -3.899 -73.535 1.00 91.81 394 ASP A CA 1
ATOM 2798 C C . ASP A 1 394 ? 32.717 -3.236 -72.150 1.00 91.81 394 ASP A C 1
ATOM 2800 O O . ASP A 1 394 ? 33.279 -3.862 -71.235 1.00 91.81 394 ASP A O 1
ATOM 2804 N N . GLY A 1 395 ? 32.121 -2.052 -71.958 1.00 90.38 395 GLY A N 1
ATOM 2805 C CA . GLY A 1 395 ? 32.181 -1.261 -70.728 1.00 90.38 395 GLY A CA 1
ATOM 2806 C C . GLY A 1 395 ? 33.299 -0.216 -70.704 1.00 90.38 395 GLY A C 1
ATOM 2807 O O . GLY A 1 395 ? 33.611 0.304 -69.631 1.00 90.38 395 GLY A O 1
ATOM 2808 N N . ILE A 1 396 ? 33.914 0.086 -71.847 1.00 92.62 396 ILE A N 1
ATOM 2809 C CA . ILE A 1 396 ? 34.823 1.215 -72.050 1.00 92.62 396 ILE A CA 1
ATOM 2810 C C . ILE A 1 396 ? 34.153 2.170 -73.043 1.00 92.62 396 ILE A C 1
ATOM 2812 O O . ILE A 1 396 ? 33.634 1.759 -74.067 1.00 92.62 396 ILE A O 1
ATOM 2816 N N . CYS A 1 397 ? 34.103 3.465 -72.731 1.00 94.44 397 CYS A N 1
ATOM 2817 C CA . CYS A 1 397 ? 33.463 4.417 -73.639 1.00 94.44 397 CYS A CA 1
ATOM 2818 C C . CYS A 1 397 ? 34.331 4.703 -74.870 1.00 94.44 397 CYS A C 1
ATOM 2820 O O . CYS A 1 397 ? 35.552 4.788 -74.725 1.00 94.44 397 CYS A O 1
ATOM 2822 N N . ASP A 1 398 ? 33.714 5.043 -76.006 1.00 93.25 398 ASP A N 1
ATOM 2823 C CA . ASP A 1 398 ? 34.381 5.301 -77.302 1.00 93.25 398 ASP A CA 1
ATOM 2824 C C . ASP A 1 398 ? 35.514 6.361 -77.228 1.00 93.25 398 ASP A C 1
ATOM 2826 O O . ASP A 1 398 ? 36.384 6.507 -78.078 1.00 93.25 398 ASP A O 1
ATOM 2830 N N . VAL A 1 399 ? 35.499 7.228 -76.210 1.00 91.19 399 VAL A N 1
ATOM 2831 C CA . VAL A 1 399 ? 36.540 8.262 -76.027 1.00 91.19 399 VAL A CA 1
ATOM 2832 C C . VAL A 1 399 ? 37.805 7.707 -75.356 1.00 91.19 399 VAL A C 1
ATOM 2834 O O . VAL A 1 399 ? 38.879 8.314 -75.460 1.00 91.19 399 VAL A O 1
ATOM 2837 N N . SER A 1 400 ? 37.665 6.610 -74.615 1.00 91.75 400 SER A N 1
ATOM 2838 C CA . SER A 1 400 ? 38.719 5.950 -73.839 1.00 91.75 400 SER A CA 1
ATOM 2839 C C . SER A 1 400 ? 39.041 4.538 -74.330 1.00 91.75 400 SER A C 1
ATOM 2841 O O . SER A 1 400 ? 40.018 3.964 -73.837 1.00 91.75 400 SER A O 1
ATOM 2843 N N . ASP A 1 401 ? 38.249 4.003 -75.255 1.00 93.12 401 ASP A N 1
ATOM 2844 C CA . ASP A 1 401 ? 38.537 2.775 -75.978 1.00 93.12 401 ASP A CA 1
ATOM 2845 C C . ASP A 1 401 ? 39.547 3.055 -77.102 1.00 93.12 401 ASP A C 1
ATOM 2847 O O . ASP A 1 401 ? 39.676 4.172 -77.600 1.00 93.12 401 ASP A O 1
ATOM 2851 N N . ASP A 1 402 ? 40.382 2.062 -77.383 1.00 94.62 402 ASP A N 1
ATOM 2852 C CA . ASP A 1 402 ? 41.322 2.084 -78.495 1.00 94.62 402 ASP A CA 1
ATOM 2853 C C . ASP A 1 402 ? 40.778 1.289 -79.702 1.00 94.62 402 ASP A C 1
ATOM 2855 O O . ASP A 1 402 ? 41.466 1.324 -80.720 1.00 94.62 402 ASP A O 1
ATOM 2859 N N . ASP A 1 403 ? 39.684 0.518 -79.575 1.00 93.69 403 ASP A N 1
ATOM 2860 C CA . ASP A 1 403 ? 39.070 -0.388 -80.577 1.00 93.69 403 ASP A CA 1
ATOM 2861 C C . ASP A 1 403 ? 37.528 -0.317 -80.479 1.00 93.69 403 ASP A C 1
ATOM 2863 O O . ASP A 1 403 ? 36.880 -1.282 -80.077 1.00 93.69 403 ASP A O 1
ATOM 2867 N N . ASP A 1 404 ? 36.959 0.837 -80.848 1.00 93.62 404 ASP A N 1
ATOM 2868 C CA . ASP A 1 404 ? 35.558 1.242 -80.613 1.00 93.62 404 ASP A CA 1
ATOM 2869 C C . ASP A 1 404 ? 34.504 0.225 -81.119 1.00 93.62 404 ASP A C 1
ATOM 2871 O O . ASP A 1 404 ? 33.367 0.212 -80.649 1.00 93.62 404 ASP A O 1
ATOM 2875 N N . ASP A 1 405 ? 34.824 -0.632 -82.095 1.00 92.62 405 ASP A N 1
ATOM 2876 C CA . ASP A 1 405 ? 33.904 -1.646 -82.630 1.00 92.62 405 ASP A CA 1
ATOM 2877 C C . ASP A 1 405 ? 34.255 -3.107 -82.314 1.00 92.62 405 ASP A C 1
ATOM 2879 O O . ASP A 1 405 ? 33.519 -4.027 -82.718 1.00 92.62 405 ASP A O 1
ATOM 2883 N N . GLY A 1 406 ? 35.329 -3.318 -81.552 1.00 93.12 406 GLY A N 1
ATOM 2884 C CA . GLY A 1 406 ? 35.740 -4.610 -81.018 1.00 93.12 406 GLY A CA 1
ATOM 2885 C C . GLY A 1 406 ? 36.121 -5.643 -82.084 1.00 93.12 406 GLY A C 1
ATOM 2886 O O . GLY A 1 406 ? 36.010 -6.861 -81.846 1.00 93.12 406 GLY A O 1
ATOM 2887 N N . ASP A 1 407 ? 36.535 -5.220 -83.283 1.00 91.81 407 ASP A N 1
ATOM 2888 C CA . ASP A 1 407 ? 36.934 -6.130 -84.364 1.00 91.81 407 ASP A CA 1
ATOM 2889 C C . ASP A 1 407 ? 38.397 -6.611 -84.266 1.00 91.81 407 ASP A C 1
ATOM 2891 O O . ASP A 1 407 ? 38.799 -7.589 -84.931 1.00 91.81 407 ASP A O 1
ATOM 2895 N N . GLY A 1 408 ? 39.162 -6.012 -83.346 1.00 91.50 408 GLY A N 1
ATOM 2896 C CA . GLY A 1 408 ? 40.546 -6.336 -83.031 1.00 91.50 408 GLY A CA 1
ATOM 2897 C C . GLY A 1 408 ? 41.577 -5.423 -83.696 1.00 91.50 408 GLY A C 1
ATOM 2898 O O . GLY A 1 408 ? 42.764 -5.801 -83.709 1.00 91.50 408 GLY A O 1
ATOM 2899 N N . TRP A 1 409 ? 41.161 -4.288 -84.262 1.00 90.69 409 TRP A N 1
ATOM 2900 C CA . TRP A 1 409 ? 42.024 -3.255 -84.831 1.00 90.69 409 TRP A CA 1
ATOM 2901 C C . TRP A 1 409 ? 41.822 -1.920 -84.126 1.00 90.69 409 TRP A C 1
ATOM 2903 O O . TRP A 1 409 ? 40.735 -1.382 -84.087 1.00 90.69 409 TRP A O 1
ATOM 2913 N N . ASN A 1 410 ? 42.914 -1.337 -83.626 1.00 92.88 410 ASN A N 1
ATOM 2914 C CA . ASN A 1 410 ? 42.793 -0.064 -82.933 1.00 92.88 410 ASN A CA 1
ATOM 2915 C C . ASN A 1 410 ? 42.313 1.065 -83.868 1.00 92.88 410 ASN A C 1
ATOM 2917 O O . ASN A 1 410 ? 42.862 1.183 -84.965 1.00 92.88 410 ASN A O 1
ATOM 2921 N N . ASP A 1 411 ? 41.496 2.006 -83.387 1.00 90.06 411 ASP A N 1
ATOM 2922 C CA . ASP A 1 411 ? 40.909 3.127 -84.151 1.00 90.06 411 ASP A CA 1
ATOM 2923 C C . ASP A 1 411 ? 41.947 3.956 -84.912 1.00 90.06 411 ASP A C 1
ATOM 2925 O O . ASP A 1 411 ? 41.693 4.559 -85.953 1.00 90.06 411 ASP A O 1
ATOM 2929 N N . THR A 1 412 ? 43.169 4.036 -84.375 1.00 93.06 412 THR A N 1
ATOM 2930 C CA . THR A 1 412 ? 44.269 4.773 -85.019 1.00 93.06 412 THR A CA 1
ATOM 2931 C C . THR A 1 412 ? 44.807 4.100 -86.285 1.00 93.06 412 THR A C 1
ATOM 2933 O O . THR A 1 412 ? 45.433 4.775 -87.112 1.00 93.06 412 THR A O 1
ATOM 2936 N N . ASP A 1 413 ? 44.596 2.791 -86.403 1.00 91.56 413 ASP A N 1
ATOM 2937 C CA . ASP A 1 413 ? 44.961 1.927 -87.522 1.00 91.56 413 ASP A CA 1
ATOM 2938 C C . ASP A 1 413 ? 43.716 1.434 -88.304 1.00 91.56 413 ASP A C 1
ATOM 2940 O O . ASP A 1 413 ? 43.894 0.750 -89.317 1.00 91.56 413 ASP A O 1
ATOM 2944 N N . ASP A 1 414 ? 42.506 1.816 -87.873 1.00 88.50 414 ASP A N 1
ATOM 2945 C CA . ASP A 1 414 ? 41.215 1.478 -88.476 1.00 88.50 414 ASP A CA 1
ATOM 2946 C C . ASP A 1 414 ? 40.643 2.651 -89.306 1.00 88.50 414 ASP A C 1
ATOM 2948 O O . ASP A 1 414 ? 40.473 3.776 -88.829 1.00 88.50 414 ASP A O 1
ATOM 2952 N N . ASP A 1 415 ? 40.367 2.416 -90.593 1.00 89.38 415 ASP A N 1
ATOM 2953 C CA . ASP A 1 415 ? 39.754 3.424 -91.471 1.00 89.38 415 ASP A CA 1
ATOM 2954 C C . ASP A 1 415 ? 38.240 3.624 -91.196 1.00 89.38 415 ASP A C 1
ATOM 2956 O O . ASP A 1 415 ? 37.672 4.649 -91.603 1.00 89.38 415 ASP A O 1
ATOM 2960 N N . PHE A 1 416 ? 37.592 2.679 -90.506 1.00 89.62 416 PHE A N 1
ATOM 2961 C CA . PHE A 1 416 ? 36.187 2.665 -90.089 1.00 89.62 416 PHE A CA 1
ATOM 2962 C C . PHE A 1 416 ? 36.005 2.242 -88.611 1.00 89.62 416 PHE A C 1
ATOM 2964 O O . PHE A 1 416 ? 35.333 1.248 -88.366 1.00 89.62 416 PHE A O 1
ATOM 2971 N N . PRO A 1 417 ? 36.425 3.062 -87.627 1.00 89.88 417 PRO A N 1
ATOM 2972 C CA . PRO A 1 417 ? 36.402 2.711 -86.192 1.00 89.88 417 PRO A CA 1
ATOM 2973 C C . PRO A 1 417 ? 35.036 2.344 -85.571 1.00 89.88 417 PRO A C 1
ATOM 2975 O O . PRO A 1 417 ? 34.949 2.024 -84.405 1.00 89.88 417 PRO A O 1
ATOM 2978 N N . PHE A 1 418 ? 33.934 2.441 -86.316 1.00 90.12 418 PHE A N 1
ATOM 2979 C CA . PHE A 1 418 ? 32.582 2.133 -85.833 1.00 90.12 418 PHE A CA 1
ATOM 2980 C C . PHE A 1 418 ? 31.876 1.135 -86.773 1.00 90.12 418 PHE A C 1
ATOM 2982 O O . PHE A 1 418 ? 30.661 1.216 -86.997 1.00 90.12 418 PHE A O 1
ATOM 2989 N N . ASP A 1 419 ? 32.614 0.243 -87.435 1.00 88.88 419 ASP A N 1
ATOM 2990 C CA . ASP A 1 419 ? 32.071 -0.853 -88.244 1.00 88.88 419 ASP A CA 1
ATOM 2991 C C . ASP A 1 419 ? 32.902 -2.128 -88.071 1.00 88.88 419 ASP A C 1
ATOM 2993 O O . ASP A 1 419 ? 33.744 -2.457 -88.904 1.00 88.88 419 ASP A O 1
ATOM 2997 N N . SER A 1 420 ? 32.487 -2.935 -87.088 1.00 89.75 420 SER A N 1
ATOM 2998 C CA . SER A 1 420 ? 33.082 -4.236 -86.727 1.00 89.75 420 SER A CA 1
ATOM 2999 C C . SER A 1 420 ? 33.250 -5.275 -87.854 1.00 89.75 420 SER A C 1
ATOM 3001 O O . SER A 1 420 ? 33.640 -6.430 -87.635 1.00 89.75 420 SER A O 1
ATOM 3003 N N . THR A 1 421 ? 32.828 -4.952 -89.078 1.00 88.06 421 THR A N 1
ATOM 3004 C CA . THR A 1 421 ? 32.946 -5.810 -90.252 1.00 88.06 421 THR A CA 1
ATOM 3005 C C . THR A 1 421 ? 34.074 -5.415 -91.204 1.00 88.06 421 THR A C 1
ATOM 3007 O O . THR A 1 421 ? 34.376 -6.212 -92.108 1.00 88.06 421 THR A O 1
ATOM 3010 N N . GLU A 1 422 ? 34.703 -4.248 -91.031 1.00 85.62 422 GLU A N 1
ATOM 3011 C CA . GLU A 1 422 ? 35.737 -3.741 -91.934 1.00 85.62 422 GLU A CA 1
ATOM 3012 C C . GLU A 1 422 ? 36.672 -2.693 -91.316 1.00 85.62 422 GLU A C 1
ATOM 3014 O O . GLU A 1 422 ? 36.246 -1.579 -91.089 1.00 85.62 422 GLU A O 1
ATOM 3019 N N . TRP A 1 423 ? 37.979 -2.985 -91.297 1.00 85.81 423 TRP A N 1
ATOM 3020 C CA . TRP A 1 423 ? 38.996 -2.074 -90.750 1.00 85.81 423 TRP A CA 1
ATOM 3021 C C . TRP A 1 423 ? 39.825 -1.259 -91.777 1.00 85.81 423 TRP A C 1
ATOM 3023 O O . TRP A 1 423 ? 40.647 -0.418 -91.421 1.00 85.81 423 TRP A O 1
ATOM 3033 N N . ASN A 1 424 ? 39.731 -1.543 -93.088 1.00 85.69 424 ASN A N 1
ATOM 3034 C CA . ASN A 1 424 ? 40.654 -0.973 -94.097 1.00 85.69 424 ASN A CA 1
ATOM 3035 C C . ASN A 1 424 ? 39.956 -0.564 -95.404 1.00 85.69 424 ASN A C 1
ATOM 3037 O O . ASN A 1 424 ? 39.447 -1.424 -96.130 1.00 85.69 424 ASN A O 1
ATOM 3041 N N . ASP A 1 425 ? 40.061 0.717 -95.785 1.00 81.00 425 ASP A N 1
ATOM 3042 C CA . ASP A 1 425 ? 39.441 1.302 -96.986 1.00 81.00 425 ASP A CA 1
ATOM 3043 C C . ASP A 1 425 ? 40.213 0.913 -98.257 1.00 81.00 425 ASP A C 1
ATOM 3045 O O . ASP A 1 425 ? 41.075 1.615 -98.808 1.00 81.00 425 ASP A O 1
ATOM 3049 N N . ASN A 1 426 ? 39.923 -0.292 -98.739 1.00 79.19 426 ASN A N 1
ATOM 3050 C CA . ASN A 1 426 ? 40.649 -0.893 -99.846 1.00 79.19 426 ASN A CA 1
ATOM 3051 C C . ASN A 1 426 ? 40.409 -0.209 -101.205 1.00 79.19 426 ASN A C 1
ATOM 3053 O O . ASN A 1 426 ? 41.216 -0.435 -102.123 1.00 79.19 426 ASN A O 1
ATOM 3057 N N . ASP A 1 427 ? 39.334 0.568 -101.370 1.00 79.31 427 ASP A N 1
ATOM 3058 C CA . ASP A 1 427 ? 38.973 1.227 -102.631 1.00 79.31 427 ASP A CA 1
ATOM 3059 C C . ASP A 1 427 ? 38.904 2.769 -102.579 1.00 79.31 427 ASP A C 1
ATOM 3061 O O . ASP A 1 427 ? 38.884 3.407 -103.643 1.00 79.31 427 ASP A O 1
ATOM 3065 N N . GLY A 1 428 ? 39.070 3.357 -101.394 1.00 77.75 428 GLY A N 1
ATOM 3066 C CA . GLY A 1 428 ? 39.319 4.776 -101.155 1.00 77.75 428 GLY A CA 1
ATOM 3067 C C . GLY A 1 428 ? 38.066 5.648 -101.198 1.00 77.75 428 GLY A C 1
ATOM 3068 O O . GLY A 1 428 ? 38.188 6.837 -101.533 1.00 77.75 428 GLY A O 1
ATOM 3069 N N . ASP A 1 429 ? 36.877 5.074 -101.004 1.00 80.69 429 ASP A N 1
ATOM 3070 C CA . ASP A 1 429 ? 35.601 5.787 -101.106 1.00 80.69 429 ASP A CA 1
ATOM 3071 C C . ASP A 1 429 ? 35.001 6.223 -99.756 1.00 80.69 429 ASP A C 1
ATOM 3073 O O . ASP A 1 429 ? 34.053 7.022 -99.754 1.00 80.69 429 ASP A O 1
ATOM 3077 N N . GLY A 1 430 ? 35.616 5.810 -98.640 1.00 74.44 430 GLY A N 1
ATOM 3078 C CA . GLY A 1 430 ? 35.200 6.148 -97.280 1.00 74.44 430 GLY A CA 1
ATOM 3079 C C . GLY A 1 430 ? 33.837 5.576 -96.879 1.00 74.44 430 GLY A C 1
ATOM 3080 O O . GLY A 1 430 ? 33.176 6.158 -96.017 1.00 74.44 430 GLY A O 1
ATOM 3081 N N . MET A 1 431 ? 33.373 4.498 -97.522 1.00 71.62 431 MET A N 1
ATOM 3082 C CA . MET A 1 431 ? 32.171 3.747 -97.148 1.00 71.62 431 MET A CA 1
ATOM 3083 C C . MET A 1 431 ? 32.467 2.255 -96.998 1.00 71.62 431 MET A C 1
ATOM 3085 O O . MET A 1 431 ? 33.330 1.706 -97.672 1.00 71.62 431 MET A O 1
ATOM 3089 N N . THR A 1 432 ? 31.671 1.591 -96.162 1.00 68.56 432 THR A N 1
ATOM 3090 C CA . THR A 1 432 ? 31.904 0.188 -95.833 1.00 68.56 432 THR A CA 1
ATOM 3091 C C . THR A 1 432 ? 31.402 -0.749 -96.936 1.00 68.56 432 THR A C 1
ATOM 3093 O O . THR A 1 432 ? 30.417 -0.493 -97.646 1.00 68.56 432 THR A O 1
ATOM 3096 N N . MET A 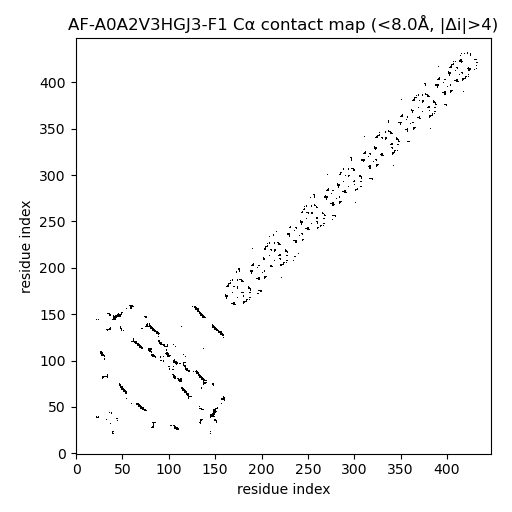1 433 ? 32.065 -1.887 -97.093 1.00 65.12 433 MET A N 1
ATOM 3097 C CA . MET A 1 433 ? 31.876 -2.896 -98.126 1.00 65.12 433 MET A CA 1
ATOM 3098 C C . MET A 1 433 ? 30.742 -3.870 -97.780 1.00 65.12 433 MET A C 1
ATOM 3100 O O . MET A 1 433 ? 30.796 -5.058 -98.116 1.00 65.12 433 MET A O 1
ATOM 3104 N N . ILE A 1 434 ? 29.651 -3.412 -97.157 1.00 56.50 434 ILE A N 1
ATOM 3105 C CA . ILE A 1 434 ? 28.488 -4.282 -96.938 1.00 56.50 434 ILE A CA 1
ATOM 3106 C C . ILE A 1 434 ? 27.701 -4.444 -98.259 1.00 56.50 434 ILE A C 1
ATOM 3108 O O . ILE A 1 434 ? 27.303 -3.463 -98.898 1.00 56.50 434 ILE A O 1
ATOM 3112 N N . PRO A 1 435 ? 27.398 -5.683 -98.709 1.00 53.00 435 PRO A N 1
ATOM 3113 C CA . PRO A 1 435 ? 26.727 -5.935 -99.981 1.00 53.00 435 PRO A CA 1
ATOM 3114 C C . PRO A 1 435 ? 25.231 -5.582 -99.916 1.00 53.00 435 PRO A C 1
ATOM 3116 O O . PRO A 1 435 ? 24.365 -6.446 -99.759 1.00 53.00 435 PRO A O 1
ATOM 3119 N N . GLY A 1 436 ? 24.898 -4.307 -100.120 1.00 43.34 436 GLY A N 1
ATOM 3120 C CA . GLY A 1 436 ? 23.549 -3.880 -100.505 1.00 43.34 436 GLY A CA 1
ATOM 3121 C C . GLY A 1 436 ? 23.104 -4.558 -101.817 1.00 43.34 436 GLY A C 1
ATOM 3122 O O . GLY A 1 436 ? 23.936 -4.892 -102.666 1.00 43.34 436 GLY A O 1
ATOM 3123 N N . PRO A 1 437 ? 21.797 -4.819 -102.017 1.00 43.38 437 PRO A N 1
ATOM 3124 C CA . PRO A 1 437 ? 21.316 -5.804 -102.980 1.00 43.38 437 PRO A CA 1
ATOM 3125 C C . PRO A 1 437 ? 21.756 -5.465 -104.405 1.00 43.38 437 PRO A C 1
ATOM 3127 O O . PRO A 1 437 ? 21.419 -4.414 -104.951 1.00 43.38 437 PRO A O 1
ATOM 3130 N N . ILE A 1 438 ? 22.460 -6.415 -105.025 1.00 47.66 438 ILE A N 1
ATOM 3131 C CA . ILE A 1 438 ? 22.868 -6.378 -106.432 1.00 47.66 438 ILE A CA 1
ATOM 3132 C C . ILE A 1 438 ? 21.662 -5.947 -107.286 1.00 47.66 438 ILE A C 1
ATOM 3134 O O . ILE A 1 438 ? 20.649 -6.658 -107.297 1.00 47.66 438 ILE A O 1
ATOM 3138 N N . PRO A 1 439 ? 21.733 -4.842 -108.054 1.00 42.03 439 PRO A N 1
ATOM 3139 C CA . PRO A 1 439 ? 20.650 -4.481 -108.952 1.00 42.03 439 PRO A CA 1
ATOM 3140 C C . PRO A 1 439 ? 20.524 -5.571 -110.022 1.00 42.03 439 PRO A C 1
ATOM 3142 O O . PRO A 1 439 ? 21.364 -5.718 -110.915 1.00 42.03 439 PRO A O 1
ATOM 3145 N N . THR A 1 440 ? 19.466 -6.377 -109.930 1.00 41.19 440 THR A N 1
ATOM 3146 C CA . THR A 1 440 ? 19.189 -7.443 -110.893 1.00 41.19 440 THR A CA 1
ATOM 3147 C C . THR A 1 440 ? 18.963 -6.840 -112.277 1.00 41.19 440 THR A C 1
ATOM 3149 O O . THR A 1 440 ? 17.977 -6.140 -112.518 1.00 41.19 440 THR A O 1
ATOM 3152 N N . ARG A 1 441 ? 19.862 -7.143 -113.218 1.00 43.59 441 ARG A N 1
ATOM 3153 C CA . ARG A 1 441 ? 19.666 -6.880 -114.651 1.00 43.59 441 ARG A CA 1
ATOM 3154 C C . ARG A 1 441 ? 18.475 -7.712 -115.159 1.00 43.59 441 ARG A C 1
ATOM 3156 O O . ARG A 1 441 ? 18.493 -8.929 -114.976 1.00 43.59 441 ARG A O 1
ATOM 3163 N N . PRO A 1 442 ? 17.483 -7.132 -115.857 1.00 45.53 442 PRO A N 1
ATOM 3164 C CA . PRO A 1 442 ? 16.409 -7.919 -116.448 1.00 45.53 442 PRO A CA 1
ATOM 3165 C C . PRO A 1 442 ? 16.878 -8.579 -117.759 1.00 45.53 442 PRO A C 1
ATOM 3167 O O . PRO A 1 442 ? 17.168 -7.912 -118.751 1.00 45.53 442 PRO A O 1
ATOM 3170 N N . ILE A 1 443 ? 16.929 -9.911 -117.763 1.00 42.81 443 ILE A N 1
ATOM 3171 C CA . ILE A 1 443 ? 16.900 -10.789 -118.948 1.00 42.81 443 ILE A CA 1
ATOM 3172 C C . ILE A 1 443 ? 15.498 -11.403 -118.935 1.00 42.81 443 ILE A C 1
ATOM 3174 O O . ILE A 1 443 ? 15.059 -11.862 -117.890 1.00 42.81 443 ILE A O 1
ATOM 3178 N N . ALA A 1 444 ? 14.713 -11.536 -119.992 1.00 47.72 444 ALA A N 1
ATOM 3179 C CA . ALA A 1 444 ? 14.655 -11.105 -121.387 1.00 47.72 444 ALA A CA 1
ATOM 3180 C C . ALA A 1 444 ? 13.245 -11.542 -121.848 1.00 47.72 444 ALA A C 1
ATOM 3182 O O . ALA A 1 444 ? 12.659 -12.382 -121.179 1.00 47.72 444 ALA A O 1
ATOM 3183 N N . VAL A 1 445 ? 12.735 -11.095 -122.999 1.00 46.12 445 VAL A N 1
ATOM 3184 C CA . VAL A 1 445 ? 12.032 -11.985 -123.954 1.00 46.12 445 VAL A CA 1
ATOM 3185 C C . VAL A 1 445 ? 12.015 -11.300 -125.323 1.00 46.12 445 VAL A C 1
ATOM 3187 O O . VAL A 1 445 ? 11.480 -10.208 -125.494 1.00 46.12 445 VAL A O 1
ATOM 3190 N N . GLN A 1 446 ? 12.594 -11.989 -126.303 1.00 49.19 446 GLN A N 1
ATOM 3191 C CA . GLN A 1 446 ? 12.436 -11.752 -127.732 1.00 49.19 446 GLN A CA 1
ATOM 3192 C C . GLN A 1 446 ? 11.051 -12.260 -128.168 1.00 49.19 446 GLN A C 1
ATOM 3194 O O . GLN A 1 446 ? 10.687 -13.403 -127.890 1.00 49.19 446 GLN A O 1
ATOM 3199 N N . THR A 1 447 ? 10.260 -11.403 -128.812 1.00 57.06 447 THR A N 1
ATOM 3200 C CA . THR A 1 447 ? 8.972 -11.755 -129.423 1.00 57.06 447 THR A CA 1
ATOM 3201 C C . THR A 1 447 ? 9.160 -12.561 -130.717 1.00 57.06 447 THR A C 1
ATOM 3203 O O . THR A 1 447 ? 10.215 -12.497 -131.344 1.00 57.06 447 THR A O 1
ATOM 3206 N N . ARG A 1 448 ? 8.121 -13.352 -131.034 1.00 51.28 448 ARG A N 1
ATOM 3207 C CA . ARG A 1 448 ? 8.006 -14.355 -132.112 1.00 51.28 448 ARG A CA 1
ATOM 3208 C C . ARG A 1 448 ? 8.541 -13.955 -133.481 1.00 51.28 448 ARG A C 1
ATOM 3210 O O . ARG A 1 448 ? 8.294 -12.797 -133.884 1.00 51.28 448 ARG A O 1
#

pLDDT: mean 89.12, std 14.79, range [35.0, 98.38]

Foldseek 3Di:
DDDDDDDDDDDDPPPPPPPPPQLPPDQAWDEPALAVADVSFAQDEPQKAKDKDFADPQFDDAQDKTKIKIATDGDDDDAFWKKKKAKPFFAKADWPPQWDDDPRIIMGRGGRHRMIIIMTTGHHPPPFKMKMKMKIKADPPPPGRYRIYIYMDMDIGGHHADQQCPLPAHPVQCVQQVFDSNDSVGDADQLCPPRHGPSPDQQSNPLPAGPVQCVVQVFDSSDSVGDADQLCPPRHHPVGDQQRNPLPAGPVQCVQQVFDSNDSVGDADQLCPPRHHPSGDQQRNPLPAGPVQCVQQVFDSSDSVGDADQLCPPNHHPSRDQQSNPLPAGPVQCVVQVFDSNDSVTDADQLCPPRHHPVPDQQRNPLLAGPVQCVQQVFDSNDSVTDADQQCPPRHHPSGDQQSNPLPDGPVQALCSRDSVGRDDPPPPSDDPDDDDDPDDDDDDDDD

Mean predicted aligned error: 14.8 Å

Sequence (448 aa):
MTSRRRLSMFLVLLLVLAVPQAAFGNASGKTGASSNGCGCHGGGANQVTPSLGGLPADGYEPTTSYALSIGGSGTPSGTQGGFNLASTLGTFSNPGTNAQLSAGEVTHSNSNARAWTVNWTSPTNDSGDVTFTLAVNFVNGNGFNTGDGWGTDSWVLSQEPWDSDGDGWSDDDESACGTDSQDNSSVPTDTDGDGVCNPIDTDDDDDGWSDTDESACGTDSEDSNSTPIDTDSDGTCNALDSDDDGDGWSDTDEADCGTNSTDGQSTPLDTDGDGVCNALDSDDDGDGWSDVVESLCGTDSLNSSSIPIDTDGDTICDVLDADDDGDGWTDDDEVTCGTNSTDSGSVPTDTDSDGICNIVDLDDDGDGWSDEEEATCGSNSTDSSSVPDDFDGDGICDVSDDDDDGDGWNDTDDDFPFDSTEWNDNDGDGMTMIPGPIPTRPIAVQTR

Nearest PDB structures (foldseek):
  2l7q-assembly1_A  TM=4.883E-01  e=1.244E-03  Phocaeicola vulgatus ATCC 8482
  3frp-assembly1_G  TM=5.077E-01  e=2.806E-02  Naja kaouthia
  7u05-assembly1_b  TM=4.488E-01  e=5.842E-02  Saccharomyces cerevisiae
  7u06-assembly1_B  TM=4.430E-01  e=7.930E-02  Saccharomyces cerevisiae
  7u06-assembly1_b  TM=4.708E-01  e=4.959E-01  Saccharomyces cerevisiae

Radius of gyration: 61.17 Å; Cα contacts (8 Å, |Δi|>4): 858; chains: 1; bounding box: 142×71×189 Å